Protein AF-A0A9X3GSQ7-F1 (afdb_monomer)

Nearest PDB structures (foldseek):
  1x6g-assembly1_A  TM=5.505E-01  e=6.240E-02  Homo sapiens
  5o2q-assembly1_A  TM=4.589E-01  e=1.350E-01  Homo sapiens

Structure (mmCIF, N/CA/C/O backbone):
data_AF-A0A9X3GSQ7-F1
#
_entry.id   AF-A0A9X3GSQ7-F1
#
loop_
_atom_site.group_PDB
_atom_site.id
_atom_site.type_symbol
_atom_site.label_atom_id
_atom_site.label_alt_id
_atom_site.label_comp_id
_atom_site.label_asym_id
_atom_site.label_entity_id
_atom_site.label_seq_id
_atom_site.pdbx_PDB_ins_code
_atom_site.Cartn_x
_atom_site.Cartn_y
_atom_site.Cartn_z
_atom_site.occupancy
_atom_site.B_iso_or_equiv
_atom_site.auth_seq_id
_atom_site.auth_comp_id
_atom_site.auth_asym_id
_atom_site.auth_atom_id
_atom_site.pdbx_PDB_model_num
ATOM 1 N N . MET A 1 1 ? -4.561 37.305 43.092 1.00 44.91 1 MET A N 1
ATOM 2 C CA . MET A 1 1 ? -3.175 36.977 42.678 1.00 44.91 1 MET A CA 1
ATOM 3 C C . MET A 1 1 ? -3.015 35.463 42.775 1.00 44.91 1 MET A C 1
ATOM 5 O O . MET A 1 1 ? -3.546 34.941 43.747 1.00 44.91 1 MET A O 1
ATOM 9 N N . PRO A 1 2 ? -2.399 34.744 41.814 1.00 58.75 2 PRO A N 1
ATOM 10 C CA . PRO A 1 2 ? -1.363 35.191 40.881 1.00 58.75 2 PRO A CA 1
ATOM 11 C C . PRO A 1 2 ? -1.777 35.180 39.396 1.00 58.75 2 PRO A C 1
ATOM 13 O O . PRO A 1 2 ? -2.598 34.380 38.955 1.00 58.75 2 PRO A O 1
ATOM 16 N N . LEU A 1 3 ? -1.156 36.089 38.641 1.00 45.62 3 LEU A N 1
ATOM 17 C CA . LEU A 1 3 ? -1.083 36.090 37.182 1.00 45.62 3 LEU A CA 1
ATOM 18 C C . LEU A 1 3 ? -0.144 34.968 36.715 1.00 45.62 3 LEU A C 1
ATOM 20 O O . LEU A 1 3 ? 0.919 34.774 37.306 1.00 45.62 3 LEU A O 1
ATOM 24 N N . ARG A 1 4 ? -0.494 34.275 35.628 1.00 47.19 4 ARG A N 1
ATOM 25 C CA . ARG A 1 4 ? 0.463 33.477 34.852 1.00 47.19 4 ARG A CA 1
ATOM 26 C C . ARG A 1 4 ? 0.539 34.021 33.433 1.00 47.19 4 ARG A C 1
ATOM 28 O O . ARG A 1 4 ? -0.436 33.992 32.689 1.00 47.19 4 ARG A O 1
ATOM 35 N N . SER A 1 5 ? 1.718 34.554 33.137 1.00 42.50 5 SER A N 1
ATOM 36 C CA . SER A 1 5 ? 2.155 35.119 31.871 1.00 42.50 5 SER A CA 1
ATOM 37 C C . SER A 1 5 ? 2.055 34.116 30.728 1.00 42.50 5 SER A C 1
ATOM 39 O O . SER A 1 5 ? 2.570 33.003 30.811 1.00 42.50 5 SER A O 1
ATOM 41 N N . VAL A 1 6 ? 1.443 34.563 29.636 1.00 46.59 6 VAL A N 1
ATOM 42 C CA . VAL A 1 6 ? 1.592 33.983 28.304 1.00 46.59 6 VAL A CA 1
ATOM 43 C C . VAL A 1 6 ? 2.840 34.617 27.695 1.00 46.59 6 VAL A C 1
ATOM 45 O O . VAL A 1 6 ? 2.852 35.816 27.432 1.00 46.59 6 VAL A O 1
ATOM 48 N N . VAL A 1 7 ? 3.897 33.829 27.504 1.00 49.59 7 VAL A N 1
ATOM 49 C CA . VAL A 1 7 ? 5.044 34.213 26.672 1.00 49.59 7 VAL A CA 1
ATOM 50 C C . VAL A 1 7 ? 4.907 33.466 25.355 1.00 49.59 7 VAL A C 1
ATOM 52 O O . VAL A 1 7 ? 5.082 32.252 25.281 1.00 49.59 7 VAL A O 1
ATOM 55 N N . LEU A 1 8 ? 4.529 34.224 24.332 1.00 38.78 8 LEU A N 1
ATOM 56 C CA . LEU A 1 8 ? 4.469 33.822 22.938 1.00 38.78 8 LEU A CA 1
ATOM 57 C C . LEU A 1 8 ? 5.862 34.063 22.329 1.00 38.78 8 LEU A C 1
ATOM 59 O O . LEU A 1 8 ? 6.203 35.198 22.012 1.00 38.78 8 LEU A O 1
ATOM 63 N N . CYS A 1 9 ? 6.676 33.017 22.185 1.00 37.22 9 CYS A N 1
ATOM 64 C CA . CYS A 1 9 ? 7.905 33.070 21.387 1.00 37.22 9 CYS A CA 1
ATOM 65 C C . CYS A 1 9 ? 7.623 32.488 20.001 1.00 37.22 9 CYS A C 1
ATOM 67 O O . CYS A 1 9 ? 7.667 31.277 19.800 1.00 37.22 9 CYS A O 1
ATOM 69 N N . VAL A 1 10 ? 7.329 33.371 19.046 1.00 41.41 10 VAL A N 1
ATOM 70 C CA . VAL A 1 10 ? 7.366 33.070 17.612 1.00 41.41 10 VAL A CA 1
ATOM 71 C C . VAL A 1 10 ? 8.788 33.353 17.134 1.00 41.41 10 VAL A C 1
ATOM 73 O O . VAL A 1 10 ? 9.174 34.508 16.988 1.00 41.41 10 VAL A O 1
ATOM 76 N N . ALA A 1 11 ? 9.569 32.300 16.906 1.00 38.50 11 ALA A N 1
ATOM 77 C CA . ALA A 1 11 ? 10.829 32.369 16.172 1.00 38.50 11 ALA A CA 1
ATOM 78 C C . ALA A 1 11 ? 10.654 31.597 14.857 1.00 38.50 11 ALA A C 1
ATOM 80 O O . ALA A 1 11 ? 10.810 30.380 14.797 1.00 38.50 11 ALA A O 1
ATOM 81 N N . LEU A 1 12 ? 10.264 32.328 13.814 1.00 39.12 12 LEU A N 1
ATOM 82 C CA . LEU A 1 12 ? 10.272 31.880 12.424 1.00 39.12 12 LEU A CA 1
ATOM 83 C C . LEU A 1 12 ? 11.719 31.930 11.913 1.00 39.12 12 LEU A C 1
ATOM 85 O O . LEU A 1 12 ? 12.205 32.983 11.513 1.00 39.12 12 LEU A O 1
ATOM 89 N N . LEU A 1 13 ? 12.407 30.789 11.940 1.00 37.66 13 LEU A N 1
ATOM 90 C CA . LEU A 1 13 ? 13.620 30.565 11.154 1.00 37.66 13 LEU A CA 1
ATOM 91 C C . LEU A 1 13 ? 13.202 29.963 9.811 1.00 37.66 13 LEU A C 1
ATOM 93 O O . LEU A 1 13 ? 12.892 28.780 9.709 1.00 37.66 13 LEU A O 1
ATOM 97 N N . VAL A 1 14 ? 13.166 30.813 8.787 1.00 38.50 14 VAL A N 1
ATOM 98 C CA . VAL A 1 14 ? 13.061 30.404 7.386 1.00 38.50 14 VAL A CA 1
ATOM 99 C C . VAL A 1 14 ? 14.462 30.003 6.930 1.00 38.50 14 VAL A C 1
ATOM 101 O O . VAL A 1 14 ? 15.291 30.855 6.619 1.00 38.50 14 VAL A O 1
ATOM 104 N N . THR A 1 15 ? 14.749 28.705 6.923 1.00 38.53 15 THR A N 1
ATOM 105 C CA . THR A 1 15 ? 15.892 28.142 6.201 1.00 38.53 15 THR A CA 1
ATOM 106 C C . THR A 1 15 ? 15.490 27.941 4.737 1.00 38.53 15 THR A C 1
ATOM 108 O O . THR A 1 15 ? 14.515 27.236 4.470 1.00 38.53 15 THR A O 1
ATOM 111 N N . PRO A 1 16 ? 16.195 28.535 3.757 1.00 42.84 16 PRO A N 1
ATOM 112 C CA . PRO A 1 16 ? 15.975 28.191 2.361 1.00 42.84 16 PRO A CA 1
ATOM 113 C C . PRO A 1 16 ? 16.422 26.742 2.146 1.00 42.84 16 PRO A C 1
ATOM 115 O O . PRO A 1 16 ? 17.584 26.397 2.365 1.00 42.84 16 PRO A O 1
ATOM 118 N N . ALA A 1 17 ? 15.486 25.886 1.737 1.00 37.69 17 ALA A N 1
ATOM 119 C CA . ALA A 1 17 ? 15.798 24.552 1.255 1.00 37.69 17 ALA A CA 1
ATOM 120 C C . ALA A 1 17 ? 16.689 24.690 0.012 1.00 37.69 17 ALA A C 1
ATOM 122 O O . ALA A 1 17 ? 16.241 25.122 -1.050 1.00 37.69 17 ALA A O 1
ATOM 123 N N . LEU A 1 18 ? 17.970 24.355 0.169 1.00 36.44 18 LEU A N 1
ATOM 124 C CA . LEU A 1 18 ? 18.871 24.100 -0.944 1.00 36.44 18 LEU A CA 1
ATOM 125 C C . LEU A 1 18 ? 18.273 22.958 -1.765 1.00 36.44 18 LEU A C 1
ATOM 127 O O . LEU A 1 18 ? 18.215 21.817 -1.313 1.00 36.44 18 LEU A O 1
ATOM 131 N N . VAL A 1 19 ? 17.805 23.287 -2.966 1.00 38.97 19 VAL A N 1
ATOM 132 C CA . VAL A 1 19 ? 17.471 22.308 -3.996 1.00 38.97 19 VAL A CA 1
ATOM 133 C C . VAL A 1 19 ? 18.761 21.536 -4.291 1.00 38.97 19 VAL A C 1
ATOM 135 O O . VAL A 1 19 ? 19.738 22.173 -4.697 1.00 38.97 19 VAL A O 1
ATOM 138 N N . PRO A 1 20 ? 18.826 20.209 -4.069 1.00 40.44 20 PRO A N 1
ATOM 139 C CA . PRO A 1 20 ? 19.984 19.443 -4.489 1.00 40.44 20 PRO A CA 1
ATOM 140 C C . PRO A 1 20 ? 20.066 19.556 -6.009 1.00 40.44 20 PRO A C 1
ATOM 142 O O . PRO A 1 20 ? 19.159 19.148 -6.737 1.00 40.44 20 PRO A O 1
ATOM 145 N N . SER A 1 21 ? 21.140 20.176 -6.487 1.00 42.03 21 SER A N 1
ATOM 146 C CA . SER A 1 21 ? 21.532 20.121 -7.884 1.00 42.03 21 SER A CA 1
ATOM 147 C C . SER A 1 21 ? 21.558 18.654 -8.301 1.00 42.03 21 SER A C 1
ATOM 149 O O . SER A 1 21 ? 22.133 17.819 -7.604 1.00 42.03 21 SER A O 1
ATOM 151 N N . ALA A 1 22 ? 20.895 18.340 -9.415 1.00 43.28 22 ALA A N 1
ATOM 152 C CA . ALA A 1 22 ? 20.929 17.030 -10.042 1.00 43.28 22 ALA A CA 1
ATOM 153 C C . ALA A 1 22 ? 22.384 16.710 -10.411 1.00 43.28 22 ALA A C 1
ATOM 155 O O . ALA A 1 22 ? 22.857 17.028 -11.501 1.00 43.28 22 ALA A O 1
ATOM 156 N N . GLN A 1 23 ? 23.125 16.142 -9.461 1.00 45.06 23 GLN A N 1
ATOM 157 C CA . GLN A 1 23 ? 24.385 15.480 -9.725 1.00 45.06 23 GLN A CA 1
ATOM 158 C C . GLN A 1 23 ? 24.047 14.402 -10.741 1.00 45.06 23 GLN A C 1
ATOM 160 O O . GLN A 1 23 ? 23.255 13.506 -10.452 1.00 45.06 23 GLN A O 1
ATOM 165 N N . ALA A 1 24 ? 24.574 14.548 -11.957 1.00 49.09 24 ALA A N 1
ATOM 166 C CA . ALA A 1 24 ? 24.529 13.501 -12.957 1.00 49.09 24 ALA A CA 1
ATOM 167 C C . ALA A 1 24 ? 25.103 12.249 -12.291 1.00 49.09 24 ALA A C 1
ATOM 169 O O . ALA A 1 24 ? 26.310 12.176 -12.054 1.00 49.09 24 ALA A O 1
ATOM 170 N N . ALA A 1 25 ? 24.215 11.338 -11.885 1.00 56.56 25 ALA A N 1
ATOM 171 C CA . ALA A 1 25 ? 24.584 10.117 -11.202 1.00 56.56 25 ALA A CA 1
ATOM 172 C C . ALA A 1 25 ? 25.571 9.403 -12.119 1.00 56.56 25 ALA A C 1
ATOM 174 O O . ALA A 1 25 ? 25.229 9.020 -13.240 1.00 56.56 25 ALA A O 1
ATOM 175 N N . GLN A 1 26 ? 26.830 9.339 -11.688 1.00 68.88 26 GLN A N 1
ATOM 176 C CA . GLN A 1 26 ? 27.857 8.625 -12.421 1.00 68.88 26 GLN A CA 1
ATOM 177 C C . GLN A 1 26 ? 27.392 7.179 -12.480 1.00 68.88 26 GLN A C 1
ATOM 179 O O . GLN A 1 26 ? 27.261 6.517 -11.455 1.00 68.88 26 GLN A O 1
ATOM 184 N N . ALA A 1 27 ? 27.033 6.738 -13.680 1.00 80.25 27 ALA A N 1
ATOM 185 C CA . ALA A 1 27 ? 26.442 5.435 -13.869 1.00 80.25 27 ALA A CA 1
ATOM 186 C C . ALA A 1 27 ? 27.506 4.370 -13.569 1.00 80.25 27 ALA A C 1
ATOM 188 O O . ALA A 1 27 ? 28.448 4.185 -14.341 1.00 80.25 27 ALA A O 1
ATOM 189 N N . GLU A 1 28 ? 27.374 3.727 -12.412 1.00 91.31 28 GLU A N 1
ATOM 190 C CA . GLU A 1 28 ? 28.335 2.766 -11.881 1.00 91.31 28 GLU A CA 1
ATOM 191 C C . GLU A 1 28 ? 28.251 1.462 -12.685 1.00 91.31 28 GLU A C 1
ATOM 193 O O . GLU A 1 28 ? 27.168 0.897 -12.872 1.00 91.31 28 GLU A O 1
ATOM 198 N N . LEU A 1 29 ? 29.387 0.987 -13.203 1.00 93.75 29 LEU A N 1
ATOM 199 C CA . LEU A 1 29 ? 29.456 -0.304 -13.883 1.00 93.75 29 LEU A CA 1
ATOM 200 C C . LEU A 1 29 ? 29.609 -1.411 -12.831 1.00 93.75 29 LEU A C 1
ATOM 202 O O . LEU A 1 29 ? 30.539 -1.381 -12.028 1.00 93.75 29 LEU A O 1
ATOM 206 N N . ARG A 1 30 ? 28.710 -2.393 -12.845 1.00 96.31 30 ARG A N 1
ATOM 207 C CA . ARG A 1 30 ? 28.733 -3.569 -11.966 1.00 96.31 30 ARG A CA 1
ATOM 208 C C . ARG A 1 30 ? 28.705 -4.856 -12.778 1.00 96.31 30 ARG A C 1
ATOM 210 O O . ARG A 1 30 ? 28.369 -4.836 -13.960 1.00 96.31 30 ARG A O 1
ATOM 217 N N . THR A 1 31 ? 29.040 -5.978 -12.155 1.00 96.50 31 THR A N 1
ATOM 218 C CA . THR A 1 31 ? 28.950 -7.309 -12.771 1.00 96.50 31 THR A CA 1
ATOM 219 C C . THR A 1 31 ? 27.955 -8.177 -12.022 1.00 96.50 31 THR A C 1
ATOM 221 O O . THR A 1 31 ? 27.813 -8.096 -10.805 1.00 96.50 31 THR A O 1
ATOM 224 N N . VAL A 1 32 ? 27.234 -9.016 -12.756 1.00 96.19 32 VAL A N 1
ATOM 225 C CA . VAL A 1 32 ? 26.284 -9.971 -12.177 1.00 96.19 32 VAL A CA 1
ATOM 226 C C . VAL A 1 32 ? 27.067 -11.066 -11.445 1.00 96.19 32 VAL A C 1
ATOM 228 O O . VAL A 1 32 ? 27.850 -11.778 -12.068 1.00 96.19 32 VAL A O 1
ATOM 231 N N . ALA A 1 33 ? 26.897 -11.196 -10.128 1.00 91.56 33 ALA A N 1
ATOM 232 C CA . ALA A 1 33 ? 27.692 -12.107 -9.297 1.00 91.56 33 ALA A CA 1
ATOM 233 C C . ALA A 1 33 ? 27.293 -13.577 -9.502 1.00 91.56 33 ALA A C 1
ATOM 235 O O . ALA A 1 33 ? 28.136 -14.464 -9.619 1.00 91.56 33 ALA A O 1
ATOM 236 N N . GLN A 1 34 ? 25.986 -13.822 -9.562 1.00 88.94 34 GLN A N 1
ATOM 237 C CA . GLN A 1 34 ? 25.348 -15.106 -9.842 1.00 88.94 34 GLN A CA 1
ATOM 238 C C . GLN A 1 34 ? 24.193 -14.812 -10.801 1.00 88.94 34 GLN A C 1
ATOM 240 O O . GLN A 1 34 ? 23.617 -13.730 -10.709 1.00 88.94 34 GLN A O 1
ATOM 245 N N . GLY A 1 35 ? 23.902 -15.710 -11.752 1.00 93.38 35 GLY A N 1
ATOM 246 C CA . GLY A 1 35 ? 22.890 -15.460 -12.789 1.00 93.38 35 GLY A CA 1
ATOM 247 C C . GLY A 1 35 ? 21.603 -14.868 -12.201 1.00 93.38 35 GLY A C 1
ATOM 248 O O . GLY A 1 35 ? 21.123 -15.345 -11.174 1.00 93.38 35 GLY A O 1
ATOM 249 N N . ALA A 1 36 ? 21.091 -13.804 -12.817 1.00 96.94 36 ALA A N 1
ATOM 250 C CA . ALA A 1 36 ? 20.070 -12.947 -12.224 1.00 96.94 36 ALA A CA 1
ATOM 251 C C . ALA A 1 36 ? 18.954 -12.644 -13.219 1.00 96.94 36 ALA A C 1
ATOM 253 O O . ALA A 1 36 ? 19.213 -12.438 -14.400 1.00 96.94 36 ALA A O 1
ATOM 254 N N . ASP A 1 37 ? 17.719 -12.570 -12.739 1.00 97.81 37 ASP A N 1
ATOM 255 C CA . ASP A 1 37 ? 16.577 -12.194 -13.567 1.00 97.81 37 ASP A CA 1
ATOM 256 C C . ASP A 1 37 ? 16.384 -10.671 -13.552 1.00 97.81 37 ASP A C 1
ATOM 258 O O . ASP A 1 37 ? 16.449 -10.023 -12.505 1.00 97.81 37 ASP A O 1
ATOM 262 N N . LEU A 1 38 ? 16.185 -10.101 -14.740 1.00 97.06 38 LEU A N 1
ATOM 263 C CA . LEU A 1 38 ? 15.868 -8.699 -14.968 1.00 97.06 38 LEU A CA 1
ATOM 264 C C . LEU A 1 38 ? 14.345 -8.556 -15.050 1.00 97.06 38 LEU A C 1
ATOM 266 O O . LEU A 1 38 ? 13.708 -9.197 -15.882 1.00 97.06 38 LEU A O 1
ATOM 270 N N . TYR A 1 39 ? 13.757 -7.703 -14.221 1.00 97.69 39 TYR A N 1
ATOM 271 C CA . TYR A 1 39 ? 12.310 -7.522 -14.106 1.00 97.69 39 TYR A CA 1
ATOM 272 C C . TYR A 1 39 ? 11.865 -6.179 -14.685 1.00 97.69 39 TYR A C 1
ATOM 274 O O . TYR A 1 39 ? 12.588 -5.186 -14.630 1.00 97.69 39 TYR A O 1
ATOM 282 N N . GLY A 1 40 ? 10.638 -6.104 -15.206 1.00 96.19 40 GLY A N 1
ATOM 283 C CA . GLY A 1 40 ? 10.089 -4.840 -15.724 1.00 96.19 40 GLY A CA 1
ATOM 284 C C . GLY A 1 40 ? 9.732 -3.817 -14.635 1.00 96.19 40 GLY A C 1
ATOM 285 O O . GLY A 1 40 ? 9.534 -2.640 -14.925 1.00 96.19 40 GLY A O 1
ATOM 286 N N . LYS A 1 41 ? 9.630 -4.259 -13.378 1.00 95.81 41 LYS A N 1
ATOM 287 C CA . LYS A 1 41 ? 9.309 -3.458 -12.185 1.00 95.81 41 LYS A CA 1
ATOM 288 C C . LYS A 1 41 ? 10.189 -3.938 -11.018 1.00 95.81 41 LYS A C 1
ATOM 290 O O . LYS A 1 41 ? 10.652 -5.075 -11.088 1.00 95.81 41 LYS A O 1
ATOM 295 N N . PRO A 1 42 ? 10.422 -3.130 -9.966 1.00 96.25 42 PRO A N 1
ATOM 296 C CA . PRO A 1 42 ? 11.202 -3.532 -8.790 1.00 96.25 42 PRO A CA 1
ATOM 297 C C . PRO A 1 42 ? 10.413 -4.506 -7.891 1.00 96.25 42 PRO A C 1
ATOM 299 O O . PRO A 1 42 ? 10.084 -4.196 -6.751 1.00 96.25 42 PRO A O 1
ATOM 302 N N . ASP A 1 43 ? 10.046 -5.662 -8.442 1.00 94.62 43 ASP A N 1
ATOM 303 C CA . ASP A 1 43 ? 9.282 -6.713 -7.776 1.00 94.62 43 ASP A CA 1
ATOM 304 C C . ASP A 1 43 ? 9.631 -8.083 -8.383 1.00 94.62 43 ASP A C 1
ATOM 306 O O . ASP A 1 43 ? 9.586 -8.264 -9.601 1.00 94.62 43 ASP A O 1
ATOM 310 N N . ALA A 1 44 ? 9.935 -9.057 -7.521 1.00 91.31 44 ALA A N 1
ATOM 311 C CA . ALA A 1 44 ? 10.276 -10.427 -7.899 1.00 91.31 44 ALA A CA 1
ATOM 312 C C . ALA A 1 44 ? 9.073 -11.212 -8.447 1.00 91.31 44 ALA A C 1
ATOM 314 O O . ALA A 1 44 ? 9.256 -12.250 -9.078 1.00 91.31 44 ALA A O 1
ATOM 315 N N . SER A 1 45 ? 7.846 -10.732 -8.215 1.00 93.12 45 SER A N 1
ATOM 316 C CA . SER A 1 45 ? 6.631 -11.315 -8.794 1.00 93.12 45 SER A CA 1
ATOM 317 C C . SER A 1 45 ? 6.377 -10.875 -10.245 1.00 93.12 45 SER A C 1
ATOM 319 O O . SER A 1 45 ? 5.519 -11.437 -10.929 1.00 93.12 45 SER A O 1
ATOM 321 N N . GLY A 1 46 ? 7.116 -9.867 -10.726 1.00 89.56 46 GLY A N 1
ATOM 322 C CA . GLY A 1 46 ? 6.957 -9.319 -12.067 1.00 89.56 46 GLY A CA 1
ATOM 323 C C . GLY A 1 46 ? 7.404 -10.278 -13.179 1.00 89.56 46 GLY A C 1
ATOM 324 O O . GLY A 1 46 ? 8.169 -11.213 -12.940 1.00 89.56 46 GLY A O 1
ATOM 325 N N . PRO A 1 47 ? 6.970 -10.045 -14.432 1.00 91.38 47 PRO A N 1
ATOM 326 C CA . PRO A 1 47 ? 7.471 -10.808 -15.567 1.00 91.38 47 PRO A CA 1
ATOM 327 C C . PRO A 1 47 ? 8.977 -10.573 -15.744 1.00 91.38 47 PRO A C 1
ATOM 329 O O . PRO A 1 47 ? 9.442 -9.426 -15.763 1.00 91.38 47 PRO A O 1
ATOM 332 N N . VAL A 1 48 ? 9.718 -11.670 -15.902 1.00 96.88 48 VAL A N 1
ATOM 333 C CA . VAL A 1 48 ? 11.144 -11.646 -16.240 1.00 96.88 48 VAL A CA 1
ATOM 334 C C . VAL A 1 48 ? 11.293 -11.164 -17.682 1.00 96.88 48 VAL A C 1
ATOM 336 O O . VAL A 1 48 ? 10.758 -11.769 -18.608 1.00 96.88 48 VAL A O 1
ATOM 339 N N . VAL A 1 49 ? 12.010 -10.058 -17.857 1.00 96.62 49 VAL A N 1
ATOM 340 C CA . VAL A 1 49 ? 12.333 -9.446 -19.152 1.00 96.62 49 VAL A CA 1
ATOM 341 C C . VAL A 1 49 ? 13.480 -10.202 -19.817 1.00 96.62 49 VAL A C 1
ATOM 343 O O . VAL A 1 49 ? 13.396 -10.553 -20.990 1.00 96.62 49 VAL A O 1
ATOM 346 N N . GLU A 1 50 ? 14.548 -10.468 -19.066 1.00 97.12 50 GLU A N 1
ATOM 347 C CA . GLU A 1 50 ? 15.739 -11.177 -19.537 1.00 97.12 50 GLU A CA 1
ATOM 348 C C . GLU A 1 50 ? 16.439 -11.844 -18.350 1.00 97.12 50 GLU A C 1
ATOM 350 O O . GLU A 1 50 ? 16.403 -11.332 -17.233 1.00 97.12 50 GLU A O 1
ATOM 355 N N . ARG A 1 51 ? 17.108 -12.973 -18.586 1.00 97.19 51 ARG A N 1
ATOM 356 C CA . ARG A 1 51 ? 17.979 -13.614 -17.598 1.00 97.19 51 ARG A CA 1
ATOM 357 C C . ARG A 1 51 ? 19.431 -13.247 -17.897 1.00 97.19 51 ARG A C 1
ATOM 359 O O . ARG A 1 51 ? 19.960 -13.608 -18.946 1.00 97.19 51 ARG A O 1
ATOM 366 N N . LEU A 1 52 ? 20.064 -12.529 -16.978 1.00 96.69 52 LEU A N 1
ATOM 367 C CA . LEU A 1 52 ? 21.464 -12.127 -17.030 1.00 96.69 52 LEU A CA 1
ATOM 368 C C . LEU A 1 52 ? 22.370 -13.269 -16.560 1.00 96.69 52 LEU A C 1
ATOM 370 O O . LEU A 1 52 ? 22.073 -13.967 -15.587 1.00 96.69 52 LEU A O 1
ATOM 374 N N . VAL A 1 53 ? 23.509 -13.440 -17.226 1.00 97.12 53 VAL A N 1
ATOM 375 C CA . VAL A 1 53 ? 24.485 -14.487 -16.894 1.00 97.12 53 VAL A CA 1
ATOM 376 C C . VAL A 1 53 ? 25.521 -13.943 -15.905 1.00 97.12 53 VAL A C 1
ATOM 378 O O . VAL A 1 53 ? 25.856 -12.760 -15.935 1.00 97.12 53 VAL A O 1
ATOM 381 N N . ALA A 1 54 ? 26.051 -14.799 -15.026 1.00 96.25 54 ALA A N 1
ATOM 382 C CA . ALA A 1 54 ? 27.142 -14.424 -14.126 1.00 96.25 54 ALA A CA 1
ATOM 383 C C . ALA A 1 54 ? 28.351 -13.870 -14.909 1.00 96.25 54 ALA A C 1
ATOM 385 O O . ALA A 1 54 ? 28.707 -14.382 -15.970 1.00 96.25 54 ALA A O 1
ATOM 386 N N . GLY A 1 55 ? 28.967 -12.809 -14.391 1.00 95.12 55 GLY A N 1
ATOM 387 C CA . GLY A 1 55 ? 30.065 -12.075 -15.025 1.00 95.12 55 GLY A CA 1
ATOM 388 C C . GLY A 1 55 ? 29.631 -11.035 -16.063 1.00 95.12 55 GLY A C 1
ATOM 389 O O . GLY A 1 55 ? 30.464 -10.249 -16.511 1.00 95.12 55 GLY A O 1
ATOM 390 N N . GLN A 1 56 ? 28.349 -10.973 -16.436 1.00 96.44 56 GLN A N 1
ATOM 391 C CA . GLN A 1 56 ? 27.870 -9.994 -17.411 1.00 96.44 56 GLN A CA 1
ATOM 392 C C . GLN A 1 56 ? 27.920 -8.569 -16.825 1.00 96.44 56 GLN A C 1
ATOM 394 O O . GLN A 1 56 ? 27.395 -8.348 -15.727 1.00 96.44 56 GLN A O 1
ATOM 399 N N . PRO A 1 57 ? 28.532 -7.591 -17.523 1.00 96.50 57 PRO A N 1
ATOM 400 C CA . PRO A 1 57 ? 28.564 -6.213 -17.059 1.00 96.50 57 PRO A CA 1
ATOM 401 C C . PRO A 1 57 ? 27.203 -5.549 -17.261 1.00 96.50 57 PRO A C 1
ATOM 403 O O . PRO A 1 57 ? 26.566 -5.691 -18.307 1.00 96.50 57 PRO A O 1
ATOM 406 N N . VAL A 1 58 ? 26.785 -4.773 -16.271 1.00 97.19 58 VAL A N 1
ATOM 407 C CA . VAL A 1 58 ? 25.577 -3.953 -16.288 1.00 97.19 58 VAL A CA 1
ATOM 408 C C . VAL A 1 58 ? 25.890 -2.566 -15.743 1.00 97.19 58 VAL A C 1
ATOM 410 O O . VAL A 1 58 ? 26.767 -2.385 -14.902 1.00 97.19 58 VAL A O 1
ATOM 413 N N . ARG A 1 59 ? 25.181 -1.559 -16.238 1.00 96.44 59 ARG A N 1
ATOM 414 C CA . ARG A 1 59 ? 25.302 -0.174 -15.792 1.00 96.44 59 ARG A CA 1
ATOM 415 C C . ARG A 1 59 ? 24.137 0.146 -14.864 1.00 96.44 59 ARG A C 1
ATOM 417 O O . ARG A 1 59 ? 22.986 0.055 -15.287 1.00 96.44 59 ARG A O 1
ATOM 424 N N . VAL A 1 60 ? 24.427 0.523 -13.622 1.00 96.38 60 VAL A N 1
ATOM 425 C CA . VAL A 1 60 ? 23.411 0.941 -12.650 1.00 96.38 60 VAL A CA 1
ATOM 426 C C . VAL A 1 60 ? 22.964 2.358 -12.993 1.00 96.38 60 VAL A C 1
ATOM 428 O O . VAL A 1 60 ? 23.766 3.289 -13.012 1.00 96.38 60 VAL A O 1
ATOM 431 N N . LEU A 1 61 ? 21.681 2.504 -13.316 1.00 95.62 61 LEU A N 1
ATOM 432 C CA . LEU A 1 61 ? 21.054 3.776 -13.669 1.00 95.62 61 LEU A CA 1
ATOM 433 C C . LEU A 1 61 ? 20.422 4.445 -12.450 1.00 95.62 61 LEU A C 1
ATOM 435 O O . LEU A 1 61 ? 20.494 5.662 -12.307 1.00 95.62 61 LEU A O 1
ATOM 439 N N . GLN A 1 62 ? 19.777 3.656 -11.590 1.00 95.69 62 GLN A N 1
ATOM 440 C CA . GLN A 1 62 ? 19.084 4.158 -10.409 1.00 95.69 62 GLN A CA 1
ATOM 441 C C . GLN A 1 62 ? 18.995 3.076 -9.335 1.00 95.69 62 GLN A C 1
ATOM 443 O O . GLN A 1 62 ? 18.829 1.897 -9.640 1.00 95.69 62 GLN A O 1
ATOM 448 N N . THR A 1 63 ? 19.040 3.491 -8.075 1.00 96.12 63 THR A N 1
ATOM 449 C CA . THR A 1 63 ? 18.766 2.634 -6.919 1.00 96.12 63 THR A CA 1
ATOM 450 C C . THR A 1 63 ? 17.368 2.951 -6.401 1.00 96.12 63 THR A C 1
ATOM 452 O O . THR A 1 63 ? 17.003 4.121 -6.273 1.00 96.12 63 THR A O 1
ATOM 455 N N . SER A 1 64 ? 16.566 1.920 -6.141 1.00 95.38 64 SER A N 1
ATOM 456 C CA . SER A 1 64 ? 15.257 2.068 -5.500 1.00 95.38 64 SER A CA 1
ATOM 457 C C . SER A 1 64 ? 15.399 2.674 -4.098 1.00 95.38 64 SER A C 1
ATOM 459 O O . SER A 1 64 ? 16.447 2.552 -3.466 1.00 95.38 64 SER A O 1
ATOM 461 N N . ALA A 1 65 ? 14.347 3.326 -3.596 1.00 91.62 65 ALA A N 1
ATOM 462 C CA . ALA A 1 65 ? 14.365 4.015 -2.302 1.00 91.62 65 ALA A CA 1
ATOM 463 C C . ALA A 1 65 ? 14.674 3.081 -1.113 1.00 91.62 65 ALA A C 1
ATOM 465 O O . ALA A 1 65 ? 15.224 3.524 -0.109 1.00 91.62 65 ALA A O 1
ATOM 466 N N . ASP A 1 66 ? 14.344 1.796 -1.238 1.00 90.12 66 ASP A N 1
ATOM 467 C CA . ASP A 1 66 ? 14.633 0.742 -0.260 1.00 90.12 66 ASP A CA 1
ATOM 468 C C . ASP A 1 66 ? 16.043 0.137 -0.401 1.00 90.12 66 ASP A C 1
ATOM 470 O O . ASP A 1 66 ? 16.464 -0.649 0.445 1.00 90.12 66 ASP A O 1
ATOM 474 N N . GLY A 1 67 ? 16.777 0.473 -1.466 1.00 95.00 67 GLY A N 1
ATOM 475 C CA . GLY A 1 67 ? 18.092 -0.092 -1.775 1.00 95.00 67 GLY A CA 1
ATOM 476 C C . GLY A 1 67 ? 18.076 -1.565 -2.197 1.00 95.00 67 GLY A C 1
ATOM 477 O O . GLY A 1 67 ? 19.139 -2.125 -2.458 1.00 95.00 67 GLY A O 1
ATOM 478 N N . LEU A 1 68 ? 16.902 -2.202 -2.282 1.00 95.62 68 LEU A N 1
ATOM 479 C CA . LEU A 1 68 ? 16.775 -3.628 -2.600 1.00 95.62 68 LEU A CA 1
ATOM 480 C C . LEU A 1 68 ? 16.815 -3.897 -4.104 1.00 95.62 68 LEU A C 1
ATOM 482 O O . LEU A 1 68 ? 17.208 -4.987 -4.521 1.00 95.62 68 LEU A O 1
ATOM 486 N N . TRP A 1 69 ? 16.450 -2.899 -4.909 1.00 97.56 69 TRP A N 1
ATOM 487 C CA . TRP A 1 69 ? 16.371 -2.999 -6.362 1.00 97.56 69 TRP A CA 1
ATOM 488 C C . TRP A 1 69 ? 17.262 -1.974 -7.047 1.00 97.56 69 TRP A C 1
ATOM 490 O O . TRP A 1 69 ? 17.277 -0.793 -6.692 1.00 97.56 69 TRP A O 1
ATOM 500 N N . LEU A 1 70 ? 17.967 -2.429 -8.076 1.00 97.31 70 LEU A N 1
ATOM 501 C CA . LEU A 1 70 ? 18.787 -1.604 -8.946 1.00 97.31 70 LEU A CA 1
ATOM 502 C C . LEU A 1 70 ? 18.159 -1.596 -10.331 1.00 97.31 70 LEU A C 1
ATOM 504 O O . LEU A 1 70 ? 17.974 -2.643 -10.946 1.00 97.31 70 LEU A O 1
ATOM 508 N N . HIS A 1 71 ? 17.840 -0.408 -10.826 1.00 97.19 71 HIS A N 1
ATOM 509 C CA . HIS A 1 71 ? 17.502 -0.209 -12.221 1.00 97.19 71 HIS A CA 1
ATOM 510 C C . HIS A 1 71 ? 18.799 -0.230 -13.025 1.00 97.19 71 HIS A C 1
ATOM 512 O O . HIS A 1 71 ? 19.653 0.646 -12.861 1.00 97.19 71 HIS A O 1
ATOM 518 N N . VAL A 1 72 ? 18.969 -1.248 -13.858 1.00 97.25 72 VAL A N 1
ATOM 519 C CA . VAL A 1 72 ? 20.188 -1.482 -14.624 1.00 97.25 72 VAL A CA 1
ATOM 520 C C . VAL A 1 72 ? 19.900 -1.512 -16.114 1.00 97.25 72 VAL A C 1
ATOM 522 O O . VAL A 1 72 ? 18.815 -1.895 -16.545 1.00 97.25 72 VAL A O 1
ATOM 525 N N . ALA A 1 73 ? 20.896 -1.137 -16.905 1.00 96.94 73 ALA A N 1
ATOM 526 C CA . ALA A 1 73 ? 20.897 -1.324 -18.347 1.00 96.94 73 ALA A CA 1
ATOM 527 C C . ALA A 1 73 ? 22.146 -2.082 -18.781 1.00 96.94 73 ALA A C 1
ATOM 529 O O . ALA A 1 73 ? 23.238 -1.886 -18.236 1.00 96.94 73 ALA A O 1
ATOM 530 N N . ARG A 1 74 ? 22.007 -2.933 -19.795 1.00 96.38 74 ARG A N 1
ATOM 531 C CA . ARG A 1 74 ? 23.172 -3.524 -20.452 1.00 96.38 74 ARG A CA 1
ATOM 532 C C . ARG A 1 74 ? 23.990 -2.429 -21.157 1.00 96.38 74 ARG A C 1
ATOM 534 O O . ARG A 1 74 ? 23.410 -1.468 -21.665 1.00 96.38 74 ARG A O 1
ATOM 541 N N . PRO A 1 75 ? 25.323 -2.577 -21.259 1.00 93.00 75 PRO A N 1
ATOM 542 C CA . PRO A 1 75 ? 26.170 -1.626 -21.980 1.00 93.00 75 PRO A CA 1
ATOM 543 C C . PRO A 1 75 ? 25.800 -1.449 -23.460 1.00 93.00 75 PRO A C 1
ATOM 545 O O . PRO A 1 75 ? 26.075 -0.401 -24.031 1.00 93.00 75 PRO A O 1
ATOM 548 N N . ASP A 1 76 ? 25.166 -2.454 -24.073 1.00 92.06 76 ASP A N 1
ATOM 549 C CA . ASP A 1 76 ? 24.681 -2.410 -25.459 1.00 92.06 76 ASP A CA 1
ATOM 550 C C . ASP A 1 76 ? 23.341 -1.667 -25.629 1.00 92.06 76 ASP A C 1
ATOM 552 O O . ASP A 1 76 ? 22.873 -1.507 -26.757 1.00 92.06 76 ASP A O 1
ATOM 556 N N . GLY A 1 77 ? 22.713 -1.233 -24.529 1.00 90.50 77 GLY A N 1
ATOM 557 C CA . GLY A 1 77 ? 21.444 -0.506 -24.517 1.00 90.50 77 GLY A CA 1
ATOM 558 C C . GLY A 1 77 ? 20.219 -1.327 -24.929 1.00 90.50 77 GLY A C 1
ATOM 559 O O . GLY A 1 77 ? 19.136 -0.758 -25.052 1.00 90.50 77 GLY A O 1
ATOM 560 N N . ARG A 1 78 ? 20.352 -2.643 -25.154 1.00 88.25 78 ARG A N 1
ATOM 561 C CA . ARG A 1 78 ? 19.257 -3.477 -25.688 1.00 88.25 78 ARG A CA 1
ATOM 562 C C . ARG A 1 78 ? 18.249 -3.922 -24.638 1.00 88.25 78 ARG A C 1
ATOM 564 O O . ARG A 1 78 ? 17.106 -4.196 -24.991 1.00 88.25 78 ARG A O 1
ATOM 571 N N . ALA A 1 79 ? 18.661 -3.977 -23.377 1.00 87.81 79 ALA A N 1
ATOM 572 C CA . ALA A 1 79 ? 17.790 -4.340 -22.273 1.00 87.81 79 ALA A CA 1
ATOM 573 C C . ALA A 1 79 ? 18.061 -3.472 -21.048 1.00 87.81 79 ALA A C 1
ATOM 575 O O . ALA A 1 79 ? 19.210 -3.156 -20.717 1.00 87.81 79 ALA A O 1
ATOM 576 N N . TRP A 1 80 ? 16.972 -3.106 -20.387 1.00 95.88 80 TRP A N 1
ATOM 577 C CA . TRP A 1 80 ? 16.949 -2.376 -19.134 1.00 95.88 80 TRP A CA 1
ATOM 578 C C . TRP A 1 80 ? 15.812 -2.910 -18.269 1.00 95.88 80 TRP A C 1
ATOM 580 O O . TRP A 1 80 ? 14.818 -3.432 -18.776 1.00 95.88 80 TRP A O 1
ATOM 590 N N . GLY A 1 81 ? 15.988 -2.829 -16.959 1.00 97.31 81 GLY A N 1
ATOM 591 C CA . GLY A 1 81 ? 15.019 -3.329 -15.998 1.00 97.31 81 GLY A CA 1
ATOM 592 C C . GLY A 1 81 ? 15.584 -3.319 -14.589 1.00 97.31 81 GLY A C 1
ATOM 593 O O . GLY A 1 81 ? 16.643 -2.754 -14.328 1.00 97.31 81 GLY A O 1
ATOM 594 N N . TYR A 1 82 ? 14.857 -3.926 -13.667 1.00 97.88 82 TYR A N 1
ATOM 595 C CA . TYR A 1 82 ? 15.203 -3.979 -12.258 1.00 97.88 82 TYR A CA 1
ATOM 596 C C . TYR A 1 82 ? 15.817 -5.331 -11.922 1.00 97.88 82 TYR A C 1
ATOM 598 O O . TYR A 1 82 ? 15.273 -6.373 -12.269 1.00 97.88 82 TYR A O 1
ATOM 606 N N . VAL A 1 83 ? 16.944 -5.314 -11.224 1.00 97.50 83 VAL A N 1
ATOM 607 C CA . VAL A 1 83 ? 17.599 -6.504 -10.679 1.00 97.50 83 VAL A CA 1
ATOM 608 C C . VAL A 1 83 ? 17.770 -6.323 -9.176 1.00 97.50 83 VAL A C 1
ATOM 610 O O . VAL A 1 83 ? 17.949 -5.200 -8.696 1.00 97.50 83 VAL A O 1
ATOM 613 N N . ALA A 1 84 ? 17.698 -7.410 -8.413 1.00 97.12 84 ALA A N 1
ATOM 614 C CA . ALA A 1 84 ? 17.925 -7.344 -6.977 1.00 97.12 84 ALA A CA 1
ATOM 615 C C . ALA A 1 84 ? 19.368 -6.895 -6.686 1.00 97.12 84 ALA A C 1
ATOM 617 O O . ALA A 1 84 ? 20.320 -7.409 -7.276 1.00 97.12 84 ALA A O 1
ATOM 618 N N . ALA A 1 85 ? 19.546 -5.952 -5.761 1.00 96.38 85 ALA A N 1
ATOM 619 C CA . ALA A 1 85 ? 20.838 -5.320 -5.493 1.00 96.38 85 ALA A CA 1
ATOM 620 C C . ALA A 1 85 ? 21.927 -6.322 -5.080 1.00 96.38 85 ALA A C 1
ATOM 622 O O . ALA A 1 85 ? 23.086 -6.168 -5.457 1.00 96.38 85 ALA A O 1
ATOM 623 N N . HIS A 1 86 ? 21.543 -7.381 -4.361 1.00 95.06 86 HIS A N 1
ATOM 624 C CA . HIS A 1 86 ? 22.450 -8.439 -3.915 1.00 95.06 86 HIS A CA 1
ATOM 625 C C . HIS A 1 86 ? 22.944 -9.354 -5.048 1.00 95.06 86 HIS A C 1
ATOM 627 O O . HIS A 1 86 ? 23.887 -10.113 -4.844 1.00 95.06 86 HIS A O 1
ATOM 633 N N . ALA A 1 87 ? 22.324 -9.306 -6.231 1.00 95.62 87 ALA A N 1
ATOM 634 C CA . ALA A 1 87 ? 22.735 -10.111 -7.378 1.00 95.62 87 ALA A CA 1
ATOM 635 C C . ALA A 1 87 ? 23.910 -9.490 -8.156 1.00 95.62 87 ALA A C 1
ATOM 637 O O . ALA A 1 87 ? 24.481 -10.141 -9.034 1.00 95.62 87 ALA A O 1
ATOM 638 N N . LEU A 1 88 ? 24.287 -8.242 -7.850 1.00 95.00 88 LEU A N 1
ATOM 639 C CA . LEU A 1 88 ? 25.404 -7.548 -8.485 1.00 95.00 88 LEU A CA 1
ATOM 640 C C . LEU A 1 88 ? 26.593 -7.434 -7.530 1.00 95.00 88 LEU A C 1
ATOM 642 O O . LEU A 1 88 ? 26.455 -6.958 -6.404 1.00 95.00 88 LEU A O 1
ATOM 646 N N . ALA A 1 89 ? 27.777 -7.799 -8.013 1.00 91.06 89 ALA A N 1
ATOM 647 C CA . ALA A 1 89 ? 29.041 -7.488 -7.367 1.00 91.06 89 ALA A CA 1
ATOM 648 C C . ALA A 1 89 ? 29.553 -6.127 -7.857 1.00 91.06 89 ALA A C 1
ATOM 650 O O . ALA A 1 89 ? 29.380 -5.752 -9.023 1.00 91.06 89 ALA A O 1
ATOM 651 N N . ALA A 1 90 ? 30.196 -5.379 -6.960 1.00 84.12 90 ALA A N 1
ATOM 652 C CA . ALA A 1 90 ? 30.999 -4.241 -7.375 1.00 84.12 90 ALA A CA 1
ATOM 653 C C . ALA A 1 90 ? 32.152 -4.760 -8.244 1.00 84.12 90 ALA A C 1
ATOM 655 O O . ALA A 1 90 ? 32.813 -5.735 -7.881 1.00 84.12 90 ALA A O 1
ATOM 656 N N . VAL A 1 91 ? 32.386 -4.123 -9.391 1.00 79.50 91 VAL A N 1
ATOM 657 C CA . VAL A 1 91 ? 33.624 -4.350 -10.135 1.00 79.50 91 VAL A CA 1
ATOM 658 C C . VAL A 1 91 ? 34.700 -3.627 -9.342 1.00 79.50 91 VAL A C 1
ATOM 660 O O . VAL A 1 91 ? 34.803 -2.404 -9.418 1.00 79.50 91 VAL A O 1
ATOM 663 N N . GLU A 1 92 ? 35.464 -4.360 -8.534 1.00 69.19 92 GLU A N 1
ATOM 664 C CA . GLU A 1 92 ? 36.720 -3.821 -8.027 1.00 69.19 92 GLU A CA 1
ATOM 665 C C . GLU A 1 92 ? 37.556 -3.475 -9.256 1.00 69.19 92 GLU A C 1
ATOM 667 O O . GLU A 1 92 ? 37.902 -4.345 -10.059 1.00 69.19 92 GLU A O 1
ATOM 672 N N . ALA A 1 93 ? 37.777 -2.178 -9.476 1.00 54.25 93 ALA A N 1
ATOM 673 C CA . ALA A 1 93 ? 38.659 -1.719 -10.527 1.00 54.25 93 ALA A CA 1
ATOM 674 C C . ALA A 1 93 ? 40.014 -2.372 -10.261 1.00 54.25 93 ALA A C 1
ATOM 676 O O . ALA A 1 93 ? 40.671 -2.035 -9.280 1.00 54.25 93 ALA A O 1
ATOM 677 N N . ALA A 1 94 ? 40.394 -3.337 -11.098 1.00 44.78 94 ALA A N 1
ATOM 678 C CA . ALA A 1 94 ? 41.705 -3.949 -11.041 1.00 44.78 94 ALA A CA 1
ATOM 679 C C . ALA A 1 94 ? 42.740 -2.845 -11.291 1.00 44.78 94 ALA A C 1
ATOM 681 O O . ALA A 1 94 ? 43.043 -2.493 -12.430 1.00 44.78 94 ALA A O 1
ATOM 682 N N . THR A 1 95 ? 43.247 -2.247 -10.216 1.00 40.50 95 THR A N 1
ATOM 683 C CA . THR A 1 95 ? 44.429 -1.389 -10.216 1.00 40.50 95 THR A CA 1
ATOM 684 C C . THR A 1 95 ? 45.668 -2.264 -10.358 1.00 40.50 95 THR A C 1
ATOM 686 O O . THR A 1 95 ? 46.530 -2.263 -9.490 1.00 40.50 95 THR A O 1
ATOM 689 N N . ASP A 1 96 ? 45.759 -3.009 -11.457 1.00 39.53 96 ASP A N 1
ATOM 690 C CA . ASP A 1 96 ? 47.016 -3.582 -11.925 1.00 39.53 96 ASP A CA 1
ATOM 691 C C . ASP A 1 96 ? 47.495 -2.727 -13.095 1.00 39.53 96 ASP A C 1
ATOM 693 O O . ASP A 1 96 ? 47.187 -2.953 -14.266 1.00 39.53 96 ASP A O 1
ATOM 697 N N . ALA A 1 97 ? 48.238 -1.678 -12.746 1.00 39.94 97 ALA A N 1
ATOM 698 C CA . ALA A 1 97 ? 49.107 -1.002 -13.690 1.00 39.94 97 ALA A CA 1
ATOM 699 C C . ALA A 1 97 ? 50.287 -1.943 -14.003 1.00 39.94 97 ALA A C 1
ATOM 701 O O . ALA A 1 97 ? 51.012 -2.316 -13.077 1.00 39.94 97 ALA A O 1
ATOM 702 N N . PRO A 1 98 ? 50.540 -2.320 -15.269 1.00 42.44 98 PRO A N 1
ATOM 703 C CA . PRO A 1 98 ? 51.742 -3.066 -15.603 1.00 42.44 98 PRO A CA 1
ATOM 704 C C . PRO A 1 98 ? 52.946 -2.118 -15.549 1.00 42.44 98 PRO A C 1
ATOM 706 O O . PRO A 1 98 ? 53.224 -1.374 -16.488 1.00 42.44 98 PRO A O 1
ATOM 709 N N . SER A 1 99 ? 53.664 -2.142 -14.427 1.00 46.53 99 SER A N 1
ATOM 710 C CA . SER A 1 99 ? 55.039 -1.655 -14.341 1.00 46.53 99 SER A CA 1
ATOM 711 C C . SER A 1 99 ? 55.965 -2.840 -14.591 1.00 46.53 99 SER A C 1
ATOM 713 O O . SER A 1 99 ? 55.985 -3.791 -13.813 1.00 46.53 99 SER A O 1
ATOM 715 N N . GLY A 1 100 ? 56.691 -2.818 -15.706 1.00 34.91 100 GLY A N 1
ATOM 716 C CA . GLY A 1 100 ? 57.583 -3.914 -16.069 1.00 34.91 100 GLY A CA 1
ATOM 717 C C . GLY A 1 100 ? 58.246 -3.722 -17.422 1.00 34.91 100 GLY A C 1
ATOM 718 O O . GLY A 1 100 ? 57.954 -4.449 -18.366 1.00 34.91 100 GLY A O 1
ATOM 719 N N . ALA A 1 101 ? 59.144 -2.740 -17.507 1.00 45.41 101 ALA A N 1
ATOM 720 C CA . ALA A 1 101 ? 60.219 -2.762 -18.488 1.00 45.41 101 ALA A CA 1
ATOM 721 C C . ALA A 1 101 ? 61.160 -3.931 -18.149 1.00 45.41 101 ALA A C 1
ATOM 723 O O . ALA A 1 101 ? 61.662 -4.019 -17.030 1.00 45.41 101 ALA A O 1
ATOM 724 N N . GLY A 1 102 ? 61.381 -4.824 -19.109 1.00 34.41 102 GLY A N 1
ATOM 725 C CA . GLY A 1 102 ? 62.300 -5.948 -18.979 1.00 34.41 102 GLY A CA 1
ATOM 726 C C . GLY A 1 102 ? 62.502 -6.631 -20.324 1.00 34.41 102 GLY A C 1
ATOM 727 O O . GLY A 1 102 ? 61.653 -7.392 -20.776 1.00 34.41 102 GLY A O 1
ATOM 728 N N . GLU A 1 103 ? 63.622 -6.307 -20.966 1.00 43.44 103 GLU A N 1
ATOM 729 C CA . GLU A 1 103 ? 64.205 -7.033 -22.095 1.00 43.44 103 GLU A CA 1
ATOM 730 C C . GLU A 1 103 ? 64.289 -8.543 -21.826 1.00 43.44 103 GLU A C 1
ATOM 732 O O . GLU A 1 103 ? 64.684 -8.963 -20.740 1.00 43.44 103 GLU A O 1
ATOM 737 N N . GLY A 1 104 ? 64.006 -9.365 -22.844 1.00 33.28 104 GLY A N 1
ATOM 738 C CA . GLY A 1 104 ? 64.314 -10.794 -22.776 1.00 33.28 104 GLY A CA 1
ATOM 739 C C . GLY A 1 104 ? 63.609 -11.684 -23.798 1.00 33.28 104 GLY A C 1
ATOM 740 O O . GLY A 1 104 ? 62.627 -12.332 -23.477 1.00 33.28 104 GLY A O 1
ATOM 741 N N . SER A 1 105 ? 64.153 -11.732 -25.018 1.00 41.25 105 SER A N 1
ATOM 742 C CA . SER A 1 105 ? 64.362 -12.941 -25.840 1.00 41.25 105 SER A CA 1
ATOM 743 C C . SER A 1 105 ? 63.380 -14.136 -25.737 1.00 41.25 105 SER A C 1
ATOM 745 O O . SER A 1 105 ? 63.471 -14.944 -24.819 1.00 41.25 105 SER A O 1
ATOM 747 N N . GLY A 1 106 ? 62.683 -14.402 -26.853 1.00 38.06 106 GLY A N 1
ATOM 748 C CA . GLY A 1 106 ? 62.659 -15.739 -27.474 1.00 38.06 106 GLY A CA 1
ATOM 749 C C . GLY A 1 106 ? 61.445 -16.648 -27.217 1.00 38.06 106 GLY A C 1
ATOM 750 O O . GLY A 1 106 ? 61.114 -16.964 -26.084 1.00 38.06 106 GLY A O 1
ATOM 751 N N . GLY A 1 107 ? 60.857 -17.163 -28.308 1.00 33.19 107 GLY A N 1
ATOM 752 C CA . GLY A 1 107 ? 59.930 -18.309 -28.307 1.00 33.19 107 GLY A CA 1
ATOM 753 C C . GLY A 1 107 ? 58.574 -17.995 -28.947 1.00 33.19 107 GLY A C 1
ATOM 754 O O . GLY A 1 107 ? 57.663 -17.522 -28.285 1.00 33.19 107 GLY A O 1
ATOM 755 N N . LEU A 1 108 ? 58.451 -18.085 -30.277 1.00 45.38 108 LEU A N 1
ATOM 756 C CA . LEU A 1 108 ? 57.821 -19.227 -30.967 1.00 45.38 108 LEU A CA 1
ATOM 757 C C . LEU A 1 108 ? 56.493 -19.664 -30.329 1.00 45.38 108 LEU A C 1
ATOM 759 O O . LEU A 1 108 ? 56.536 -20.435 -29.391 1.00 45.38 108 LEU A O 1
ATOM 763 N N . PHE A 1 109 ? 55.355 -19.208 -30.870 1.00 41.03 109 PHE A N 1
ATOM 764 C CA . PHE A 1 109 ? 54.131 -19.987 -31.154 1.00 41.03 109 PHE A CA 1
ATOM 765 C C . PHE A 1 109 ? 53.087 -19.056 -31.805 1.00 41.03 109 PHE A C 1
ATOM 767 O O . PHE A 1 109 ? 52.194 -18.523 -31.152 1.00 41.03 109 PHE A O 1
ATOM 774 N N . ALA A 1 110 ? 53.194 -18.854 -33.122 1.00 36.59 110 ALA A N 1
ATOM 775 C CA . ALA A 1 110 ? 52.126 -18.252 -33.917 1.00 36.59 110 ALA A CA 1
ATOM 776 C C . ALA A 1 110 ? 51.139 -19.355 -34.328 1.00 36.59 110 ALA A C 1
ATOM 778 O O . ALA A 1 110 ? 51.455 -20.214 -35.152 1.00 36.59 110 ALA A O 1
ATOM 779 N N . ARG A 1 111 ? 49.949 -19.347 -33.719 1.00 39.00 111 ARG A N 1
ATOM 780 C CA . ARG A 1 111 ? 48.847 -20.259 -34.033 1.00 39.00 111 ARG A CA 1
ATOM 781 C C . ARG A 1 111 ? 47.875 -19.568 -34.994 1.00 39.00 111 ARG A C 1
ATOM 783 O O . ARG A 1 111 ? 47.186 -18.619 -34.647 1.00 39.00 111 ARG A O 1
ATOM 790 N N . SER A 1 112 ? 47.889 -20.091 -36.211 1.00 37.69 112 SER A N 1
ATOM 791 C CA . SER A 1 112 ? 46.948 -19.983 -37.327 1.00 37.69 112 SER A CA 1
ATOM 792 C C . SER A 1 112 ? 45.468 -19.700 -37.000 1.00 37.69 112 SER A C 1
ATOM 794 O O . SER A 1 112 ? 44.811 -20.507 -36.343 1.00 37.69 112 SER A O 1
ATOM 796 N N . MET A 1 113 ? 44.912 -18.665 -37.633 1.00 42.28 113 MET A N 1
ATOM 797 C CA . MET A 1 113 ? 43.560 -18.643 -38.220 1.00 42.28 113 MET A CA 1
ATOM 798 C C . MET A 1 113 ? 43.736 -17.967 -39.594 1.00 42.28 113 MET A C 1
ATOM 800 O O . MET A 1 113 ? 44.341 -16.907 -39.667 1.00 42.28 113 MET A O 1
ATOM 804 N N . GLY A 1 114 ? 43.402 -18.539 -40.748 1.00 35.09 114 GLY A N 1
ATOM 805 C CA . GLY A 1 114 ? 42.214 -19.324 -41.071 1.00 35.09 114 GLY A CA 1
ATOM 806 C C . GLY A 1 114 ? 41.293 -18.513 -41.995 1.00 35.09 114 GLY A C 1
ATOM 807 O O . GLY A 1 114 ? 40.108 -18.404 -41.711 1.00 35.09 114 GLY A O 1
ATOM 808 N N . LEU A 1 115 ? 41.833 -17.888 -43.053 1.00 39.25 115 LEU A N 1
ATOM 809 C CA . LEU A 1 115 ? 41.049 -17.203 -44.088 1.00 39.25 115 LEU A CA 1
ATOM 810 C C . LEU A 1 115 ? 40.825 -18.165 -45.257 1.00 39.25 115 LEU A C 1
ATOM 812 O O . LEU A 1 115 ? 41.741 -18.473 -46.017 1.00 39.25 115 LEU A O 1
ATOM 816 N N . ALA A 1 116 ? 39.594 -18.660 -45.343 1.00 37.62 116 ALA A N 1
ATOM 817 C CA . ALA A 1 116 ? 39.104 -19.505 -46.416 1.00 37.62 116 ALA A CA 1
ATOM 818 C C . ALA A 1 116 ? 38.840 -18.669 -47.678 1.00 37.62 116 ALA A C 1
ATOM 820 O O . ALA A 1 116 ? 38.014 -17.758 -47.687 1.00 37.62 116 ALA A O 1
ATOM 821 N N . THR A 1 117 ? 39.541 -19.011 -48.750 1.00 38.47 117 THR A N 1
ATOM 822 C CA . THR A 1 117 ? 39.226 -18.654 -50.132 1.00 38.47 117 THR A CA 1
ATOM 823 C C . THR A 1 117 ? 38.159 -19.610 -50.677 1.00 38.47 117 THR A C 1
ATOM 825 O O . THR A 1 117 ? 38.290 -20.823 -50.503 1.00 38.47 117 THR A O 1
ATOM 828 N N . PRO A 1 118 ? 37.121 -19.139 -51.391 1.00 53.00 118 PRO A N 1
ATOM 829 C CA . PRO A 1 118 ? 36.337 -20.020 -52.240 1.00 53.00 118 PRO A CA 1
ATOM 830 C C . PRO A 1 118 ? 37.032 -20.171 -53.597 1.00 53.00 118 PRO A C 1
ATOM 832 O O . PRO A 1 118 ? 37.039 -19.273 -54.438 1.00 53.00 118 PRO A O 1
ATOM 835 N N . SER A 1 119 ? 37.623 -21.350 -53.778 1.00 35.25 119 SER A N 1
ATOM 836 C CA . SER A 1 119 ? 38.000 -21.917 -55.068 1.00 35.25 119 SER A CA 1
ATOM 837 C C . SER A 1 119 ? 36.723 -22.267 -55.839 1.00 35.25 119 SER A C 1
ATOM 839 O O . SER A 1 119 ? 35.918 -23.074 -55.378 1.00 35.25 119 SER A O 1
ATOM 841 N N . GLY A 1 120 ? 36.516 -21.624 -56.987 1.00 40.28 120 GLY A N 1
ATOM 842 C CA . GLY A 1 120 ? 35.386 -21.844 -57.886 1.00 40.28 120 GLY A CA 1
ATOM 843 C C . GLY A 1 120 ? 35.888 -22.049 -59.306 1.00 40.28 120 GLY A C 1
ATOM 844 O O . GLY A 1 120 ? 35.946 -21.119 -60.102 1.00 40.28 120 GLY A O 1
ATOM 845 N N . SER A 1 121 ? 36.276 -23.284 -59.593 1.00 36.66 121 SER A N 1
ATOM 846 C CA . SER A 1 121 ? 36.598 -23.814 -60.911 1.00 36.66 121 SER A CA 1
ATOM 847 C C . SER A 1 121 ? 35.400 -23.742 -61.863 1.00 36.66 121 SER A C 1
ATOM 849 O O . SER A 1 121 ? 34.355 -24.336 -61.586 1.00 36.66 121 SER A O 1
ATOM 851 N N . ARG A 1 122 ? 35.582 -23.127 -63.035 1.00 38.00 122 ARG A N 1
ATOM 852 C CA . ARG A 1 122 ? 34.823 -23.481 -64.240 1.00 38.00 122 ARG A CA 1
ATOM 853 C C . ARG A 1 122 ? 35.775 -23.605 -65.422 1.00 38.00 122 ARG A C 1
ATOM 855 O O . ARG A 1 122 ? 36.414 -22.644 -65.833 1.00 38.00 122 ARG A O 1
ATOM 862 N N . ALA A 1 123 ? 35.885 -24.848 -65.870 1.00 38.59 123 ALA A N 1
ATOM 863 C CA . ALA A 1 123 ? 36.496 -25.289 -67.107 1.00 38.59 123 ALA A CA 1
ATOM 864 C C . ALA A 1 123 ? 35.528 -25.086 -68.286 1.00 38.59 123 ALA A C 1
ATOM 866 O O . ALA A 1 123 ? 34.326 -24.923 -68.060 1.00 38.59 123 ALA A O 1
ATOM 867 N N . ALA A 1 124 ? 36.090 -25.245 -69.492 1.00 37.69 124 ALA A N 1
ATOM 868 C CA . ALA A 1 124 ? 35.435 -25.372 -70.800 1.00 37.69 124 ALA A CA 1
ATOM 869 C C . ALA A 1 124 ? 34.983 -24.014 -71.399 1.00 37.69 124 ALA A C 1
ATOM 871 O O . ALA A 1 124 ? 34.389 -23.199 -70.708 1.00 37.69 124 ALA A O 1
ATOM 872 N N . ASP A 1 125 ? 35.283 -23.633 -72.643 1.00 38.25 125 ASP A N 1
ATOM 873 C CA . ASP A 1 125 ? 35.439 -24.432 -73.854 1.00 38.25 125 ASP A CA 1
ATOM 874 C C . ASP A 1 125 ? 36.188 -23.674 -74.970 1.00 38.25 125 ASP A C 1
ATOM 876 O O . ASP A 1 125 ? 36.159 -22.448 -75.037 1.00 38.25 125 ASP A O 1
ATOM 880 N N . ALA A 1 126 ? 36.784 -24.482 -75.856 1.00 41.44 126 ALA A N 1
ATOM 881 C CA . ALA A 1 126 ? 36.866 -24.349 -77.320 1.00 41.44 126 ALA A CA 1
ATOM 882 C C . ALA A 1 126 ? 37.456 -23.055 -77.936 1.00 41.44 126 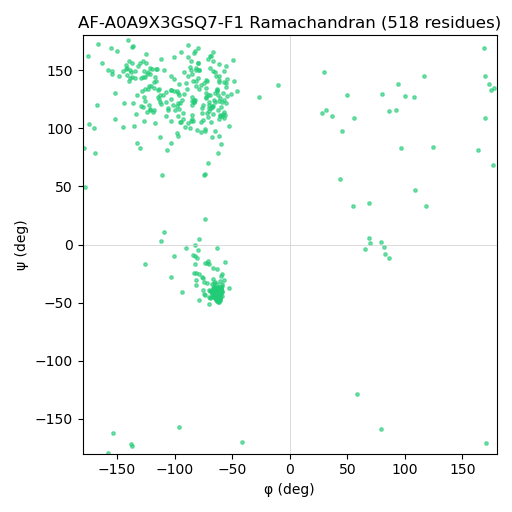ALA A C 1
ATOM 884 O O . ALA A 1 126 ? 36.888 -21.975 -77.886 1.00 41.44 126 ALA A O 1
ATOM 885 N N . ALA A 1 127 ? 38.656 -23.127 -78.518 1.00 37.53 127 ALA A N 1
ATOM 886 C CA . ALA A 1 127 ? 38.912 -23.504 -79.920 1.00 37.53 127 ALA A CA 1
ATOM 887 C C . ALA A 1 127 ? 38.819 -22.315 -80.896 1.00 37.53 127 ALA A C 1
ATOM 889 O O . ALA A 1 127 ? 37.764 -21.737 -81.122 1.00 37.53 127 ALA A O 1
ATOM 890 N N . GLY A 1 128 ? 39.958 -21.990 -81.510 1.00 41.72 128 GLY A N 1
ATOM 891 C CA . GLY A 1 128 ? 40.080 -20.933 -82.512 1.00 41.72 128 GLY A CA 1
ATOM 892 C C . GLY A 1 128 ? 41.496 -20.821 -83.069 1.00 41.72 128 GLY A C 1
ATOM 893 O O . GLY A 1 128 ? 42.079 -19.744 -83.075 1.00 41.72 128 GLY A O 1
ATOM 894 N N . VAL A 1 129 ? 42.072 -21.955 -83.476 1.00 42.72 129 VAL A N 1
ATOM 895 C CA . VAL A 1 129 ? 43.275 -22.018 -84.313 1.00 42.72 129 VAL A CA 1
ATOM 896 C C . VAL A 1 129 ? 42.901 -21.476 -85.695 1.00 42.72 129 VAL A C 1
ATOM 898 O O . VAL A 1 129 ? 42.045 -22.055 -86.357 1.00 42.72 129 VAL A O 1
ATOM 901 N N . ALA A 1 130 ? 43.540 -20.392 -86.133 1.00 44.25 130 ALA A N 1
ATOM 902 C CA . ALA A 1 130 ? 43.473 -19.915 -87.513 1.00 44.25 130 ALA A CA 1
ATOM 903 C C . ALA A 1 130 ? 44.888 -19.596 -88.015 1.00 44.25 130 ALA A C 1
ATOM 905 O O . ALA A 1 130 ? 45.429 -18.510 -87.833 1.00 44.25 130 ALA A O 1
ATOM 906 N N . THR A 1 131 ? 45.497 -20.654 -88.539 1.00 44.97 131 THR A N 1
ATOM 907 C CA . THR A 1 131 ? 46.206 -20.723 -89.822 1.00 44.97 131 THR A CA 1
ATOM 908 C C . THR A 1 131 ? 46.848 -19.451 -90.387 1.00 44.97 131 THR A C 1
ATOM 910 O O . THR A 1 131 ? 46.202 -18.541 -90.896 1.00 44.97 131 THR A O 1
ATOM 913 N N . VAL A 1 132 ? 48.176 -19.527 -90.417 1.00 45.28 132 VAL A N 1
ATOM 914 C CA . VAL A 1 132 ? 49.106 -18.887 -91.351 1.00 45.28 132 VAL A CA 1
ATOM 915 C C . VAL A 1 132 ? 48.748 -19.244 -92.805 1.00 45.28 132 VAL A C 1
ATOM 917 O O . VAL A 1 132 ? 48.577 -20.431 -93.089 1.00 45.28 132 VAL A O 1
ATOM 920 N N . PRO A 1 133 ? 48.742 -18.281 -93.745 1.00 49.84 133 PRO A N 1
ATOM 921 C CA . PRO A 1 133 ? 49.039 -18.565 -95.141 1.00 49.84 133 PRO A CA 1
ATOM 922 C C . PRO A 1 133 ? 50.436 -18.045 -95.509 1.00 49.84 133 PRO A C 1
ATOM 924 O O . PRO A 1 133 ? 50.727 -16.851 -95.452 1.00 49.84 133 PRO A O 1
ATOM 927 N N . SER A 1 134 ? 51.305 -18.987 -95.875 1.00 40.31 134 SER A N 1
ATOM 928 C CA . SER A 1 134 ? 52.587 -18.764 -96.533 1.00 40.31 134 SER A CA 1
ATOM 929 C C . SER A 1 134 ? 52.410 -18.894 -98.048 1.00 40.31 134 SER A C 1
ATOM 931 O O . SER A 1 134 ? 52.326 -20.007 -98.555 1.00 40.31 134 SER A O 1
ATOM 933 N N . GLU A 1 135 ? 52.409 -17.777 -98.766 1.00 39.12 135 GLU A N 1
ATOM 934 C CA . GLU A 1 135 ? 52.695 -17.686 -100.207 1.00 39.12 135 GLU A CA 1
ATOM 935 C C . GLU A 1 135 ? 53.454 -16.357 -100.380 1.00 39.12 135 GLU A C 1
ATOM 937 O O . GLU A 1 135 ? 53.043 -15.330 -99.853 1.00 39.12 135 GLU A O 1
ATOM 942 N N . GLY A 1 136 ? 54.673 -16.300 -100.915 1.00 41.66 136 GLY A N 1
ATOM 943 C CA . GLY A 1 136 ? 55.050 -16.798 -102.231 1.00 41.66 136 GLY A CA 1
ATOM 944 C C . GLY A 1 136 ? 55.011 -15.613 -103.200 1.00 41.66 136 GLY A C 1
ATOM 945 O O . GLY A 1 136 ? 54.001 -15.387 -103.850 1.00 41.66 136 GLY A O 1
ATOM 946 N N . GLY A 1 137 ? 56.080 -14.812 -103.265 1.00 39.47 137 GLY A N 1
ATOM 947 C CA . GLY A 1 137 ? 56.081 -13.593 -104.082 1.00 39.47 137 GLY A CA 1
ATOM 948 C C . GLY A 1 137 ? 57.457 -12.961 -104.246 1.00 39.47 137 GLY A C 1
ATOM 949 O O . GLY A 1 137 ? 57.800 -11.994 -103.575 1.00 39.47 137 GLY A O 1
ATOM 950 N N . ILE A 1 138 ? 58.245 -13.541 -105.146 1.00 49.44 138 ILE A N 1
ATOM 951 C CA . ILE A 1 138 ? 59.530 -13.048 -105.646 1.00 49.44 138 ILE A CA 1
ATOM 952 C C . ILE A 1 138 ? 59.288 -11.766 -106.455 1.00 49.44 138 ILE A C 1
ATOM 954 O O . ILE A 1 138 ? 58.738 -11.850 -107.545 1.00 49.44 138 ILE A O 1
ATOM 958 N N . PHE A 1 139 ? 59.742 -10.606 -105.974 1.00 40.91 139 PHE A N 1
ATOM 959 C CA . PHE A 1 139 ? 60.007 -9.434 -106.820 1.00 40.91 139 PHE A CA 1
ATOM 960 C C . PHE A 1 139 ? 61.226 -8.671 -106.292 1.00 40.91 139 PHE A C 1
ATOM 962 O O . PHE A 1 139 ? 61.161 -7.928 -105.315 1.00 40.91 139 PHE A O 1
ATOM 969 N N . GLY A 1 140 ? 62.365 -8.885 -106.952 1.00 46.78 140 GLY A N 1
ATOM 970 C CA . GLY A 1 140 ? 63.549 -8.050 -106.810 1.00 46.78 140 GLY A CA 1
ATOM 971 C C . GLY A 1 140 ? 63.346 -6.740 -107.565 1.00 46.78 140 GLY A C 1
ATOM 972 O O . GLY A 1 140 ? 63.382 -6.720 -108.791 1.00 46.78 140 GLY A O 1
ATOM 973 N N . GLY A 1 141 ? 63.145 -5.654 -106.823 1.00 42.25 141 GLY A N 1
ATOM 974 C CA . GLY A 1 141 ? 63.275 -4.282 -107.303 1.00 42.25 141 GLY A CA 1
ATOM 975 C C . GLY A 1 141 ? 64.322 -3.573 -106.451 1.00 42.25 141 GLY A C 1
ATOM 976 O O . GLY A 1 141 ? 64.147 -3.442 -105.242 1.00 42.25 141 GLY A O 1
ATOM 977 N N . GLN A 1 142 ? 65.436 -3.161 -107.059 1.00 50.69 142 GLN A N 1
ATOM 978 C CA . GLN A 1 142 ? 66.438 -2.314 -106.412 1.00 50.69 142 GLN A CA 1
ATOM 979 C C . GLN A 1 142 ? 65.810 -0.947 -106.109 1.00 50.69 142 GLN A C 1
ATOM 981 O O . GLN A 1 142 ? 65.725 -0.089 -106.983 1.00 50.69 142 GLN A O 1
ATOM 986 N N . VAL A 1 143 ? 65.351 -0.757 -104.871 1.00 45.72 143 VAL A N 1
ATOM 987 C CA . VAL A 1 143 ? 64.941 0.551 -104.348 1.00 45.72 143 VAL A CA 1
ATOM 988 C C . VAL A 1 143 ? 66.194 1.278 -103.868 1.00 45.72 143 VAL A C 1
ATOM 990 O O . VAL A 1 143 ? 66.956 0.765 -103.045 1.00 45.72 143 VAL A O 1
ATOM 993 N N . LEU A 1 144 ? 66.422 2.468 -104.421 1.00 52.62 144 LEU A N 1
ATOM 994 C CA . LEU A 1 144 ? 67.508 3.367 -104.054 1.00 52.62 144 LEU A CA 1
ATOM 995 C C . LEU A 1 144 ? 67.431 3.699 -102.554 1.00 52.62 144 LEU A C 1
ATOM 997 O O . LEU A 1 144 ? 66.422 4.178 -102.045 1.00 52.62 144 LEU A O 1
ATOM 1001 N N . ARG A 1 145 ? 68.532 3.444 -101.842 1.00 54.56 145 ARG A N 1
ATOM 1002 C CA . ARG A 1 145 ? 68.681 3.513 -100.376 1.00 54.56 145 ARG A CA 1
ATOM 1003 C C . ARG A 1 145 ? 68.311 4.875 -99.746 1.00 54.56 145 ARG A C 1
ATOM 1005 O O . ARG A 1 145 ? 68.110 4.926 -98.540 1.00 54.56 145 ARG A O 1
ATOM 1012 N N . GLY A 1 146 ? 68.191 5.945 -100.540 1.00 57.62 146 GLY A N 1
ATOM 1013 C CA . GLY A 1 146 ? 67.849 7.299 -100.078 1.00 57.62 146 GLY A CA 1
ATOM 1014 C C . GLY A 1 146 ? 66.353 7.559 -99.840 1.00 57.62 146 GLY A C 1
ATOM 1015 O O . GLY A 1 146 ? 66.009 8.309 -98.929 1.00 57.62 146 GLY A O 1
ATOM 1016 N N . ASP A 1 147 ? 65.449 6.903 -100.575 1.00 58.69 147 ASP A N 1
ATOM 1017 C CA . ASP A 1 147 ? 64.002 7.189 -100.483 1.00 58.69 147 ASP A CA 1
ATOM 1018 C C . ASP A 1 147 ? 63.345 6.535 -99.253 1.00 58.69 147 ASP A C 1
ATOM 1020 O O . ASP A 1 147 ? 62.353 7.023 -98.707 1.00 58.69 147 ASP A O 1
ATOM 1024 N N . ILE A 1 148 ? 63.943 5.449 -98.756 1.00 66.19 148 ILE A N 1
ATOM 1025 C CA . ILE A 1 148 ? 63.497 4.744 -97.548 1.00 66.19 148 ILE A CA 1
ATOM 1026 C C . ILE A 1 148 ? 63.775 5.598 -96.300 1.00 66.19 148 ILE A C 1
ATOM 1028 O O . ILE A 1 148 ? 62.934 5.684 -95.404 1.00 66.19 148 ILE A O 1
ATOM 1032 N N . GLU A 1 149 ? 64.915 6.293 -96.252 1.00 72.94 149 GLU A N 1
ATOM 1033 C CA . GLU A 1 149 ? 65.279 7.153 -95.120 1.00 72.94 149 GLU A CA 1
ATOM 1034 C C . GLU A 1 149 ? 64.364 8.382 -95.008 1.00 72.94 149 GLU A C 1
ATOM 1036 O O . GLU A 1 149 ? 63.922 8.712 -93.902 1.00 72.94 149 GLU A O 1
ATOM 1041 N N . ALA A 1 150 ? 63.990 8.995 -96.137 1.00 75.19 150 ALA A N 1
ATOM 1042 C CA . ALA A 1 150 ? 63.039 10.108 -96.174 1.00 75.19 150 ALA A CA 1
ATOM 1043 C C . ALA A 1 150 ? 61.628 9.687 -95.713 1.00 75.19 150 ALA A C 1
ATOM 1045 O O . ALA A 1 150 ? 61.013 10.365 -94.886 1.00 75.19 150 ALA A O 1
ATOM 1046 N N . ALA A 1 151 ? 61.146 8.517 -96.147 1.00 79.00 151 ALA A N 1
ATOM 1047 C CA . ALA A 1 151 ? 59.859 7.972 -95.709 1.00 79.00 151 ALA A CA 1
ATOM 1048 C C . ALA A 1 151 ? 59.838 7.589 -94.213 1.00 79.00 151 ALA A C 1
ATOM 1050 O O . ALA A 1 151 ? 58.794 7.651 -93.557 1.00 79.00 151 ALA A O 1
ATOM 1051 N N . HIS A 1 152 ? 60.981 7.195 -93.639 1.00 85.81 152 HIS A N 1
ATOM 1052 C CA . HIS A 1 152 ? 61.108 6.967 -92.195 1.00 85.81 152 HIS A CA 1
ATOM 1053 C C . HIS A 1 152 ? 61.207 8.263 -91.385 1.00 85.81 152 HIS A C 1
ATOM 1055 O O . HIS A 1 152 ? 60.832 8.274 -90.212 1.00 85.81 152 HIS A O 1
ATOM 1061 N N . ALA A 1 153 ? 61.728 9.347 -91.960 1.00 84.56 153 ALA A N 1
ATOM 1062 C CA . ALA A 1 153 ? 61.736 10.652 -91.305 1.00 84.56 153 ALA A CA 1
ATOM 1063 C C . ALA A 1 153 ? 60.312 11.222 -91.195 1.00 84.56 153 ALA A C 1
ATOM 1065 O O . ALA A 1 153 ? 59.904 11.599 -90.098 1.00 84.56 153 ALA A O 1
ATOM 1066 N N . GLN A 1 154 ? 59.530 11.167 -92.280 1.00 88.31 154 GLN A N 1
ATOM 1067 C CA . GLN A 1 154 ? 58.129 11.609 -92.282 1.00 88.31 154 GLN A CA 1
ATOM 1068 C C . GLN A 1 154 ? 57.259 10.796 -91.318 1.00 88.31 154 GLN A C 1
ATOM 1070 O O . GLN A 1 154 ? 56.546 11.379 -90.507 1.00 88.31 154 GLN A O 1
ATOM 1075 N N . ARG A 1 155 ? 57.393 9.461 -91.304 1.00 90.31 155 ARG A N 1
ATOM 1076 C CA . ARG A 1 155 ? 56.676 8.621 -90.327 1.00 90.31 155 ARG A CA 1
ATOM 1077 C C . ARG A 1 155 ? 57.001 8.983 -88.880 1.00 90.31 155 ARG A C 1
ATOM 1079 O O . ARG A 1 155 ? 56.096 9.065 -88.061 1.00 90.31 155 ARG A O 1
ATOM 1086 N N . ARG A 1 156 ? 58.269 9.268 -88.566 1.00 92.94 156 ARG A N 1
ATOM 1087 C CA . ARG A 1 156 ? 58.666 9.693 -87.213 1.00 92.94 156 ARG A CA 1
ATOM 1088 C C . ARG A 1 156 ? 58.080 11.051 -86.827 1.00 92.94 156 ARG A C 1
ATOM 1090 O O . ARG A 1 156 ? 57.802 11.281 -85.653 1.00 92.94 156 ARG A O 1
ATOM 1097 N N . GLU A 1 157 ? 57.908 11.957 -87.781 1.00 92.69 157 GLU A N 1
ATOM 1098 C CA . GLU A 1 157 ? 57.289 13.261 -87.539 1.00 92.69 157 GLU A CA 1
ATOM 1099 C C . GLU A 1 157 ? 55.768 13.147 -87.350 1.00 92.69 157 GLU A C 1
ATOM 1101 O O . GLU A 1 157 ? 55.220 13.711 -86.401 1.00 92.69 157 GLU A O 1
ATOM 1106 N N . GLU A 1 158 ? 55.097 12.332 -88.165 1.00 92.81 158 GLU A N 1
ATOM 1107 C CA . GLU A 1 158 ? 53.675 12.015 -88.002 1.00 92.81 158 GLU A CA 1
ATOM 1108 C C . GLU A 1 158 ? 53.391 11.297 -86.678 1.00 92.81 158 GLU A C 1
ATOM 1110 O O . GLU A 1 158 ? 52.445 11.658 -85.975 1.00 92.81 158 GLU A O 1
ATOM 1115 N N . GLU A 1 159 ? 54.238 10.342 -86.286 1.00 95.00 159 GLU A N 1
ATOM 1116 C CA . GLU A 1 159 ? 54.172 9.668 -84.986 1.00 95.00 159 GLU A CA 1
ATOM 1117 C C . GLU A 1 159 ? 54.349 10.659 -83.828 1.00 95.00 159 GLU A C 1
ATOM 1119 O O . GLU A 1 159 ? 53.613 10.592 -82.843 1.00 95.00 159 GLU A O 1
ATOM 1124 N N . ARG A 1 160 ? 55.263 11.634 -83.947 1.00 95.94 160 ARG A N 1
ATOM 1125 C CA . ARG A 1 160 ? 55.437 12.694 -82.938 1.00 95.94 160 ARG A CA 1
ATOM 1126 C C . ARG A 1 160 ? 54.204 13.587 -82.823 1.00 95.94 160 ARG A C 1
ATOM 1128 O O . ARG A 1 160 ? 53.758 13.860 -81.711 1.00 95.94 160 ARG A O 1
ATOM 1135 N N . LEU A 1 161 ? 53.623 14.019 -83.942 1.00 95.50 161 LEU A N 1
ATOM 1136 C CA . LEU A 1 161 ? 52.396 14.825 -83.938 1.00 95.50 161 LEU A CA 1
ATOM 1137 C C . LEU A 1 161 ? 51.181 14.030 -83.439 1.00 95.50 161 LEU A C 1
ATOM 1139 O O . LEU A 1 161 ? 50.297 14.589 -82.788 1.00 95.50 161 LEU A O 1
ATOM 1143 N N . ALA A 1 162 ? 51.114 12.730 -83.726 1.00 95.00 162 ALA A N 1
ATOM 1144 C CA . ALA A 1 162 ? 50.099 11.843 -83.168 1.00 95.00 162 ALA A CA 1
ATOM 1145 C C . ALA A 1 162 ? 50.266 11.691 -81.647 1.00 95.00 162 ALA A C 1
ATOM 1147 O O . ALA A 1 162 ? 49.279 11.813 -80.924 1.00 95.00 162 ALA A O 1
ATOM 1148 N N . ALA A 1 163 ? 51.497 11.523 -81.156 1.00 96.06 163 ALA A N 1
ATOM 1149 C CA . ALA A 1 163 ? 51.795 11.435 -79.728 1.00 96.06 163 ALA A CA 1
ATOM 1150 C C . ALA A 1 163 ? 51.448 12.731 -78.975 1.00 96.06 163 ALA A C 1
ATOM 1152 O O . ALA A 1 163 ? 50.866 12.671 -77.894 1.00 96.06 163 ALA A O 1
ATOM 1153 N N . ILE A 1 164 ? 51.730 13.906 -79.553 1.00 96.12 164 ILE A N 1
ATOM 1154 C CA . ILE A 1 164 ? 51.335 15.199 -78.963 1.00 96.12 164 ILE A CA 1
ATOM 1155 C C . ILE A 1 164 ? 49.808 15.305 -78.871 1.00 96.12 164 ILE A C 1
ATOM 1157 O O . ILE A 1 164 ? 49.283 15.616 -77.804 1.00 96.12 164 ILE A O 1
ATOM 1161 N N . ARG A 1 165 ? 49.081 14.974 -79.949 1.00 96.88 165 ARG A N 1
ATOM 1162 C CA . ARG A 1 165 ? 47.606 14.984 -79.946 1.00 96.88 165 ARG A CA 1
ATOM 1163 C C . ARG A 1 165 ? 47.017 14.005 -78.930 1.00 96.88 165 ARG A C 1
ATOM 1165 O O . ARG A 1 165 ? 46.022 14.325 -78.284 1.00 96.88 165 ARG A O 1
ATOM 1172 N N . GLN A 1 166 ? 47.624 12.830 -78.768 1.00 96.62 166 GLN A N 1
ATOM 1173 C CA . GLN A 1 166 ? 47.226 11.870 -77.738 1.00 96.62 166 GLN A CA 1
ATOM 1174 C C . GLN A 1 166 ? 47.462 12.431 -76.332 1.00 96.62 166 GLN A C 1
ATOM 1176 O O . GLN A 1 166 ? 46.544 12.406 -75.517 1.00 96.62 166 GLN A O 1
ATOM 1181 N N . ALA A 1 167 ? 48.631 13.019 -76.070 1.00 97.19 167 ALA A N 1
ATOM 1182 C CA . ALA A 1 167 ? 48.944 13.619 -74.775 1.00 97.19 167 ALA A CA 1
ATOM 1183 C C . ALA A 1 167 ? 48.012 14.797 -74.425 1.00 97.19 167 ALA A C 1
ATOM 1185 O O . ALA A 1 167 ? 47.587 14.937 -73.278 1.00 97.19 167 ALA A O 1
ATOM 1186 N N . GLU A 1 168 ? 47.656 15.642 -75.396 1.00 97.19 168 GLU A N 1
ATOM 1187 C CA . GLU A 1 168 ? 46.681 16.723 -75.200 1.00 97.19 168 GLU A CA 1
ATOM 1188 C C . GLU A 1 168 ? 45.272 16.185 -74.926 1.00 97.19 168 GLU A C 1
ATOM 1190 O O . GLU A 1 168 ? 44.602 16.656 -74.004 1.00 97.19 168 GLU A O 1
ATOM 1195 N N . ALA A 1 169 ? 44.839 15.157 -75.662 1.00 97.31 169 ALA A N 1
ATOM 1196 C CA . ALA A 1 169 ? 43.556 14.501 -75.424 1.00 97.31 169 ALA A CA 1
ATOM 1197 C C . ALA A 1 169 ? 43.495 13.839 -74.036 1.00 97.31 169 ALA A C 1
ATOM 1199 O O . ALA A 1 169 ? 42.466 13.912 -73.362 1.00 97.31 169 ALA A O 1
ATOM 1200 N N . GLU A 1 170 ? 44.588 13.228 -73.575 1.00 97.50 170 GLU A N 1
ATOM 1201 C CA . GLU A 1 170 ? 44.692 12.666 -72.226 1.00 97.50 170 GLU A CA 1
ATOM 1202 C C . GLU A 1 170 ? 44.613 13.747 -71.147 1.00 97.50 170 GLU A C 1
ATOM 1204 O O . GLU A 1 170 ? 43.848 13.597 -70.194 1.00 97.50 170 GLU A O 1
ATOM 1209 N N . ARG A 1 171 ? 45.317 14.874 -71.313 1.00 98.06 171 ARG A N 1
ATOM 1210 C CA . ARG A 1 171 ? 45.216 16.015 -70.386 1.00 98.06 171 ARG A CA 1
ATOM 1211 C C . ARG A 1 171 ? 43.800 16.586 -70.335 1.00 98.06 171 ARG A C 1
ATOM 1213 O O . ARG A 1 171 ? 43.304 16.869 -69.247 1.00 98.06 171 ARG A O 1
ATOM 1220 N N . ALA A 1 172 ? 43.127 16.709 -71.478 1.00 97.44 172 ALA A N 1
ATOM 1221 C CA . ALA A 1 172 ? 41.738 17.163 -71.532 1.00 97.44 172 ALA A CA 1
ATOM 1222 C C . ALA A 1 172 ? 40.789 16.190 -70.810 1.00 97.44 172 ALA A C 1
ATOM 1224 O O . ALA A 1 172 ? 39.915 16.625 -70.060 1.00 97.44 172 ALA A O 1
ATOM 1225 N N . ARG A 1 173 ? 40.993 14.872 -70.964 1.00 98.00 173 ARG A N 1
ATOM 1226 C CA . ARG A 1 173 ? 40.241 13.849 -70.214 1.00 98.00 173 ARG A CA 1
ATOM 1227 C C . ARG A 1 173 ? 40.488 13.952 -68.711 1.00 98.00 173 ARG A C 1
ATOM 1229 O O . ARG A 1 173 ? 39.526 13.930 -67.953 1.00 98.00 173 ARG A O 1
ATOM 1236 N N . GLN A 1 174 ? 41.740 14.131 -68.289 1.00 97.69 174 GLN A N 1
ATOM 1237 C CA . GLN A 1 174 ? 42.089 14.304 -66.876 1.00 97.69 174 GLN A CA 1
ATOM 1238 C C . GLN A 1 174 ? 41.453 15.567 -66.276 1.00 97.69 174 GLN A C 1
ATOM 1240 O O . GLN A 1 174 ? 40.930 15.519 -65.165 1.00 97.69 174 GLN A O 1
ATOM 1245 N N . GLN A 1 175 ? 41.440 16.685 -67.008 1.00 97.81 175 GLN A N 1
ATOM 1246 C CA . GLN A 1 175 ? 40.778 17.916 -66.561 1.00 97.81 175 GLN A CA 1
ATOM 1247 C C . GLN A 1 175 ? 39.257 17.751 -66.460 1.00 97.81 175 GLN A C 1
ATOM 1249 O O . GLN A 1 175 ? 38.665 18.166 -65.465 1.00 97.81 175 GLN A O 1
ATOM 1254 N N . ALA A 1 176 ? 38.626 17.110 -67.447 1.00 97.62 176 ALA A N 1
ATOM 1255 C CA . ALA A 1 176 ? 37.192 16.836 -67.417 1.00 97.62 176 ALA A CA 1
ATOM 1256 C C . ALA A 1 176 ? 36.812 15.891 -66.263 1.00 97.62 176 ALA A C 1
ATOM 1258 O O . ALA A 1 176 ? 35.807 16.105 -65.586 1.00 97.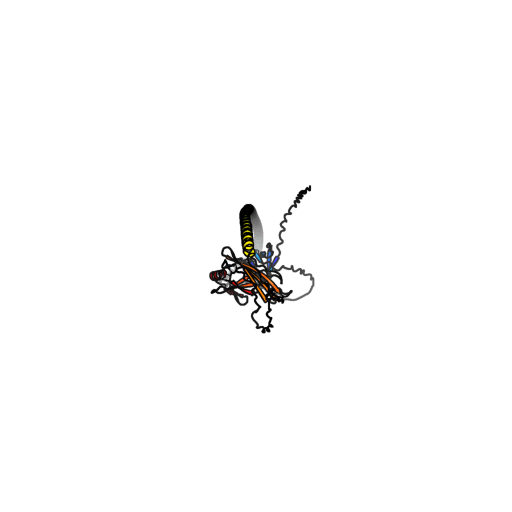62 176 ALA A O 1
ATOM 1259 N N . GLU A 1 177 ? 37.627 14.868 -65.999 1.00 97.81 177 GLU A N 1
ATOM 1260 C CA . GLU A 1 177 ? 37.427 13.966 -64.867 1.00 97.81 177 GLU A CA 1
ATOM 1261 C C . GLU A 1 177 ? 37.597 14.695 -63.527 1.00 97.81 177 GLU A C 1
ATOM 1263 O O . GLU A 1 177 ? 36.771 14.529 -62.632 1.00 97.81 177 GLU A O 1
ATOM 1268 N N . ALA A 1 178 ? 38.608 15.557 -63.396 1.00 97.62 178 ALA A N 1
ATOM 1269 C CA . ALA A 1 178 ? 38.799 16.370 -62.198 1.00 97.62 178 ALA A CA 1
ATOM 1270 C C . ALA A 1 178 ? 37.607 17.311 -61.940 1.00 97.62 178 ALA A C 1
ATOM 1272 O O . ALA A 1 178 ? 37.148 17.413 -60.803 1.00 97.62 178 ALA A O 1
ATOM 1273 N N . GLN A 1 179 ? 37.059 17.947 -62.982 1.00 97.81 179 GLN A N 1
ATOM 1274 C CA . GLN A 1 179 ? 35.861 18.786 -62.862 1.00 97.81 179 GLN A CA 1
ATOM 1275 C C . GLN A 1 179 ? 34.629 17.980 -62.438 1.00 97.81 179 GLN A C 1
ATOM 1277 O O . GLN A 1 179 ? 33.876 18.432 -61.577 1.00 97.81 179 GLN A O 1
ATOM 1282 N N . ARG A 1 180 ? 34.440 16.772 -62.984 1.00 98.12 180 ARG A N 1
ATOM 1283 C CA . ARG A 1 180 ? 33.354 15.874 -62.560 1.00 98.12 180 ARG A CA 1
ATOM 1284 C C . ARG A 1 180 ? 33.485 15.476 -61.095 1.00 98.12 180 ARG A C 1
ATOM 1286 O O . ARG A 1 180 ? 32.511 15.581 -60.362 1.00 98.12 180 ARG A O 1
ATOM 1293 N N . ARG A 1 181 ? 34.691 15.110 -60.647 1.00 97.88 181 ARG A N 1
ATOM 1294 C CA . ARG A 1 181 ? 34.945 14.793 -59.232 1.00 97.88 181 ARG A CA 1
ATOM 1295 C C . ARG A 1 181 ? 34.624 15.981 -58.321 1.00 97.88 181 ARG A C 1
ATOM 1297 O O . ARG A 1 181 ? 33.993 15.788 -57.292 1.00 97.88 181 ARG A O 1
ATOM 1304 N N . GLN A 1 182 ? 34.982 17.204 -58.721 1.00 97.94 182 GLN A N 1
ATOM 1305 C CA . GLN A 1 182 ? 34.631 18.409 -57.960 1.00 97.94 182 GLN A CA 1
ATOM 1306 C C . GLN A 1 182 ? 33.117 18.657 -57.902 1.00 97.94 182 GLN A C 1
ATOM 1308 O O . GLN A 1 182 ? 32.612 19.041 -56.850 1.00 97.94 182 GLN A O 1
ATOM 1313 N N . GLN A 1 183 ? 32.385 18.437 -58.998 1.00 97.75 183 GLN A N 1
ATOM 1314 C CA . GLN A 1 183 ? 30.922 18.561 -59.008 1.00 97.75 183 GLN A CA 1
ATOM 1315 C C . GLN A 1 183 ? 30.264 17.506 -58.112 1.00 97.75 183 GLN A C 1
ATOM 1317 O O . GLN A 1 183 ? 29.437 17.854 -57.275 1.00 97.75 183 GLN A O 1
ATOM 1322 N N . GLU A 1 184 ? 30.691 16.245 -58.207 1.00 97.88 184 GLU A N 1
ATOM 1323 C CA . GLU A 1 184 ? 30.195 15.165 -57.346 1.00 97.88 184 GLU A CA 1
ATOM 1324 C C . GLU A 1 184 ? 30.488 15.431 -55.859 1.00 97.88 184 GLU A C 1
ATOM 1326 O O . GLU A 1 184 ? 29.649 15.167 -54.997 1.00 97.88 184 GLU A O 1
ATOM 1331 N N . GLU A 1 185 ? 31.661 15.981 -55.530 1.00 97.69 185 GLU A N 1
ATOM 1332 C CA . GLU A 1 185 ? 31.991 16.389 -54.161 1.00 97.69 185 GLU A CA 1
ATOM 1333 C C . GLU A 1 185 ? 31.096 17.532 -53.663 1.00 97.69 185 GLU A C 1
ATOM 1335 O O . GLU A 1 185 ? 30.642 17.495 -52.516 1.00 97.69 185 GLU A O 1
ATOM 1340 N N . GLN A 1 186 ? 30.796 18.522 -54.511 1.00 97.94 186 GLN A N 1
ATOM 1341 C CA . GLN A 1 186 ? 29.883 19.616 -54.167 1.00 97.94 186 GLN A CA 1
ATOM 1342 C C . GLN A 1 186 ? 28.446 19.123 -53.951 1.00 97.94 186 GLN A C 1
ATOM 1344 O O . GLN A 1 186 ? 27.808 19.533 -52.980 1.00 97.94 186 GLN A O 1
ATOM 1349 N N . GLU A 1 187 ? 27.951 18.217 -54.796 1.00 97.94 187 GLU A N 1
ATOM 1350 C CA . GLU A 1 187 ? 26.620 17.618 -54.647 1.00 97.94 187 GLU A CA 1
ATOM 1351 C C . GLU A 1 187 ? 26.519 16.798 -53.357 1.00 97.94 187 GLU A C 1
ATOM 1353 O O . GLU A 1 187 ? 25.617 17.028 -52.550 1.00 97.94 187 GLU A O 1
ATOM 1358 N N . ARG A 1 188 ? 27.504 15.934 -53.075 1.00 98.31 188 ARG A N 1
ATOM 1359 C CA . ARG A 1 188 ? 27.551 15.170 -51.815 1.00 98.31 188 ARG A CA 1
ATOM 1360 C C . ARG A 1 188 ? 27.623 16.078 -50.589 1.00 98.31 188 ARG A C 1
ATOM 1362 O O . ARG A 1 188 ? 26.993 15.791 -49.570 1.00 98.31 188 ARG A O 1
ATOM 1369 N N . ALA A 1 189 ? 28.373 17.179 -50.661 1.00 97.62 189 ALA A N 1
ATOM 1370 C CA . ALA A 1 189 ? 28.442 18.153 -49.575 1.00 97.62 189 ALA A CA 1
ATOM 1371 C C . ALA A 1 189 ? 27.097 18.870 -49.356 1.00 97.62 189 ALA A C 1
ATOM 1373 O O . ALA A 1 189 ? 26.700 19.085 -48.206 1.00 97.62 189 ALA A O 1
ATOM 1374 N N . ALA A 1 190 ? 26.378 19.206 -50.431 1.00 98.12 190 ALA A N 1
ATOM 1375 C CA . ALA A 1 190 ? 25.055 19.819 -50.362 1.00 98.12 190 ALA A CA 1
ATOM 1376 C C . ALA A 1 190 ? 24.004 18.860 -49.777 1.00 98.12 190 ALA A C 1
ATOM 1378 O O . ALA A 1 190 ? 23.254 19.249 -48.876 1.00 98.12 190 ALA A O 1
ATOM 1379 N N . GLU A 1 191 ? 23.993 17.597 -50.209 1.00 98.12 191 GLU A N 1
ATOM 1380 C CA . GLU A 1 191 ? 23.118 16.555 -49.658 1.00 98.12 191 GLU A CA 1
ATOM 1381 C C . GLU A 1 191 ? 23.395 16.320 -48.168 1.00 98.12 191 GLU A C 1
ATOM 1383 O O . GLU A 1 191 ? 22.472 16.353 -47.349 1.00 98.12 191 GLU A O 1
ATOM 1388 N N . ALA A 1 192 ? 24.669 16.197 -47.780 1.00 97.88 192 ALA A N 1
ATOM 1389 C CA . ALA A 1 192 ? 25.059 16.052 -46.380 1.00 97.88 192 ALA A CA 1
ATOM 1390 C C . ALA A 1 192 ? 24.644 17.269 -45.530 1.00 97.88 192 ALA A C 1
ATOM 1392 O O . ALA A 1 192 ? 24.241 17.123 -44.372 1.00 97.88 192 ALA A O 1
ATOM 1393 N N . ALA A 1 193 ? 24.710 18.486 -46.080 1.00 98.06 193 ALA A N 1
ATOM 1394 C CA . ALA A 1 193 ? 24.241 19.689 -45.395 1.00 98.06 193 ALA A CA 1
ATOM 1395 C C . ALA A 1 193 ? 22.714 19.690 -45.209 1.00 98.06 193 ALA A C 1
ATOM 1397 O O . ALA A 1 193 ? 22.230 20.043 -44.126 1.00 98.06 193 ALA A O 1
ATOM 1398 N N . GLN A 1 194 ? 21.958 19.258 -46.224 1.00 98.38 194 GLN A N 1
ATOM 1399 C CA . GLN A 1 194 ? 20.503 19.125 -46.148 1.00 98.38 194 GLN A CA 1
ATOM 1400 C C . GLN A 1 194 ? 20.092 18.051 -45.131 1.00 98.38 194 GLN A C 1
ATOM 1402 O O . GLN A 1 194 ? 19.173 18.266 -44.336 1.00 98.38 194 GLN A O 1
ATOM 1407 N N . GLU A 1 195 ? 20.792 16.918 -45.096 1.00 98.00 195 GLU A N 1
ATOM 1408 C CA . GLU A 1 195 ? 20.537 15.858 -44.124 1.00 98.00 195 GLU A CA 1
ATOM 1409 C C . GLU A 1 195 ? 20.783 16.341 -42.688 1.00 98.00 195 GLU A C 1
ATOM 1411 O O . GLU A 1 195 ? 19.923 16.163 -41.823 1.00 98.00 195 GLU A O 1
ATOM 1416 N N . ARG A 1 196 ? 21.884 17.065 -42.442 1.00 98.31 196 ARG A N 1
ATOM 1417 C CA . ARG A 1 196 ? 22.151 17.689 -41.132 1.00 98.31 196 ARG A CA 1
ATOM 1418 C C . ARG A 1 196 ? 21.061 18.679 -40.721 1.00 98.31 196 ARG A C 1
ATOM 1420 O O . ARG A 1 196 ? 20.725 18.766 -39.543 1.00 98.31 196 ARG A O 1
ATOM 1427 N N . GLN A 1 197 ? 20.494 19.441 -41.659 1.00 98.19 197 GLN A N 1
ATOM 1428 C CA . GLN A 1 197 ? 19.365 20.330 -41.356 1.00 98.19 197 GLN A CA 1
ATOM 1429 C C . GLN A 1 197 ? 18.114 19.545 -40.947 1.00 98.19 197 GLN A C 1
ATOM 1431 O O . GLN A 1 197 ? 17.479 19.907 -39.956 1.00 98.19 197 GLN A O 1
ATOM 1436 N N . ARG A 1 198 ? 17.796 18.449 -41.646 1.00 98.31 198 ARG A N 1
ATOM 1437 C CA . ARG A 1 198 ? 16.672 17.570 -41.284 1.00 98.31 198 ARG A CA 1
ATOM 1438 C C . ARG A 1 198 ? 16.877 16.913 -39.920 1.00 98.31 198 ARG A C 1
ATOM 1440 O O . ARG A 1 198 ? 15.930 16.831 -39.145 1.00 98.31 198 ARG A O 1
ATOM 1447 N N . GLN A 1 199 ? 18.098 16.484 -39.604 1.00 97.81 199 GLN A N 1
ATOM 1448 C CA . GLN A 1 199 ? 18.430 15.936 -38.285 1.00 97.81 199 GLN A CA 1
ATOM 1449 C C . GLN A 1 199 ? 18.198 16.972 -37.180 1.00 97.81 199 GLN A C 1
ATOM 1451 O O . GLN A 1 199 ? 17.465 16.688 -36.238 1.00 97.81 199 GLN A O 1
ATOM 1456 N N . ARG A 1 200 ? 18.690 18.206 -37.351 1.00 98.25 200 ARG A N 1
ATOM 1457 C CA . ARG A 1 200 ? 18.445 19.296 -36.389 1.00 98.25 200 ARG A CA 1
ATOM 1458 C C . ARG A 1 200 ? 16.961 19.618 -36.205 1.00 98.25 200 ARG A C 1
ATOM 1460 O O . ARG A 1 200 ? 16.536 19.900 -35.090 1.00 98.25 200 ARG A O 1
ATOM 1467 N N . GLN A 1 201 ? 16.165 19.577 -37.276 1.00 98.12 201 GLN A N 1
ATOM 1468 C CA . GLN A 1 201 ? 14.714 19.775 -37.175 1.00 98.12 201 GLN A CA 1
ATOM 1469 C C . GLN A 1 201 ? 14.048 18.663 -36.360 1.00 98.12 201 GLN A C 1
ATOM 1471 O O . GLN A 1 201 ? 13.271 18.961 -35.459 1.00 98.12 201 GLN A O 1
ATOM 1476 N N . ARG A 1 202 ? 14.410 17.397 -36.605 1.00 98.25 202 ARG A N 1
ATOM 1477 C CA . ARG A 1 202 ? 13.901 16.257 -35.825 1.00 98.25 202 ARG A CA 1
ATOM 1478 C C . ARG A 1 202 ? 14.297 16.344 -34.355 1.00 98.25 202 ARG A C 1
ATOM 1480 O O . ARG A 1 202 ? 13.470 16.079 -33.492 1.00 98.25 202 ARG A O 1
ATOM 1487 N N . GLU A 1 203 ? 15.535 16.736 -34.063 1.00 96.94 203 GLU A N 1
ATOM 1488 C CA . GLU A 1 203 ? 16.004 16.948 -32.689 1.00 96.94 203 GLU A CA 1
ATOM 1489 C C . GLU A 1 203 ? 15.224 18.069 -31.993 1.00 96.94 203 GLU A C 1
ATOM 1491 O O . GLU A 1 203 ? 14.804 17.907 -30.849 1.00 96.94 203 GLU A O 1
ATOM 1496 N N . TYR A 1 204 ? 14.970 19.182 -32.687 1.00 98.00 204 TYR A N 1
ATOM 1497 C CA . TYR A 1 204 ? 14.170 20.285 -32.156 1.00 98.00 204 TYR A CA 1
ATOM 1498 C C . TYR A 1 204 ? 12.714 19.875 -31.890 1.00 98.00 204 TYR A C 1
ATOM 1500 O O . TYR A 1 204 ? 12.169 20.177 -30.828 1.00 98.00 204 TYR A O 1
ATOM 1508 N N . GLU A 1 205 ? 12.084 19.158 -32.821 1.00 97.94 205 GLU A N 1
ATOM 1509 C CA . GLU A 1 205 ? 10.722 18.640 -32.650 1.00 97.94 205 GLU A CA 1
ATOM 1510 C C . GLU A 1 205 ? 10.640 17.628 -31.503 1.00 97.94 205 GLU A C 1
ATOM 1512 O O . GLU A 1 205 ? 9.731 17.713 -30.676 1.00 97.94 205 GLU A O 1
ATOM 1517 N N . ALA A 1 206 ? 11.623 16.730 -31.388 1.00 96.75 206 ALA A N 1
ATOM 1518 C CA . ALA A 1 206 ? 11.717 15.785 -30.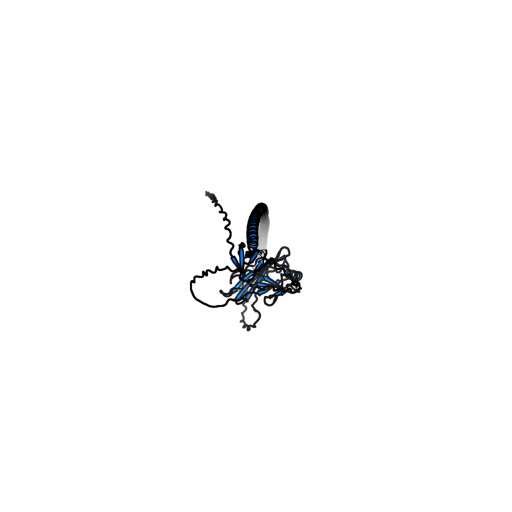280 1.00 96.75 206 ALA A CA 1
ATOM 1519 C C . ALA A 1 206 ? 11.895 16.500 -28.930 1.00 96.75 206 ALA A C 1
ATOM 1521 O O . ALA A 1 206 ? 11.228 16.146 -27.957 1.00 96.75 206 ALA A O 1
ATOM 1522 N N . ALA A 1 207 ? 12.736 17.539 -28.870 1.00 96.88 207 ALA A N 1
ATOM 1523 C CA . ALA A 1 207 ? 12.936 18.352 -27.671 1.00 96.88 207 ALA A CA 1
ATOM 1524 C C . ALA A 1 207 ? 11.680 19.150 -27.283 1.00 96.88 207 ALA A C 1
ATOM 1526 O O . ALA A 1 207 ? 11.369 19.315 -26.103 1.00 96.88 207 ALA A O 1
ATOM 1527 N N . ARG A 1 208 ? 10.917 19.633 -28.267 1.00 98.44 208 ARG A N 1
ATOM 1528 C CA . ARG A 1 208 ? 9.636 20.294 -28.009 1.00 98.44 208 ARG A CA 1
ATOM 1529 C C . ARG A 1 208 ? 8.596 19.304 -27.479 1.00 98.44 208 ARG A C 1
ATOM 1531 O O . ARG A 1 208 ? 7.923 19.607 -26.496 1.00 98.44 208 ARG A O 1
ATOM 1538 N N . ALA A 1 209 ? 8.490 18.127 -28.094 1.00 97.00 209 ALA A N 1
ATOM 1539 C CA . ALA A 1 209 ? 7.563 17.084 -27.666 1.00 97.00 209 ALA A CA 1
ATOM 1540 C C . ALA A 1 209 ? 7.875 16.587 -26.244 1.00 97.00 209 ALA A C 1
ATOM 1542 O O . ALA A 1 209 ? 6.958 16.405 -25.441 1.00 97.00 209 ALA A O 1
ATOM 1543 N N . SER A 1 210 ? 9.157 16.425 -25.892 1.00 96.38 210 SER A N 1
ATOM 1544 C CA . SER A 1 210 ? 9.552 16.051 -24.530 1.00 96.38 210 SER A CA 1
ATOM 1545 C C . SER A 1 210 ? 9.194 17.137 -23.510 1.00 96.38 210 SER A C 1
ATOM 1547 O O . SER A 1 210 ? 8.600 16.820 -22.480 1.00 96.38 210 SER A O 1
ATOM 1549 N N . ALA A 1 211 ? 9.433 18.415 -23.826 1.00 97.31 211 ALA A N 1
ATOM 1550 C CA . ALA A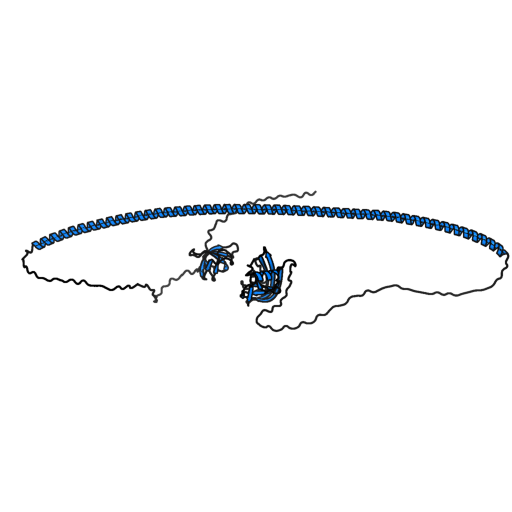 1 211 ? 9.055 19.534 -22.962 1.00 97.31 211 ALA A CA 1
ATOM 1551 C C . ALA A 1 211 ? 7.530 19.646 -22.758 1.00 97.31 211 ALA A C 1
ATOM 1553 O O . ALA A 1 211 ? 7.064 19.966 -21.662 1.00 97.31 211 ALA A O 1
ATOM 1554 N N . GLU A 1 212 ? 6.728 19.377 -23.792 1.00 97.69 212 GLU A N 1
ATOM 1555 C CA . GLU A 1 212 ? 5.265 19.335 -23.680 1.00 97.69 212 GLU A CA 1
ATOM 1556 C C . GLU A 1 212 ? 4.793 18.150 -22.817 1.00 97.69 212 GLU A C 1
ATOM 1558 O O . GLU A 1 212 ? 3.905 18.323 -21.974 1.00 97.69 212 GLU A O 1
ATOM 1563 N N . ALA A 1 213 ? 5.430 16.981 -22.949 1.00 95.88 213 ALA A N 1
ATOM 1564 C CA . ALA A 1 213 ? 5.167 15.820 -22.100 1.00 95.88 213 ALA A CA 1
ATOM 1565 C C . ALA A 1 213 ? 5.523 16.083 -20.624 1.00 95.88 213 ALA A C 1
ATOM 1567 O O . ALA A 1 213 ? 4.757 15.707 -19.735 1.00 95.88 213 ALA A O 1
ATOM 1568 N N . ASP A 1 214 ? 6.626 16.783 -20.345 1.00 95.44 214 ASP A N 1
ATOM 1569 C CA . ASP A 1 214 ? 6.990 17.204 -18.986 1.00 95.44 214 ASP A CA 1
ATOM 1570 C C . ASP A 1 214 ? 5.955 18.154 -18.381 1.00 95.44 214 ASP A C 1
ATOM 1572 O O . ASP A 1 214 ? 5.508 17.951 -17.250 1.00 95.44 214 ASP A O 1
ATOM 1576 N N . ARG A 1 215 ? 5.486 19.148 -19.144 1.00 98.31 215 ARG A N 1
ATOM 1577 C CA . ARG A 1 215 ? 4.406 20.042 -18.689 1.00 98.31 215 ARG A CA 1
ATOM 1578 C C . ARG A 1 215 ? 3.094 19.292 -18.453 1.00 98.31 215 ARG A C 1
ATOM 1580 O O . ARG A 1 215 ? 2.320 19.669 -17.575 1.00 98.31 215 ARG A O 1
ATOM 1587 N N . ALA A 1 216 ? 2.797 18.253 -19.234 1.00 96.88 216 ALA A N 1
ATOM 1588 C CA . ALA A 1 216 ? 1.631 17.400 -19.001 1.00 96.88 216 ALA A CA 1
ATOM 1589 C C . ALA A 1 216 ? 1.767 16.603 -17.693 1.00 96.88 216 ALA A C 1
ATOM 1591 O O . ALA A 1 216 ? 0.841 16.622 -16.884 1.00 96.88 216 ALA A O 1
ATOM 1592 N N . ARG A 1 217 ? 2.939 16.004 -17.436 1.00 97.19 217 ARG A N 1
ATOM 1593 C CA . ARG A 1 217 ? 3.242 15.329 -16.163 1.00 97.19 217 ARG A CA 1
ATOM 1594 C C . ARG A 1 217 ? 3.127 16.272 -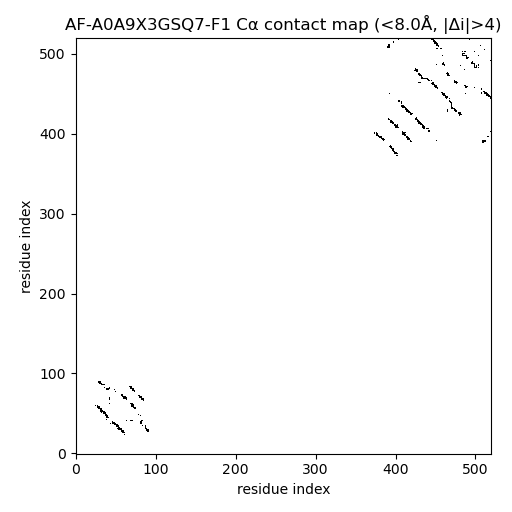14.968 1.00 97.19 217 ARG A C 1
ATOM 1596 O O . ARG A 1 217 ? 2.512 15.913 -13.972 1.00 97.19 217 ARG A O 1
ATOM 1603 N N . GLN A 1 218 ? 3.653 17.492 -15.077 1.00 95.88 218 GLN A N 1
ATOM 1604 C CA . GLN A 1 218 ? 3.542 18.498 -14.014 1.00 95.88 218 GLN A CA 1
ATOM 1605 C C . GLN A 1 218 ? 2.083 18.875 -13.719 1.00 95.88 218 GLN A C 1
ATOM 1607 O O . GLN A 1 218 ? 1.713 19.007 -12.556 1.00 95.88 218 GLN A O 1
ATOM 1612 N N . ARG A 1 219 ? 1.233 18.995 -14.749 1.00 98.06 219 ARG A N 1
ATOM 1613 C CA . ARG A 1 219 ? -0.208 19.242 -14.567 1.00 98.06 219 ARG A CA 1
ATOM 1614 C C . ARG A 1 219 ? -0.911 18.080 -13.870 1.00 98.06 219 ARG A C 1
ATOM 1616 O O . ARG A 1 219 ? -1.675 18.319 -12.943 1.00 98.06 219 ARG A O 1
ATOM 1623 N N . GLN A 1 220 ? -0.614 16.845 -14.272 1.00 96.69 220 GLN A N 1
ATOM 1624 C CA . GLN A 1 220 ? -1.147 15.653 -13.605 1.00 96.69 220 GLN A CA 1
ATOM 1625 C C . GLN A 1 220 ? -0.709 15.587 -12.140 1.00 96.69 220 GLN A C 1
ATOM 1627 O O . GLN A 1 220 ? -1.519 15.296 -11.266 1.00 96.69 220 GLN A O 1
ATOM 1632 N N . TRP A 1 221 ? 0.553 15.909 -11.855 1.00 92.94 221 TRP A N 1
ATOM 1633 C CA . TRP A 1 221 ? 1.061 15.936 -10.487 1.00 92.94 221 TRP A CA 1
ATOM 1634 C C . TRP A 1 221 ? 0.359 16.992 -9.625 1.00 92.94 221 TRP A C 1
ATOM 1636 O O . TRP A 1 221 ? -0.075 16.683 -8.519 1.00 92.94 221 TRP A O 1
ATOM 1646 N N . ALA A 1 222 ? 0.163 18.203 -10.153 1.00 96.50 222 ALA A N 1
ATOM 1647 C CA . ALA A 1 222 ? -0.581 19.256 -9.462 1.00 96.50 222 ALA A CA 1
ATOM 1648 C C . ALA A 1 222 ? -2.050 18.862 -9.200 1.00 96.50 222 ALA A C 1
ATOM 1650 O O . ALA A 1 222 ? -2.606 19.177 -8.147 1.00 96.50 222 ALA A O 1
ATOM 1651 N N . GLU A 1 223 ? -2.687 18.139 -10.127 1.00 96.88 223 GLU A N 1
ATOM 1652 C CA . GLU A 1 223 ? -4.043 17.617 -9.933 1.00 96.88 223 GLU A CA 1
ATOM 1653 C C . GLU A 1 223 ? -4.094 16.561 -8.818 1.00 96.88 223 GLU A C 1
ATOM 1655 O O . GLU A 1 223 ? -4.972 16.633 -7.951 1.00 96.88 223 GLU A O 1
ATOM 1660 N N . ILE A 1 224 ? -3.126 15.639 -8.784 1.00 95.81 224 ILE A N 1
ATOM 1661 C CA . ILE A 1 224 ? -2.978 14.641 -7.713 1.00 95.81 224 ILE A CA 1
ATOM 1662 C C . ILE A 1 224 ? -2.750 15.329 -6.361 1.00 95.81 224 ILE A C 1
ATOM 1664 O O . ILE A 1 224 ? -3.407 14.994 -5.380 1.00 95.81 224 ILE A O 1
ATOM 1668 N N . GLU A 1 225 ? -1.880 16.333 -6.293 1.00 96.56 225 GLU A N 1
ATOM 1669 C CA . GLU A 1 225 ? -1.642 17.082 -5.058 1.00 96.56 225 GLU A CA 1
ATOM 1670 C C . GLU A 1 225 ? -2.920 17.786 -4.566 1.00 96.56 225 GLU A C 1
ATOM 1672 O O . GLU A 1 225 ? -3.280 17.692 -3.390 1.00 96.56 225 GLU A O 1
ATOM 1677 N N . SER A 1 226 ? -3.680 18.403 -5.478 1.00 97.44 226 SER A N 1
ATOM 1678 C CA . SER A 1 226 ? -4.964 19.038 -5.149 1.00 97.44 226 SER A CA 1
ATOM 1679 C C . SER A 1 226 ? -6.035 18.043 -4.678 1.00 97.44 226 SER A C 1
ATOM 1681 O O . SER A 1 226 ? -6.911 18.390 -3.880 1.00 97.44 226 SER A O 1
ATOM 1683 N N . SER A 1 227 ? -6.023 16.804 -5.182 1.00 97.12 227 SER A N 1
ATOM 1684 C CA . SER A 1 227 ? -6.977 15.772 -4.764 1.00 97.12 227 SER A CA 1
ATOM 1685 C C . SER A 1 227 ? -6.618 15.226 -3.381 1.00 97.12 227 SER A C 1
ATOM 1687 O O . SER A 1 227 ? -7.505 15.084 -2.540 1.00 97.12 227 SER A O 1
ATOM 1689 N N . LEU A 1 228 ? -5.326 15.047 -3.092 1.00 96.12 228 LEU A N 1
ATOM 1690 C CA . LEU A 1 228 ? -4.832 14.672 -1.765 1.00 96.12 228 LEU A CA 1
ATOM 1691 C C . LEU A 1 228 ? -5.166 15.726 -0.702 1.00 96.12 228 LEU A C 1
ATOM 1693 O O . LEU A 1 228 ? -5.586 15.370 0.403 1.00 96.12 228 LEU A O 1
ATOM 1697 N N . GLN A 1 229 ? -5.048 17.016 -1.031 1.00 96.50 229 GLN A N 1
ATOM 1698 C CA . GLN A 1 229 ? -5.464 18.097 -0.130 1.00 96.50 229 GLN A CA 1
ATOM 1699 C C . GLN A 1 229 ? -6.965 18.022 0.187 1.00 96.50 229 GLN A C 1
ATOM 1701 O O . GLN A 1 229 ? -7.340 18.066 1.359 1.00 96.50 229 GLN A O 1
ATOM 1706 N N . ARG A 1 230 ? -7.818 17.806 -0.825 1.00 97.38 230 ARG A N 1
ATOM 1707 C CA . ARG A 1 230 ? -9.271 17.639 -0.631 1.00 97.38 230 ARG A CA 1
ATOM 1708 C C . ARG A 1 230 ? -9.609 16.445 0.265 1.00 97.38 230 ARG A C 1
ATOM 1710 O O . ARG A 1 230 ? -10.369 16.599 1.214 1.00 97.38 230 ARG A O 1
ATOM 1717 N N . ILE A 1 231 ? -8.986 15.289 0.030 1.00 94.31 231 ILE A N 1
ATOM 1718 C CA . ILE A 1 231 ? -9.176 14.088 0.864 1.00 94.31 231 ILE A CA 1
ATOM 1719 C C . ILE A 1 231 ? -8.758 14.356 2.318 1.00 94.31 231 ILE A C 1
ATOM 1721 O O . ILE A 1 231 ? -9.437 13.936 3.260 1.00 94.31 231 ILE A O 1
ATOM 1725 N N . THR A 1 232 ? -7.654 15.080 2.516 1.00 94.88 232 THR A N 1
ATOM 1726 C CA . THR A 1 232 ? -7.155 15.433 3.852 1.00 94.88 232 THR A CA 1
ATOM 1727 C C . THR A 1 232 ? -8.131 16.357 4.585 1.00 94.88 232 THR A C 1
ATOM 1729 O O . THR A 1 232 ? -8.430 16.140 5.762 1.00 94.88 232 THR A O 1
ATOM 1732 N N . GLU A 1 233 ? -8.671 17.366 3.898 1.00 97.31 233 GLU A N 1
ATOM 1733 C CA . GLU A 1 233 ? -9.686 18.260 4.460 1.00 97.31 233 GLU A CA 1
ATOM 1734 C C . GLU A 1 233 ? -10.986 17.528 4.804 1.00 97.31 233 GLU A C 1
ATOM 1736 O O . GLU A 1 233 ? -11.540 17.747 5.884 1.00 97.31 233 GLU A O 1
ATOM 1741 N N . ASP A 1 234 ? -11.452 16.627 3.941 1.00 96.56 234 ASP A N 1
ATOM 1742 C CA . ASP A 1 234 ? -12.653 15.831 4.199 1.00 96.56 234 ASP A CA 1
ATOM 1743 C C . ASP A 1 234 ? -12.463 14.898 5.400 1.00 96.56 234 ASP A C 1
ATOM 1745 O O . ASP A 1 234 ? -13.317 14.846 6.288 1.00 96.56 234 ASP A O 1
ATOM 1749 N N . THR A 1 235 ? -11.298 14.256 5.513 1.00 93.44 235 THR A N 1
ATOM 1750 C CA . THR A 1 235 ? -10.950 13.425 6.678 1.00 93.44 235 THR A CA 1
ATOM 1751 C C . THR A 1 235 ? -10.960 14.248 7.970 1.00 93.44 235 THR A C 1
ATOM 1753 O O . THR A 1 235 ? -11.471 13.804 9.004 1.00 93.44 235 THR A O 1
ATOM 1756 N N . ARG A 1 236 ? -10.453 15.487 7.921 1.00 97.31 236 ARG A N 1
ATOM 1757 C CA . ARG A 1 236 ? -10.497 16.413 9.059 1.00 97.31 236 ARG A CA 1
ATOM 1758 C C . ARG A 1 236 ? -11.934 16.789 9.424 1.00 97.31 236 ARG A C 1
ATOM 1760 O O . ARG A 1 236 ? -12.281 16.760 10.602 1.00 97.31 236 ARG A O 1
ATOM 1767 N N . ARG A 1 237 ? -12.788 17.074 8.436 1.00 97.94 237 ARG A N 1
ATOM 1768 C CA . ARG A 1 237 ? -14.213 17.380 8.658 1.00 97.94 237 ARG A CA 1
ATOM 1769 C C . ARG A 1 237 ? -14.962 16.202 9.281 1.00 97.94 237 ARG A C 1
ATOM 1771 O O . ARG A 1 237 ? -15.754 16.420 10.195 1.00 97.94 237 ARG A O 1
ATOM 1778 N N . GLU A 1 238 ? -14.713 14.975 8.833 1.00 95.88 238 GLU A N 1
ATOM 1779 C CA . GLU A 1 238 ? -15.317 13.769 9.420 1.00 95.88 238 GLU A CA 1
ATOM 1780 C C . GLU A 1 238 ? -14.824 13.505 10.848 1.00 95.88 238 GLU A C 1
ATOM 1782 O O . GLU A 1 238 ? -15.612 13.168 11.738 1.00 95.88 238 GLU A O 1
ATOM 1787 N N . THR A 1 239 ? -13.541 13.754 11.110 1.00 95.38 239 THR A N 1
ATOM 1788 C CA . THR A 1 239 ? -12.979 13.674 12.466 1.00 95.38 239 THR A CA 1
ATOM 1789 C C . THR A 1 239 ? -13.643 14.698 13.392 1.00 95.38 239 THR A C 1
ATOM 1791 O O . THR A 1 239 ? -14.081 14.349 14.490 1.00 95.38 239 THR A O 1
ATOM 1794 N N . ASP A 1 240 ? -13.819 15.941 12.932 1.00 97.56 240 ASP A N 1
ATOM 1795 C CA . ASP A 1 240 ? -14.502 16.995 13.689 1.00 97.56 240 ASP A CA 1
ATOM 1796 C C . ASP A 1 240 ? -15.985 16.664 13.936 1.00 97.56 240 ASP A C 1
ATOM 1798 O O . ASP A 1 240 ? -16.499 16.899 15.035 1.00 97.56 240 ASP A O 1
ATOM 1802 N N . LYS A 1 241 ?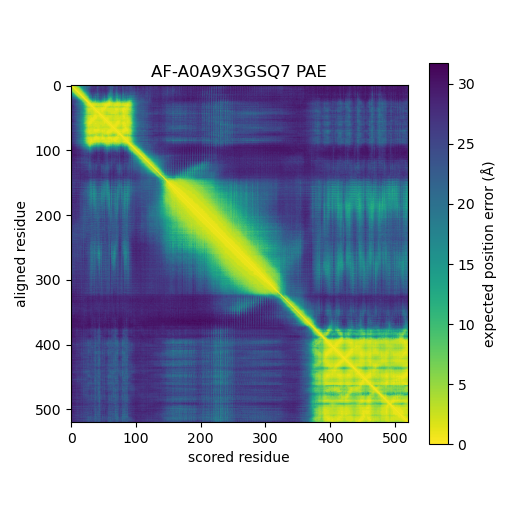 -16.688 16.087 12.949 1.00 98.06 241 LYS A N 1
ATOM 1803 C CA . LYS A 1 241 ? -18.068 15.593 13.121 1.00 98.06 241 LYS A CA 1
ATOM 1804 C C . LYS A 1 241 ? -18.133 14.503 14.188 1.00 98.06 241 LYS A C 1
ATOM 1806 O O . LYS A 1 241 ? -18.968 14.582 15.089 1.00 98.06 241 LYS A O 1
ATOM 1811 N N . THR A 1 242 ? -17.229 13.528 14.122 1.00 96.62 242 THR A N 1
ATOM 1812 C CA . THR A 1 242 ? -17.154 12.420 15.082 1.00 96.62 242 THR A CA 1
ATOM 1813 C C . THR A 1 242 ? -16.876 12.934 16.492 1.00 96.62 242 THR A C 1
ATOM 1815 O O . THR A 1 242 ? -17.546 12.533 17.445 1.00 96.62 242 THR A O 1
ATOM 1818 N N . LEU A 1 243 ? -15.957 13.894 16.634 1.00 98.00 243 LEU A N 1
ATOM 1819 C CA . LEU A 1 243 ? -15.651 14.524 17.916 1.00 98.00 243 LEU A CA 1
ATOM 1820 C C . LEU A 1 243 ? -16.863 15.276 18.488 1.00 98.00 243 LEU A C 1
ATOM 1822 O O . LEU A 1 243 ? -17.144 15.172 19.684 1.00 98.00 243 LEU A O 1
ATOM 1826 N N . ARG A 1 244 ? -17.628 15.988 17.648 1.00 98.38 244 ARG A N 1
ATOM 1827 C CA . ARG A 1 244 ? -18.874 16.656 18.069 1.00 98.38 244 ARG A CA 1
ATOM 1828 C C . ARG A 1 244 ? -19.934 15.657 18.527 1.00 98.38 244 ARG A C 1
ATOM 1830 O O . ARG A 1 244 ? -20.549 15.887 19.567 1.00 98.38 244 ARG A O 1
ATOM 1837 N N . LEU A 1 245 ? -20.129 14.554 17.802 1.00 97.75 245 LEU A N 1
ATOM 1838 C CA . LEU A 1 245 ? -21.068 13.495 18.192 1.00 97.75 245 LEU A CA 1
ATOM 1839 C C . LEU A 1 245 ? -20.660 12.846 19.518 1.00 97.75 245 LEU A C 1
ATOM 1841 O O . LEU A 1 245 ? -21.488 12.690 20.415 1.00 97.75 245 LEU A O 1
ATOM 1845 N N . MET A 1 246 ? -19.370 12.551 19.689 1.00 96.62 246 MET A N 1
ATOM 1846 C CA . MET A 1 246 ? -18.834 12.020 20.942 1.00 96.62 246 MET A CA 1
ATOM 1847 C C . MET A 1 246 ? -19.065 12.993 22.108 1.00 96.62 246 MET A C 1
ATOM 1849 O O . MET A 1 246 ? -19.515 12.586 23.180 1.00 96.62 246 MET A O 1
ATOM 1853 N N . GLN A 1 247 ? -18.832 14.292 21.895 1.00 98.00 247 GLN A N 1
ATOM 1854 C CA . GLN A 1 247 ? -19.084 15.321 22.903 1.00 98.00 247 GLN A CA 1
ATOM 1855 C C . GLN A 1 247 ? -20.579 15.455 23.238 1.00 98.00 247 GLN A C 1
ATOM 1857 O O . GLN A 1 247 ? -20.932 15.645 24.404 1.00 98.00 247 GLN A O 1
ATOM 1862 N N . GLN A 1 248 ? -21.468 15.347 22.247 1.00 98.19 248 GLN A N 1
ATOM 1863 C CA . GLN A 1 248 ? -22.917 15.345 22.465 1.00 98.19 248 GLN A CA 1
ATOM 1864 C C . GLN A 1 248 ? -23.358 14.134 23.292 1.00 98.19 248 GLN A C 1
ATOM 1866 O O . GLN A 1 248 ? -24.076 14.304 24.276 1.00 98.19 248 GLN A O 1
ATOM 1871 N N . HIS A 1 249 ? -22.873 12.938 22.959 1.00 97.00 249 HIS A N 1
ATOM 1872 C CA . HIS A 1 249 ? -23.177 11.724 23.712 1.00 97.00 249 HIS A CA 1
ATOM 1873 C C . HIS A 1 249 ? -22.668 11.809 25.160 1.00 97.00 249 HIS A C 1
ATOM 1875 O O . HIS A 1 249 ? -23.402 11.494 26.095 1.00 97.00 249 HIS A O 1
ATOM 1881 N N . ALA A 1 250 ? -21.459 12.337 25.378 1.00 97.62 250 ALA A N 1
ATOM 1882 C CA . ALA A 1 250 ? -20.934 12.573 26.723 1.00 97.62 250 ALA A CA 1
ATOM 1883 C C . ALA A 1 250 ? -21.815 13.543 27.536 1.00 97.62 250 ALA A C 1
ATOM 1885 O O . ALA A 1 250 ? -22.067 13.313 28.721 1.00 97.62 250 ALA A O 1
ATOM 1886 N N . ARG A 1 251 ? -22.337 14.606 26.905 1.00 98.38 251 ARG A N 1
ATOM 1887 C CA . ARG A 1 251 ? -23.282 15.535 27.553 1.00 98.38 251 ARG A CA 1
ATOM 1888 C C . ARG A 1 251 ? -24.603 14.854 27.907 1.00 98.38 251 ARG A C 1
ATOM 1890 O O . ARG A 1 251 ? -25.089 15.056 29.016 1.00 98.38 251 ARG A O 1
ATOM 1897 N N . GLN A 1 252 ? -25.144 14.025 27.016 1.00 98.06 252 GLN A N 1
ATOM 1898 C CA . GLN A 1 252 ? -26.364 13.256 27.283 1.00 98.06 252 GLN A CA 1
ATOM 1899 C C . GLN A 1 252 ? -26.172 12.278 28.447 1.00 98.06 252 GLN A C 1
ATOM 1901 O O . GLN A 1 252 ? -26.997 12.232 29.356 1.00 98.06 252 GLN A O 1
ATOM 1906 N N . GLN A 1 253 ? -25.052 11.552 28.488 1.00 97.25 253 GLN A N 1
ATOM 1907 C CA . GLN A 1 253 ? -24.743 10.663 29.610 1.00 97.25 253 GLN A CA 1
ATOM 1908 C C . GLN A 1 253 ? -24.607 11.426 30.934 1.00 97.25 253 GLN A C 1
ATOM 1910 O O . GLN A 1 253 ? -25.083 10.960 31.971 1.00 97.25 253 GLN A O 1
ATOM 1915 N N . ALA A 1 254 ? -23.985 12.607 30.915 1.00 97.31 254 ALA A N 1
ATOM 1916 C CA . ALA A 1 254 ? -23.882 13.453 32.099 1.00 97.31 254 ALA A CA 1
ATOM 1917 C C . ALA A 1 254 ? -25.257 13.956 32.577 1.00 97.31 254 ALA A C 1
ATOM 1919 O O . ALA A 1 254 ? -25.503 13.983 33.782 1.00 97.31 254 ALA A O 1
ATOM 1920 N N . GLN A 1 255 ? -26.162 14.310 31.658 1.00 98.00 255 GLN A N 1
ATOM 1921 C CA . GLN A 1 255 ? -27.543 14.685 31.987 1.00 98.00 255 GLN A CA 1
ATOM 1922 C C . GLN A 1 255 ? -28.305 13.517 32.623 1.00 98.00 255 GLN A C 1
ATOM 1924 O O . GLN A 1 255 ? -28.831 13.673 33.721 1.00 98.00 255 GLN A O 1
ATOM 1929 N N . GLN A 1 256 ? -28.254 12.326 32.020 1.00 97.56 256 GLN A N 1
ATOM 1930 C CA . GLN A 1 256 ? -28.901 11.129 32.571 1.00 97.56 256 GLN A CA 1
ATOM 1931 C C . GLN A 1 256 ? -28.381 10.768 33.968 1.00 97.56 256 GLN A C 1
ATOM 1933 O O . GLN A 1 256 ? -29.145 10.322 34.824 1.00 97.56 256 GLN A O 1
ATOM 1938 N N . ARG A 1 257 ? -27.080 10.953 34.230 1.00 97.88 257 ARG A N 1
ATOM 1939 C CA . ARG A 1 257 ? -26.515 10.749 35.574 1.00 97.88 257 ARG A CA 1
ATOM 1940 C C . ARG A 1 257 ? -27.101 11.730 36.585 1.00 97.88 257 ARG A C 1
ATOM 1942 O O . ARG A 1 257 ? -27.538 11.289 37.641 1.00 97.88 257 ARG A O 1
ATOM 1949 N N . ARG A 1 258 ? -27.176 13.020 36.242 1.00 98.06 258 ARG A N 1
ATOM 1950 C CA . ARG A 1 258 ? -27.765 14.048 37.117 1.00 98.06 258 ARG A CA 1
ATOM 1951 C C . ARG A 1 258 ? -29.238 13.777 37.410 1.00 98.06 258 ARG A C 1
ATOM 1953 O O . ARG A 1 258 ? -29.645 13.885 38.559 1.00 98.06 258 ARG A O 1
ATOM 1960 N N . GLU A 1 259 ? -30.012 13.378 36.405 1.00 97.75 259 GLU A N 1
ATOM 1961 C CA . GLU A 1 259 ? -31.424 13.012 36.582 1.00 97.75 259 GLU A CA 1
ATOM 1962 C C . GLU A 1 259 ? -31.583 11.803 37.511 1.00 97.75 259 GLU A C 1
ATOM 1964 O O . GLU A 1 259 ? -32.414 11.819 38.416 1.00 97.75 259 GLU A O 1
ATOM 1969 N N . ARG A 1 260 ? -30.749 10.767 37.347 1.00 97.94 260 ARG A N 1
ATOM 1970 C CA . ARG A 1 260 ? -30.755 9.599 38.244 1.00 97.94 260 ARG A CA 1
ATOM 1971 C C . ARG A 1 260 ? -30.363 9.966 39.671 1.00 97.94 260 ARG A C 1
ATOM 1973 O O . ARG A 1 260 ? -30.979 9.468 40.608 1.00 97.94 260 ARG A O 1
ATOM 1980 N N . GLU A 1 261 ? -29.354 10.811 39.844 1.00 97.38 261 GLU A N 1
ATOM 1981 C CA . GLU A 1 261 ? -28.922 11.290 41.160 1.00 97.38 261 GLU A CA 1
ATOM 1982 C C . GLU A 1 261 ? -30.016 12.122 41.843 1.00 97.38 261 GLU A C 1
ATOM 1984 O O . GLU A 1 261 ? -30.295 11.895 43.020 1.00 97.38 261 GLU A O 1
ATOM 1989 N N . GLN A 1 262 ? -30.689 13.013 41.107 1.00 97.62 262 GLN A N 1
ATOM 1990 C CA . GLN A 1 262 ? -31.836 13.779 41.607 1.00 97.62 262 GLN A CA 1
ATOM 1991 C C . GLN A 1 262 ? -32.999 12.862 41.996 1.00 97.62 262 GLN A C 1
ATOM 1993 O O . GLN A 1 262 ? -33.468 12.928 43.128 1.00 97.62 262 GLN A O 1
ATOM 1998 N N . ALA A 1 263 ? -33.386 11.924 41.129 1.00 96.81 263 ALA A N 1
ATOM 1999 C CA . ALA A 1 263 ? -34.446 10.964 41.432 1.00 96.81 263 ALA A CA 1
ATOM 2000 C C . ALA A 1 263 ? -34.121 10.102 42.668 1.00 96.81 263 ALA A C 1
ATOM 2002 O O . ALA A 1 263 ? -34.999 9.814 43.481 1.00 96.81 263 ALA A O 1
ATOM 2003 N N . GLN A 1 264 ? -32.855 9.706 42.851 1.00 97.50 264 GLN A N 1
ATOM 2004 C CA . GLN A 1 264 ? -32.416 8.991 44.053 1.00 97.50 264 GLN A CA 1
ATOM 2005 C C . GLN A 1 264 ? -32.456 9.873 45.305 1.00 97.50 264 GLN A C 1
ATOM 2007 O O . GLN A 1 264 ? -32.832 9.386 46.374 1.00 97.50 264 GLN A O 1
ATOM 2012 N N . ALA A 1 265 ? -32.068 11.145 45.198 1.00 96.81 265 ALA A N 1
ATOM 2013 C CA . ALA A 1 265 ? -32.154 12.097 46.299 1.00 96.81 265 ALA A CA 1
ATOM 2014 C C . ALA A 1 265 ? -33.614 12.325 46.720 1.00 96.81 265 ALA A C 1
ATOM 2016 O O . ALA A 1 265 ? -33.923 12.223 47.909 1.00 96.81 265 ALA A O 1
ATOM 2017 N N . ASP A 1 266 ? -34.518 12.511 45.759 1.00 97.19 266 ASP A N 1
ATOM 2018 C CA . ASP A 1 266 ? -35.951 12.687 46.004 1.00 97.19 266 ASP A CA 1
ATOM 2019 C C . ASP A 1 266 ? -36.580 11.430 46.616 1.00 97.19 266 ASP A C 1
ATOM 2021 O O . ASP A 1 266 ? -37.313 11.516 47.603 1.00 97.19 266 ASP A O 1
ATOM 2025 N N . ALA A 1 267 ? -36.240 10.241 46.107 1.00 97.00 267 ALA A N 1
ATOM 2026 C CA . ALA A 1 267 ? -36.702 8.975 46.676 1.00 97.00 267 ALA A CA 1
ATOM 2027 C C . ALA A 1 267 ? -36.238 8.791 48.133 1.00 97.00 267 ALA A C 1
ATOM 2029 O O . ALA A 1 267 ? -37.006 8.326 48.979 1.00 97.00 267 ALA A O 1
ATOM 2030 N N . ARG A 1 268 ? -34.998 9.192 48.454 1.00 97.94 268 ARG A N 1
ATOM 2031 C CA . ARG A 1 268 ? -34.475 9.186 49.832 1.00 97.94 268 ARG A CA 1
ATOM 2032 C C . ARG A 1 268 ? -35.171 10.221 50.715 1.00 97.94 268 ARG A C 1
ATOM 2034 O O . ARG A 1 268 ? -35.467 9.923 51.869 1.00 97.94 268 ARG A O 1
ATOM 2041 N N . ALA A 1 269 ? -35.459 11.414 50.199 1.00 96.50 269 ALA A N 1
ATOM 2042 C CA . ALA A 1 269 ? -36.192 12.435 50.942 1.00 96.50 269 ALA A CA 1
ATOM 2043 C C . ALA A 1 269 ? -37.626 11.974 51.259 1.00 96.50 269 ALA A C 1
ATOM 2045 O O . ALA A 1 269 ? -38.080 12.093 52.398 1.00 96.50 269 ALA A O 1
ATOM 2046 N N . GLN A 1 270 ? -38.317 11.369 50.287 1.00 97.44 270 GLN A N 1
ATOM 2047 C CA . GLN A 1 270 ? -39.657 10.811 50.480 1.00 97.44 270 GLN A CA 1
ATOM 2048 C C . GLN A 1 270 ? -39.666 9.645 51.473 1.00 97.44 270 GLN A C 1
ATOM 2050 O O . GLN A 1 270 ? -40.556 9.580 52.323 1.00 97.44 270 GLN A O 1
ATOM 2055 N N . SER A 1 271 ? -38.686 8.737 51.412 1.00 95.69 271 SER A N 1
ATOM 2056 C CA . SER A 1 271 ? -38.612 7.620 52.361 1.00 95.69 271 SER A CA 1
ATOM 2057 C C . SER A 1 271 ? -38.346 8.099 53.790 1.00 95.69 271 SER A C 1
ATOM 2059 O O . SER A 1 271 ? -38.990 7.620 54.721 1.00 95.69 271 SER A O 1
ATOM 2061 N N . GLN A 1 272 ? -37.485 9.106 53.972 1.00 97.25 272 GLN A N 1
ATOM 2062 C CA . GLN A 1 272 ? -37.270 9.742 55.274 1.00 97.25 272 GLN A CA 1
ATOM 2063 C C . GLN A 1 272 ? -38.524 10.461 55.785 1.00 97.25 272 GLN A C 1
ATOM 2065 O O . GLN A 1 272 ? -38.826 10.380 56.976 1.00 97.25 272 GLN A O 1
ATOM 2070 N N . ALA A 1 273 ? -39.266 11.145 54.910 1.00 95.56 273 ALA A N 1
ATOM 2071 C CA . ALA A 1 273 ? -40.519 11.798 55.281 1.00 95.56 273 ALA A CA 1
ATOM 2072 C C . ALA A 1 273 ? -41.572 10.780 55.754 1.00 95.56 273 ALA A C 1
ATOM 2074 O O . ALA A 1 273 ? -42.181 10.987 56.803 1.00 95.56 273 ALA A O 1
ATOM 2075 N N . ARG A 1 274 ? -41.724 9.651 55.044 1.00 97.50 274 ARG A N 1
ATOM 2076 C CA . ARG A 1 274 ? -42.618 8.550 55.447 1.00 97.50 274 ARG A CA 1
ATOM 2077 C C . ARG A 1 274 ? -42.193 7.925 56.772 1.00 97.50 274 ARG A C 1
ATOM 2079 O O . ARG A 1 274 ? -43.004 7.846 57.683 1.00 97.50 274 ARG A O 1
ATOM 2086 N N . ALA A 1 275 ? -40.907 7.610 56.934 1.00 95.62 275 ALA A N 1
ATOM 2087 C CA . ALA A 1 275 ? -40.389 7.052 58.183 1.00 95.62 275 ALA A CA 1
ATOM 2088 C C . ALA A 1 275 ? -40.630 7.978 59.392 1.00 95.62 275 ALA A C 1
ATOM 2090 O O . ALA A 1 275 ? -40.905 7.507 60.493 1.00 95.62 275 ALA A O 1
ATOM 2091 N N . ARG A 1 276 ? -40.554 9.305 59.202 1.00 97.12 276 ARG A N 1
ATOM 2092 C CA . ARG A 1 276 ? -40.894 10.283 60.249 1.00 97.12 276 ARG A CA 1
ATOM 2093 C C . ARG A 1 276 ? -42.389 10.301 60.564 1.00 97.12 276 ARG A C 1
ATOM 2095 O O . ARG A 1 276 ? -42.728 10.407 61.739 1.00 97.12 276 ARG A O 1
ATOM 2102 N N . ALA A 1 277 ? -43.254 10.202 59.556 1.00 95.19 277 ALA A N 1
ATOM 2103 C CA . ALA A 1 277 ? -44.699 10.110 59.758 1.00 95.19 277 ALA A CA 1
ATOM 2104 C C . ALA A 1 277 ? -45.066 8.834 60.537 1.00 95.19 277 ALA A C 1
ATOM 2106 O O . ALA A 1 277 ? -45.683 8.927 61.596 1.00 95.19 277 ALA A O 1
ATOM 2107 N N . ASP A 1 278 ? -44.555 7.675 60.112 1.00 95.06 278 ASP A N 1
ATOM 2108 C CA . ASP A 1 278 ? -44.786 6.389 60.783 1.00 95.06 278 ASP A CA 1
ATOM 2109 C C . ASP A 1 278 ? -44.280 6.404 62.237 1.00 95.06 278 ASP A C 1
ATOM 2111 O O . ASP A 1 278 ? -44.937 5.899 63.150 1.00 95.06 278 ASP A O 1
ATOM 2115 N N . ALA A 1 279 ? -43.123 7.030 62.489 1.00 93.56 279 ALA A N 1
ATOM 2116 C CA . ALA A 1 279 ? -42.588 7.190 63.839 1.00 93.56 279 ALA A CA 1
ATOM 2117 C C . ALA A 1 279 ? -43.476 8.083 64.727 1.00 93.56 279 ALA A C 1
ATOM 2119 O O . ALA A 1 279 ? -43.633 7.795 65.917 1.00 93.56 279 ALA A O 1
ATOM 2120 N N . GLN A 1 280 ? -44.068 9.148 64.173 1.00 96.69 280 GLN A N 1
ATOM 2121 C CA . GLN A 1 280 ? -45.010 10.007 64.898 1.00 96.69 280 GLN A CA 1
ATOM 2122 C C . GLN A 1 280 ? -46.313 9.270 65.220 1.00 96.69 280 GLN A C 1
ATOM 2124 O O . GLN A 1 280 ? -46.803 9.372 66.348 1.00 96.69 280 GLN A O 1
ATOM 2129 N N . ASP A 1 281 ? -46.840 8.486 64.282 1.00 94.31 281 ASP A N 1
ATOM 2130 C CA . ASP A 1 281 ? -48.048 7.691 64.500 1.00 94.31 281 ASP A CA 1
ATOM 2131 C C . ASP A 1 281 ? -47.814 6.585 65.536 1.00 94.31 281 ASP A C 1
ATOM 2133 O O . ASP A 1 281 ? -48.589 6.451 66.487 1.00 94.31 281 ASP A O 1
ATOM 2137 N N . ALA A 1 282 ? -46.688 5.870 65.458 1.00 94.50 282 ALA A N 1
ATOM 2138 C CA . ALA A 1 282 ? -46.303 4.886 66.469 1.00 94.50 282 ALA A CA 1
ATOM 2139 C C . ALA A 1 282 ? -46.139 5.519 67.864 1.00 94.50 282 ALA A C 1
ATOM 2141 O O . ALA A 1 282 ? -46.559 4.937 68.870 1.00 94.50 282 ALA A O 1
ATOM 2142 N N . ALA A 1 283 ? -45.564 6.724 67.946 1.00 94.00 283 ALA A N 1
ATOM 2143 C CA . ALA A 1 283 ? -45.453 7.462 69.202 1.00 94.00 283 ALA A CA 1
ATOM 2144 C C . ALA A 1 283 ? -46.832 7.839 69.774 1.00 94.00 283 ALA A C 1
ATOM 2146 O O . ALA A 1 283 ? -47.049 7.702 70.980 1.00 94.00 283 ALA A O 1
ATOM 2147 N N . ARG A 1 284 ? -47.787 8.247 68.924 1.00 97.19 284 ARG A N 1
ATOM 2148 C CA . ARG A 1 284 ? -49.172 8.540 69.332 1.00 97.19 284 ARG A CA 1
ATOM 2149 C C . ARG A 1 284 ? -49.891 7.299 69.852 1.00 97.19 284 ARG A C 1
ATOM 2151 O O . ARG A 1 284 ? -50.528 7.377 70.902 1.00 97.19 284 ARG A O 1
ATOM 2158 N N . VAL A 1 285 ? -49.755 6.160 69.171 1.00 96.00 285 VAL A N 1
ATOM 2159 C CA . VAL A 1 285 ? -50.353 4.888 69.609 1.00 96.00 285 VAL A CA 1
ATOM 2160 C C . VAL A 1 285 ? -49.799 4.473 70.973 1.00 96.00 285 VAL A C 1
ATOM 2162 O O . VAL A 1 285 ? -50.574 4.249 71.902 1.00 96.00 285 VAL A O 1
ATOM 2165 N N . ARG A 1 286 ? -48.470 4.485 71.155 1.00 96.12 286 ARG A N 1
ATOM 2166 C CA . ARG A 1 286 ? -47.838 4.168 72.452 1.00 96.12 286 ARG A CA 1
ATOM 2167 C C . ARG A 1 286 ? -48.283 5.114 73.567 1.00 96.12 286 ARG A C 1
ATOM 2169 O O . ARG A 1 286 ? -48.519 4.672 74.690 1.00 96.12 286 ARG A O 1
ATOM 2176 N N . ALA A 1 287 ? -48.424 6.407 73.273 1.00 93.62 287 ALA A N 1
ATOM 2177 C CA . ALA A 1 287 ? -48.921 7.380 74.242 1.00 93.62 287 ALA A CA 1
ATOM 2178 C C . ALA A 1 287 ? -50.375 7.086 74.662 1.00 93.62 287 ALA A C 1
ATOM 2180 O O . ALA A 1 287 ? -50.693 7.152 75.851 1.00 93.62 287 ALA A O 1
ATOM 2181 N N . GLN A 1 288 ? -51.246 6.705 73.719 1.00 96.06 288 GLN A N 1
ATOM 2182 C CA . GLN A 1 288 ? -52.629 6.309 74.013 1.00 96.06 288 GLN A CA 1
ATOM 2183 C C . GLN A 1 288 ? -52.705 5.012 74.827 1.00 96.06 288 GLN A C 1
ATOM 2185 O O . GLN A 1 288 ? -53.482 4.929 75.781 1.00 96.06 288 GLN A O 1
ATOM 2190 N N . GLU A 1 289 ? -51.893 4.009 74.495 1.00 93.81 289 GLU A N 1
ATOM 2191 C CA . GLU A 1 289 ? -51.820 2.756 75.253 1.00 93.81 289 GLU A CA 1
ATOM 2192 C C . GLU A 1 289 ? -51.323 2.987 76.682 1.00 93.81 289 GLU A C 1
ATOM 2194 O O . GLU A 1 289 ? -51.937 2.496 77.631 1.00 93.81 289 GLU A O 1
ATOM 2199 N N . ALA A 1 290 ? -50.283 3.806 76.863 1.00 94.12 290 ALA A N 1
ATOM 2200 C CA . ALA A 1 290 ? -49.788 4.185 78.183 1.00 94.12 290 ALA A CA 1
ATOM 2201 C C . ALA A 1 290 ? -50.847 4.943 79.003 1.00 94.12 290 ALA A C 1
ATOM 2203 O O . ALA A 1 290 ? -51.001 4.692 80.200 1.00 94.12 290 ALA A O 1
ATOM 2204 N N . ALA A 1 291 ? -51.617 5.836 78.371 1.00 93.00 291 ALA A N 1
ATOM 2205 C CA . ALA A 1 291 ? -52.727 6.526 79.025 1.00 93.00 291 ALA A CA 1
ATOM 2206 C C . ALA A 1 291 ? -53.834 5.548 79.461 1.00 93.00 291 ALA A C 1
ATOM 2208 O O . ALA A 1 291 ? -54.298 5.611 80.601 1.00 93.00 291 ALA A O 1
ATOM 2209 N N . ARG A 1 292 ? -54.209 4.588 78.602 1.00 95.81 292 ARG A N 1
ATOM 2210 C CA . ARG A 1 292 ? -55.183 3.530 78.934 1.00 95.81 292 ARG A CA 1
ATOM 2211 C C . ARG A 1 292 ? -54.686 2.620 80.057 1.00 95.81 292 ARG A C 1
ATOM 2213 O O . ARG A 1 292 ? -55.469 2.267 80.937 1.00 95.81 292 ARG A O 1
ATOM 2220 N N . ALA A 1 293 ? -53.404 2.260 80.056 1.00 92.56 293 ALA A N 1
ATOM 2221 C CA . ALA A 1 293 ? -52.796 1.457 81.114 1.00 92.56 293 ALA A CA 1
ATOM 2222 C C . ALA A 1 293 ? -52.834 2.187 82.466 1.00 92.56 293 ALA A C 1
ATOM 2224 O O . ALA A 1 293 ? -53.262 1.602 83.460 1.00 92.56 293 ALA A O 1
ATOM 2225 N N . LYS A 1 294 ? -52.487 3.484 82.497 1.00 94.75 294 LYS A N 1
ATOM 2226 C CA . LYS A 1 294 ? -52.605 4.319 83.705 1.00 94.75 294 LYS A CA 1
ATOM 2227 C C . LYS A 1 294 ? -54.049 4.417 84.199 1.00 94.75 294 LYS A C 1
ATOM 2229 O O . LYS A 1 294 ? -54.283 4.262 85.394 1.00 94.75 294 LYS A O 1
ATOM 2234 N N . ALA A 1 295 ? -55.015 4.608 83.298 1.00 91.62 295 ALA A N 1
ATOM 2235 C CA . ALA A 1 295 ? -56.432 4.646 83.660 1.00 91.62 295 ALA A CA 1
ATOM 2236 C C . ALA A 1 295 ? -56.906 3.315 84.275 1.00 91.62 295 ALA A C 1
ATOM 2238 O O . ALA A 1 295 ? -57.549 3.311 85.322 1.00 91.62 295 ALA A O 1
ATOM 2239 N N . ARG A 1 296 ? -56.529 2.169 83.688 1.00 94.62 296 ARG A N 1
ATOM 2240 C CA . ARG A 1 296 ? -56.839 0.839 84.247 1.00 94.62 296 ARG A CA 1
ATOM 2241 C C . ARG A 1 296 ? -56.199 0.622 85.618 1.00 94.62 296 ARG A C 1
ATOM 2243 O O . ARG A 1 296 ? -56.864 0.102 86.510 1.00 94.62 296 ARG A O 1
ATOM 2250 N N . ALA A 1 297 ? -54.948 1.044 85.795 1.00 90.81 297 ALA A N 1
ATOM 2251 C CA . ALA A 1 297 ? -54.257 0.953 87.078 1.00 90.81 297 ALA A CA 1
ATOM 2252 C C . ALA A 1 297 ? -54.958 1.785 88.168 1.00 90.81 297 ALA A C 1
ATOM 2254 O O . ALA A 1 297 ? -55.115 1.307 89.288 1.00 90.81 297 ALA A O 1
ATOM 2255 N N . GLN A 1 298 ? -55.449 2.987 87.842 1.00 94.00 298 GLN A N 1
ATOM 2256 C CA . GLN A 1 298 ? -56.227 3.810 88.779 1.00 94.00 298 GLN A CA 1
ATOM 2257 C C . GLN A 1 298 ? -57.558 3.155 89.169 1.00 94.00 298 GLN A C 1
ATOM 2259 O O . GLN A 1 298 ? -57.903 3.140 90.349 1.00 94.00 298 GLN A O 1
ATOM 2264 N N . VAL A 1 299 ? -58.277 2.565 88.207 1.00 93.12 299 VAL A N 1
ATOM 2265 C CA . VAL A 1 299 ? -59.526 1.832 88.482 1.00 93.12 299 VAL A CA 1
ATOM 2266 C C . VAL A 1 299 ? -59.267 0.613 89.374 1.00 93.12 299 VAL A C 1
ATOM 2268 O O . VAL A 1 299 ? -59.995 0.397 90.339 1.00 93.12 299 VAL A O 1
ATOM 2271 N N . GLN A 1 300 ? -58.207 -0.160 89.110 1.00 93.62 300 GLN A N 1
ATOM 2272 C CA . GLN A 1 300 ? -57.829 -1.298 89.957 1.00 93.62 300 GLN A CA 1
ATOM 2273 C C . GLN A 1 300 ? -57.428 -0.864 91.370 1.00 93.62 300 GLN A C 1
ATOM 2275 O O . GLN A 1 300 ? -57.848 -1.496 92.336 1.00 93.62 300 GLN A O 1
ATOM 2280 N N . ALA A 1 301 ? -56.665 0.224 91.503 1.00 89.19 301 ALA A N 1
ATOM 2281 C CA . ALA A 1 301 ? -56.286 0.767 92.803 1.00 89.19 301 ALA A CA 1
ATOM 2282 C C . ALA A 1 301 ? -57.514 1.219 93.614 1.00 89.19 301 ALA A C 1
ATOM 2284 O O . ALA A 1 301 ? -57.615 0.907 94.799 1.00 89.19 301 ALA A O 1
ATOM 2285 N N . GLN A 1 302 ? -58.489 1.885 92.982 1.00 91.88 302 GLN A N 1
ATOM 2286 C CA . GLN A 1 302 ? -59.753 2.250 93.635 1.00 91.88 302 GLN A CA 1
ATOM 2287 C C . GLN A 1 302 ? -60.580 1.019 94.029 1.00 91.88 302 GLN A C 1
ATOM 2289 O O . GLN A 1 302 ? -61.106 0.970 95.140 1.00 91.88 302 GLN A O 1
ATOM 2294 N N . ALA A 1 303 ? -60.660 0.005 93.162 1.00 89.94 303 ALA A N 1
ATOM 2295 C CA . ALA A 1 303 ? -61.367 -1.239 93.462 1.00 89.94 303 ALA A CA 1
ATOM 2296 C C . ALA A 1 303 ? -60.729 -1.995 94.640 1.00 89.94 303 ALA A C 1
ATOM 2298 O O . ALA A 1 303 ? -61.440 -2.465 95.526 1.00 89.94 303 ALA A O 1
ATOM 2299 N N . GLN A 1 304 ? -59.395 -2.067 94.702 1.00 90.88 304 GLN A N 1
ATOM 2300 C CA . GLN A 1 304 ? -58.681 -2.656 95.839 1.00 90.88 304 GLN A CA 1
ATOM 2301 C C . GLN A 1 304 ? -58.905 -1.861 97.127 1.00 90.88 304 GLN A C 1
ATOM 2303 O O . GLN A 1 304 ? -59.146 -2.466 98.168 1.00 90.88 304 GLN A O 1
ATOM 2308 N N . ALA A 1 305 ? -58.885 -0.526 97.066 1.00 87.44 305 ALA A N 1
ATOM 2309 C CA . ALA A 1 305 ? -59.180 0.315 98.223 1.00 87.44 305 ALA A CA 1
ATOM 2310 C C . ALA A 1 305 ? -60.609 0.081 98.752 1.00 87.44 305 ALA A C 1
ATOM 2312 O O . ALA A 1 305 ? -60.804 -0.055 99.959 1.00 87.44 305 ALA A O 1
ATOM 2313 N N . GLN A 1 306 ? -61.604 -0.050 97.866 1.00 89.75 306 GLN A N 1
ATOM 2314 C CA . GLN A 1 306 ? -62.977 -0.394 98.256 1.00 89.75 306 GLN A CA 1
ATOM 2315 C C . GLN A 1 306 ? -63.083 -1.811 98.831 1.00 89.75 306 GLN A C 1
ATOM 2317 O O . GLN A 1 306 ? -63.740 -2.006 99.853 1.00 89.75 306 GLN A O 1
ATOM 2322 N N . ALA A 1 307 ? -62.415 -2.793 98.220 1.00 87.00 307 ALA A N 1
ATOM 2323 C CA . ALA A 1 307 ? -62.396 -4.167 98.714 1.00 87.00 307 ALA A CA 1
ATOM 2324 C C . ALA A 1 307 ? -61.744 -4.260 100.103 1.00 87.00 307 ALA A C 1
ATOM 2326 O O . ALA A 1 307 ? -62.268 -4.943 100.978 1.00 87.00 307 ALA A O 1
ATOM 2327 N N . GLN A 1 308 ? -60.646 -3.535 100.343 1.00 89.69 308 GLN A N 1
ATOM 2328 C CA . GLN A 1 308 ? -60.018 -3.449 101.663 1.00 89.69 308 GLN A CA 1
ATOM 2329 C C . GLN A 1 308 ? -60.931 -2.766 102.682 1.00 89.69 308 GLN A C 1
ATOM 2331 O O . GLN A 1 308 ? -61.052 -3.260 103.801 1.00 89.69 308 GLN A O 1
ATOM 2336 N N . ALA A 1 309 ? -61.622 -1.687 102.305 1.00 82.94 309 ALA A N 1
ATOM 2337 C CA . ALA A 1 309 ? -62.596 -1.037 103.180 1.00 82.94 309 ALA A CA 1
ATOM 2338 C C . ALA A 1 309 ? -63.753 -1.985 103.557 1.00 82.94 309 ALA A C 1
ATOM 2340 O O . ALA A 1 309 ? -64.128 -2.069 104.726 1.00 82.94 309 ALA A O 1
ATOM 2341 N N . GLN A 1 310 ? -64.277 -2.761 102.600 1.00 86.50 310 GLN A N 1
ATOM 2342 C CA . GLN A 1 310 ? -65.301 -3.778 102.866 1.00 86.50 310 GLN A CA 1
ATOM 2343 C C . GLN A 1 310 ? -64.767 -4.929 103.724 1.00 86.50 310 GLN A C 1
ATOM 2345 O O . GLN A 1 310 ? -65.439 -5.350 104.664 1.00 86.50 310 GLN A O 1
ATOM 2350 N N . ALA A 1 311 ? -63.557 -5.418 103.447 1.00 82.12 311 ALA A N 1
ATOM 2351 C CA . ALA A 1 311 ? -62.922 -6.473 104.228 1.00 82.12 311 ALA A CA 1
ATOM 2352 C C . ALA A 1 311 ? -62.662 -6.026 105.671 1.00 82.12 311 ALA A C 1
ATOM 2354 O O . ALA A 1 311 ? -62.907 -6.792 106.594 1.00 82.12 311 ALA A O 1
ATOM 2355 N N . GLN A 1 312 ? -62.235 -4.779 105.894 1.00 84.75 312 GLN A N 1
ATOM 2356 C CA . GLN A 1 312 ? -62.102 -4.214 107.237 1.00 84.75 312 GLN A CA 1
ATOM 2357 C C . GLN A 1 312 ? -63.460 -4.082 107.931 1.00 84.75 312 GLN A C 1
ATOM 2359 O O . GLN A 1 312 ? -63.567 -4.431 109.104 1.00 84.75 312 GLN A O 1
ATOM 2364 N N . ALA A 1 313 ? -64.510 -3.661 107.222 1.00 76.94 313 ALA A N 1
ATOM 2365 C CA . ALA A 1 313 ? -65.863 -3.618 107.776 1.00 76.94 313 ALA A CA 1
ATOM 2366 C C . ALA A 1 313 ? -66.368 -5.019 108.176 1.00 76.94 313 ALA A C 1
ATOM 2368 O O . ALA A 1 313 ? -66.910 -5.201 109.267 1.00 76.94 313 ALA A O 1
ATOM 2369 N N . GLN A 1 314 ? -66.130 -6.036 107.341 1.00 82.19 314 GLN A N 1
ATOM 2370 C CA . GLN A 1 314 ? -66.461 -7.430 107.648 1.00 82.19 314 GLN A CA 1
ATOM 2371 C C . GLN A 1 314 ? -65.596 -8.002 108.771 1.00 82.19 314 GLN A C 1
ATOM 2373 O O . GLN A 1 314 ? -66.116 -8.707 109.628 1.00 82.19 314 GLN A O 1
ATOM 2378 N N . ALA A 1 315 ? -64.300 -7.689 108.811 1.00 76.62 315 ALA A N 1
ATOM 2379 C CA . ALA A 1 315 ? -63.399 -8.115 109.874 1.00 76.62 315 ALA A CA 1
ATOM 2380 C C . ALA A 1 315 ? -63.776 -7.471 111.211 1.00 76.62 315 ALA A C 1
ATOM 2382 O O . ALA A 1 315 ? -63.744 -8.147 112.230 1.00 76.62 315 ALA A O 1
ATOM 2383 N N . GLN A 1 316 ? -64.211 -6.209 111.226 1.00 78.69 316 GLN A N 1
ATOM 2384 C CA . GLN A 1 316 ? -64.775 -5.577 112.421 1.00 78.69 316 GLN A CA 1
ATOM 2385 C C . GLN A 1 316 ? -66.101 -6.236 112.834 1.00 78.69 316 GLN A C 1
ATOM 2387 O O . GLN A 1 316 ? -66.327 -6.460 114.024 1.00 78.69 316 GLN A O 1
ATOM 2392 N N . ALA A 1 317 ? -66.952 -6.625 111.879 1.00 67.19 317 ALA A N 1
ATOM 2393 C CA . ALA A 1 317 ? -68.173 -7.382 112.161 1.00 67.19 317 ALA A CA 1
ATOM 2394 C C . ALA A 1 317 ? -67.879 -8.799 112.698 1.00 67.19 317 ALA A C 1
ATOM 2396 O O . ALA A 1 317 ? -68.487 -9.231 113.675 1.00 67.19 317 ALA A O 1
ATOM 2397 N N . GLN A 1 318 ? -66.903 -9.510 112.130 1.00 68.06 318 GLN A N 1
ATOM 2398 C CA . GLN A 1 318 ? -66.464 -10.823 112.605 1.00 68.06 318 GLN A CA 1
ATOM 2399 C C . GLN A 1 318 ? -65.685 -10.747 113.917 1.00 68.06 318 GLN A C 1
ATOM 2401 O O . GLN A 1 318 ? -65.820 -11.650 114.732 1.00 68.06 318 GLN A O 1
ATOM 2406 N N . ALA A 1 319 ? -64.913 -9.690 114.171 1.00 60.25 319 ALA A N 1
ATOM 2407 C CA . ALA A 1 319 ? -64.270 -9.455 115.461 1.00 60.25 319 ALA A CA 1
ATOM 2408 C C . ALA A 1 319 ? -65.316 -9.206 116.555 1.00 60.25 319 ALA A C 1
ATOM 2410 O O . ALA A 1 319 ? -65.176 -9.731 117.656 1.00 60.25 319 ALA A O 1
ATOM 2411 N N . ARG A 1 320 ? -66.419 -8.509 116.237 1.00 62.16 320 ARG A N 1
ATOM 2412 C CA . ARG A 1 320 ? -67.588 -8.427 117.129 1.00 62.16 320 ARG A CA 1
ATOM 2413 C C . ARG A 1 320 ? -68.234 -9.794 117.375 1.00 62.16 320 ARG A C 1
ATOM 2415 O O . ARG A 1 320 ? -68.629 -10.065 118.500 1.00 62.16 320 ARG A O 1
ATOM 2422 N N . LEU A 1 321 ? -68.300 -10.665 116.366 1.00 54.25 321 LEU A N 1
ATOM 2423 C CA . LEU A 1 321 ? -68.830 -12.029 116.518 1.00 54.25 321 LEU A CA 1
ATOM 2424 C C . LEU A 1 321 ? -67.863 -12.975 117.261 1.00 54.25 321 LEU A C 1
ATOM 2426 O O . LEU A 1 321 ? -68.306 -13.849 117.999 1.00 54.25 321 LEU A O 1
ATOM 2430 N N . ARG A 1 322 ? -66.544 -12.798 117.117 1.00 53.91 322 ARG A N 1
ATOM 2431 C CA . ARG A 1 322 ? -65.507 -13.593 117.802 1.00 53.91 322 ARG A CA 1
ATOM 2432 C C . ARG A 1 322 ? -65.215 -13.131 119.228 1.00 53.91 322 ARG A C 1
ATOM 2434 O O . ARG A 1 322 ? -64.703 -13.928 120.003 1.00 53.91 322 ARG A O 1
ATOM 2441 N N . ALA A 1 323 ? -65.617 -11.919 119.613 1.00 47.41 323 ALA A N 1
ATOM 2442 C CA . ALA A 1 323 ? -65.633 -11.487 121.013 1.00 47.41 323 ALA A CA 1
ATOM 2443 C C . ALA A 1 323 ? -66.596 -12.311 121.906 1.00 47.41 323 ALA A C 1
ATOM 2445 O O . ALA A 1 323 ? -66.635 -12.092 123.112 1.00 47.41 323 ALA A O 1
ATOM 2446 N N . ALA A 1 324 ? -67.343 -13.270 121.339 1.00 43.72 324 ALA A N 1
ATOM 2447 C CA . ALA A 1 324 ? -68.251 -14.173 122.048 1.00 43.72 324 ALA A CA 1
ATOM 2448 C C . ALA A 1 324 ? -67.777 -15.643 122.132 1.00 43.72 324 ALA A C 1
ATOM 2450 O O . ALA A 1 324 ? -68.565 -16.501 122.523 1.00 43.72 324 ALA A O 1
ATOM 2451 N N . ALA A 1 325 ? -66.528 -15.975 121.779 1.00 33.25 325 ALA A N 1
ATOM 2452 C CA . ALA A 1 325 ? -66.051 -17.364 121.809 1.00 33.25 325 ALA A CA 1
ATOM 2453 C C . ALA A 1 325 ? -64.761 -17.530 122.644 1.00 33.25 325 ALA A C 1
ATOM 2455 O O . ALA A 1 325 ? -63.763 -16.871 122.345 1.00 33.25 325 ALA A O 1
ATOM 2456 N N . PRO A 1 326 ? -64.754 -18.408 123.672 1.00 36.69 326 PRO A N 1
ATOM 2457 C CA . PRO A 1 326 ? -63.593 -18.643 124.523 1.00 36.69 326 PRO A CA 1
ATOM 2458 C C . PRO A 1 326 ? -62.558 -19.580 123.874 1.00 36.69 326 PRO A C 1
ATOM 2460 O O . PRO A 1 326 ? -62.881 -20.550 123.191 1.00 36.69 326 PRO A O 1
ATOM 2463 N N . THR A 1 327 ? -61.295 -19.252 124.137 1.00 42.44 327 THR A N 1
ATOM 2464 C CA . THR A 1 327 ? -60.044 -19.958 123.810 1.00 42.44 327 THR A CA 1
ATOM 2465 C C . THR A 1 327 ? -59.977 -21.404 124.310 1.00 42.44 327 THR A C 1
ATOM 2467 O O . THR A 1 327 ? -60.486 -21.700 125.391 1.00 42.44 327 THR A O 1
ATOM 2470 N N . PRO A 1 328 ? -59.188 -22.257 123.627 1.00 37.56 328 PRO A N 1
ATOM 2471 C CA . PRO A 1 328 ? -58.080 -22.889 124.348 1.00 37.56 328 PRO A CA 1
ATOM 2472 C C . PRO A 1 328 ? -56.741 -22.942 123.583 1.00 37.56 328 PRO A C 1
ATOM 2474 O O . PRO A 1 328 ? -56.655 -22.879 122.360 1.00 37.56 328 PRO A O 1
ATOM 2477 N N . SER A 1 329 ? -55.698 -23.037 124.403 1.00 41.19 329 SER A N 1
ATOM 2478 C CA . SER A 1 329 ? -54.250 -23.170 124.189 1.00 41.19 329 SER A CA 1
ATOM 2479 C C . SER A 1 329 ? -53.795 -24.537 123.647 1.00 41.19 329 SER A C 1
ATOM 2481 O O . SER A 1 329 ? -54.508 -25.500 123.884 1.00 41.19 329 SER A O 1
ATOM 2483 N N . PHE A 1 330 ? -52.594 -24.643 123.037 1.00 33.09 330 PHE A N 1
ATOM 2484 C CA . PHE A 1 330 ? -51.471 -25.556 123.410 1.00 33.09 330 PHE A CA 1
ATOM 2485 C C . PHE A 1 330 ? -50.274 -25.506 122.402 1.00 33.09 330 PHE A C 1
ATOM 2487 O O . PHE A 1 330 ? -50.504 -25.528 121.201 1.00 33.09 330 PHE A O 1
ATOM 2494 N N . GLN A 1 331 ? -49.038 -25.396 122.948 1.00 32.22 331 GLN A N 1
ATOM 2495 C CA . GLN A 1 331 ? -47.697 -26.009 122.638 1.00 32.22 331 GLN A CA 1
ATOM 2496 C C . GLN A 1 331 ? -47.314 -26.429 121.176 1.00 32.22 331 GLN A C 1
ATOM 2498 O O . GLN A 1 331 ? -48.175 -26.897 120.455 1.00 32.22 331 GLN A O 1
ATOM 2503 N N . THR A 1 332 ? -46.084 -26.430 120.604 1.00 34.62 332 THR A N 1
ATOM 2504 C CA . THR A 1 332 ? -44.644 -26.276 120.978 1.00 34.62 332 THR A CA 1
ATOM 2505 C C . THR A 1 332 ? -43.743 -26.274 119.693 1.00 34.62 332 THR A C 1
ATOM 2507 O O . THR A 1 332 ? -44.181 -26.731 118.646 1.00 34.62 332 THR A O 1
ATOM 2510 N N . LEU A 1 333 ? -42.496 -25.775 119.832 1.00 36.12 333 LEU A N 1
ATOM 2511 C CA . LEU A 1 333 ? -41.241 -25.673 119.005 1.00 36.12 333 LEU A CA 1
ATOM 2512 C C . LEU A 1 333 ? -40.758 -26.897 118.121 1.00 36.12 333 LEU A C 1
ATOM 2514 O O . LEU A 1 333 ? -41.417 -27.928 118.160 1.00 36.12 333 LEU A O 1
ATOM 2518 N N . PRO A 1 334 ? -39.524 -26.937 117.511 1.00 49.91 334 PRO A N 1
ATOM 2519 C CA . PRO A 1 334 ? -38.944 -26.153 116.386 1.00 49.91 334 PRO A CA 1
ATOM 2520 C C . PRO A 1 334 ? -38.142 -27.002 115.323 1.00 49.91 334 PRO A C 1
ATOM 2522 O O . PRO A 1 334 ? -37.751 -28.135 115.584 1.00 49.91 334 PRO A O 1
ATOM 2525 N N . GLY A 1 335 ? -37.735 -26.408 114.181 1.00 32.19 335 GLY A N 1
ATOM 2526 C CA . GLY A 1 335 ? -36.426 -26.705 113.543 1.00 32.19 335 GLY A CA 1
ATOM 2527 C C . GLY A 1 335 ? -36.335 -27.338 112.130 1.00 32.19 335 GLY A C 1
ATOM 2528 O O . GLY A 1 335 ? -37.071 -28.251 111.781 1.00 32.19 335 GLY A O 1
ATOM 2529 N N . LEU A 1 336 ? -35.283 -26.889 111.418 1.00 38.25 336 LEU A N 1
ATOM 2530 C CA . LEU A 1 336 ? -34.491 -27.495 110.322 1.00 38.25 336 LEU A CA 1
ATOM 2531 C C . LEU A 1 336 ? -34.624 -26.968 108.876 1.00 38.25 336 LEU A C 1
ATOM 2533 O O . LEU A 1 336 ? -35.683 -26.867 108.270 1.00 38.25 336 LEU A O 1
ATOM 2537 N N . ALA A 1 337 ? -33.435 -26.655 108.355 1.00 42.62 337 ALA A N 1
ATOM 2538 C CA . ALA A 1 337 ? -33.071 -26.083 107.069 1.00 42.62 337 ALA A CA 1
ATOM 2539 C C . ALA A 1 337 ? -32.921 -27.131 105.954 1.00 42.62 337 ALA A C 1
ATOM 2541 O O . ALA A 1 337 ? -32.563 -28.271 106.250 1.00 42.62 337 ALA A O 1
ATOM 2542 N N . ARG A 1 338 ? -33.041 -26.714 104.678 1.00 33.72 338 ARG A N 1
ATOM 2543 C CA . ARG A 1 338 ? -32.318 -27.326 103.540 1.00 33.72 338 ARG A CA 1
ATOM 2544 C C . ARG A 1 338 ? -32.385 -26.471 102.255 1.00 33.72 338 ARG A C 1
ATOM 2546 O O . ARG A 1 338 ? -33.464 -26.234 101.728 1.00 33.72 338 ARG A O 1
ATOM 2553 N N . ALA A 1 339 ? -31.223 -26.051 101.751 1.00 40.69 339 ALA A N 1
ATOM 2554 C CA . ALA A 1 339 ? -30.928 -25.844 100.318 1.00 40.69 339 ALA A CA 1
ATOM 2555 C C . ALA A 1 339 ? -30.570 -27.229 99.697 1.00 40.69 339 ALA A C 1
ATOM 2557 O O . ALA A 1 339 ? -30.300 -28.120 100.513 1.00 40.69 339 ALA A O 1
ATOM 2558 N N . PRO A 1 340 ? -30.489 -27.490 98.361 1.00 52.62 340 PRO A N 1
ATOM 2559 C CA . PRO A 1 340 ? -29.571 -26.778 97.447 1.00 52.62 340 PRO A CA 1
ATOM 2560 C C . PRO A 1 340 ? -29.927 -26.775 95.920 1.00 52.62 340 PRO A C 1
ATOM 2562 O O . PRO A 1 340 ? -30.942 -27.318 95.505 1.00 52.62 340 PRO A O 1
ATOM 2565 N N . SER A 1 341 ? -29.043 -26.123 95.139 1.00 36.56 341 SER A N 1
ATOM 2566 C CA . SER A 1 341 ? -28.533 -26.422 93.768 1.00 36.56 341 SER A CA 1
ATOM 2567 C C . SER A 1 341 ? -29.446 -26.745 92.569 1.00 36.56 341 SER A C 1
ATOM 2569 O O . SER A 1 341 ? -30.231 -27.680 92.614 1.00 36.56 341 SER A O 1
ATOM 2571 N N . ASP A 1 342 ? -29.226 -26.014 91.460 1.00 36.09 342 ASP A N 1
ATOM 2572 C CA . ASP A 1 342 ? -28.779 -26.474 90.113 1.00 36.09 342 ASP A CA 1
ATOM 2573 C C . ASP A 1 342 ? -28.940 -25.291 89.123 1.00 36.09 342 ASP A C 1
ATOM 2575 O O . ASP A 1 342 ? -29.856 -24.492 89.274 1.00 36.09 342 ASP A O 1
ATOM 2579 N N . GLY A 1 343 ? -28.148 -25.000 88.089 1.00 38.66 343 GLY A N 1
ATOM 2580 C CA . GLY A 1 343 ? -26.964 -25.560 87.434 1.00 38.66 343 GLY A CA 1
ATOM 2581 C C . GLY A 1 343 ? -26.826 -24.761 86.117 1.00 38.66 343 GLY A C 1
ATOM 2582 O O . GLY A 1 343 ? -27.772 -24.666 85.345 1.00 38.66 343 GLY A O 1
ATOM 2583 N N . ALA A 1 344 ? -25.828 -23.885 85.988 1.00 36.38 344 ALA A N 1
ATOM 2584 C CA . ALA A 1 344 ? -24.719 -24.002 85.033 1.00 36.38 344 ALA A CA 1
ATOM 2585 C C . ALA A 1 344 ? -25.066 -24.598 83.645 1.00 36.38 344 ALA A C 1
ATOM 2587 O O . ALA A 1 344 ? -25.245 -25.805 83.546 1.00 36.38 344 ALA A O 1
ATOM 2588 N N . ALA A 1 345 ? -25.033 -23.782 82.576 1.00 33.78 345 ALA A N 1
ATOM 2589 C CA . ALA A 1 345 ? -24.489 -24.171 81.259 1.00 33.78 345 ALA A CA 1
ATOM 2590 C C . ALA A 1 345 ? -24.457 -22.998 80.251 1.00 33.78 345 ALA A C 1
ATOM 2592 O O . ALA A 1 345 ? -25.448 -22.635 79.625 1.00 33.78 345 ALA A O 1
ATOM 2593 N N . ALA A 1 346 ? -23.260 -22.465 80.047 1.00 41.75 346 ALA A N 1
ATOM 2594 C CA . ALA A 1 346 ? -22.714 -21.994 78.771 1.00 41.75 346 ALA A CA 1
ATOM 2595 C C . ALA A 1 346 ? -21.246 -22.508 78.747 1.00 41.75 346 ALA A C 1
ATOM 2597 O O . ALA A 1 346 ? -20.779 -22.904 79.821 1.00 41.75 346 ALA A O 1
ATOM 2598 N N . PRO A 1 347 ? -20.442 -22.459 77.661 1.00 61.34 347 PRO A N 1
ATOM 2599 C CA . PRO A 1 347 ? -20.711 -22.156 76.249 1.00 61.34 347 PRO A CA 1
ATOM 2600 C C . PRO A 1 347 ? -19.969 -23.116 75.255 1.00 61.34 347 PRO A C 1
ATOM 2602 O O . PRO A 1 347 ? -19.269 -24.042 75.651 1.00 61.34 347 PRO A O 1
ATOM 2605 N N . SER A 1 348 ? -20.044 -22.786 73.957 1.00 36.25 348 SER A N 1
ATOM 2606 C CA . SER A 1 348 ? -18.947 -22.883 72.963 1.00 36.25 348 SER A CA 1
ATOM 2607 C C . SER A 1 348 ? -18.759 -24.115 72.053 1.00 36.25 348 SER A C 1
ATOM 2609 O O . SER A 1 348 ? -18.673 -25.258 72.484 1.00 36.25 348 SER A O 1
ATOM 2611 N N . SER A 1 349 ? -18.453 -23.749 70.794 1.00 41.97 349 SER A N 1
ATOM 2612 C CA . SER A 1 349 ? -17.501 -24.360 69.841 1.00 41.97 349 SER A CA 1
ATOM 2613 C C . SER A 1 349 ? -18.020 -25.409 68.860 1.00 41.97 349 SER A C 1
ATOM 2615 O O . SER A 1 349 ? -18.265 -26.528 69.271 1.00 41.97 349 SER A O 1
ATOM 2617 N N . VAL A 1 350 ? -17.973 -25.094 67.552 1.00 38.84 350 VAL A N 1
ATOM 2618 C CA . VAL A 1 350 ? -17.272 -25.912 66.533 1.00 38.84 350 VAL A CA 1
ATOM 2619 C C . VAL A 1 350 ? -16.796 -24.999 65.380 1.00 38.84 350 VAL A C 1
ATOM 2621 O O . VAL A 1 350 ? -17.587 -24.516 64.574 1.00 38.84 350 VAL A O 1
ATOM 2624 N N . ARG A 1 351 ? -15.477 -24.775 65.298 1.00 43.38 351 ARG A N 1
ATOM 2625 C CA . ARG A 1 351 ? -14.729 -24.422 64.074 1.00 43.38 351 ARG A CA 1
ATOM 2626 C C . ARG A 1 351 ? -14.130 -25.729 63.554 1.00 43.38 351 ARG A C 1
ATOM 2628 O O . ARG A 1 351 ? -13.468 -26.409 64.332 1.00 43.38 351 ARG A O 1
ATOM 2635 N N . ILE A 1 352 ? -14.295 -26.045 62.271 1.00 40.03 352 ILE A N 1
ATOM 2636 C CA . ILE A 1 352 ? -13.535 -27.115 61.608 1.00 40.03 352 ILE A CA 1
ATOM 2637 C C . ILE A 1 352 ? -12.559 -26.478 60.625 1.00 40.03 352 ILE A C 1
ATOM 2639 O O . ILE A 1 352 ? -12.917 -25.603 59.836 1.00 40.03 352 ILE A O 1
ATOM 2643 N N . ALA A 1 353 ? -11.310 -26.907 60.764 1.00 35.66 353 ALA A N 1
ATOM 2644 C CA . ALA A 1 353 ? -10.146 -26.511 60.004 1.00 35.66 353 ALA A CA 1
ATOM 2645 C C . ALA A 1 353 ? -9.869 -27.465 58.827 1.00 35.66 353 ALA A C 1
ATOM 2647 O O . ALA A 1 353 ? -10.388 -28.574 58.742 1.00 35.66 353 ALA A O 1
ATOM 2648 N N . GLN A 1 354 ? -9.011 -26.946 57.955 1.00 44.09 354 GLN A N 1
ATOM 2649 C CA . GLN A 1 354 ? -8.356 -27.466 56.752 1.00 44.09 354 GLN A CA 1
ATOM 2650 C C . GLN A 1 354 ? -7.662 -28.835 56.872 1.00 44.09 354 GLN A C 1
ATOM 2652 O O . GLN A 1 354 ? -7.186 -29.179 57.954 1.00 44.09 354 GLN A O 1
ATOM 2657 N N . SER A 1 355 ? -7.464 -29.504 55.717 1.00 41.09 355 SER A N 1
ATOM 2658 C CA . SER A 1 355 ? -6.239 -30.226 55.255 1.00 41.09 355 SER A CA 1
ATOM 2659 C C . SER A 1 355 ? -6.529 -31.085 53.990 1.00 41.09 355 SER A C 1
ATOM 2661 O O . SER A 1 355 ? -7.704 -31.352 53.749 1.00 41.09 355 SER A O 1
ATOM 2663 N N . PRO A 1 356 ? -5.540 -31.660 53.252 1.00 55.56 356 PRO A N 1
ATOM 2664 C CA . PRO A 1 356 ? -4.199 -31.163 52.891 1.00 55.56 356 PRO A CA 1
ATOM 2665 C C . PRO A 1 356 ? -3.721 -31.486 51.434 1.00 55.56 356 PRO A C 1
ATOM 2667 O O . PRO A 1 356 ? -4.366 -32.194 50.665 1.00 55.56 356 PRO A O 1
ATOM 2670 N N . LEU A 1 357 ? -2.533 -30.939 51.125 1.00 41.94 357 LEU A N 1
ATOM 2671 C CA . LEU A 1 357 ? -1.458 -31.312 50.178 1.00 41.94 357 LEU A CA 1
ATOM 2672 C C . LEU A 1 357 ? -1.496 -32.695 49.477 1.00 41.94 357 LEU A C 1
ATOM 2674 O O . LEU A 1 357 ? -1.596 -33.728 50.133 1.00 41.94 357 LEU A O 1
ATOM 2678 N N . ALA A 1 358 ? -1.194 -32.700 48.169 1.00 39.50 358 ALA A N 1
ATOM 2679 C CA . ALA A 1 358 ? -0.865 -33.883 47.363 1.00 39.50 358 ALA A CA 1
ATOM 2680 C C . ALA A 1 358 ? 0.579 -33.821 46.818 1.00 39.50 358 ALA A C 1
ATOM 2682 O O . ALA A 1 358 ? 1.070 -32.759 46.434 1.00 39.50 358 ALA A O 1
ATOM 2683 N N . ALA A 1 359 ? 1.240 -34.981 46.829 1.00 40.66 359 ALA A N 1
ATOM 2684 C CA . ALA A 1 359 ? 2.668 -35.206 46.622 1.00 40.66 359 ALA A CA 1
ATOM 2685 C C . ALA A 1 359 ? 3.086 -35.374 45.146 1.00 40.66 359 ALA A C 1
ATOM 2687 O O . ALA A 1 359 ? 2.320 -35.853 44.312 1.00 40.66 359 ALA A O 1
ATOM 2688 N N . ALA A 1 360 ? 4.343 -35.019 44.863 1.00 37.81 360 ALA A N 1
ATOM 2689 C CA . ALA A 1 360 ? 5.024 -35.160 43.578 1.00 37.81 360 ALA A CA 1
ATOM 2690 C C . ALA A 1 360 ? 5.742 -36.519 43.452 1.00 37.81 360 ALA A C 1
ATOM 2692 O O . ALA A 1 360 ? 6.387 -36.969 44.399 1.00 37.81 360 ALA A O 1
ATOM 2693 N N . GLY A 1 361 ? 5.659 -37.146 42.274 1.00 46.06 361 GLY A N 1
ATOM 2694 C CA . GLY A 1 361 ? 6.417 -38.349 41.899 1.00 46.06 361 GLY A CA 1
ATOM 2695 C C . GLY A 1 361 ? 7.635 -38.039 41.003 1.00 46.06 361 GLY A C 1
ATOM 2696 O O . GLY A 1 361 ? 7.692 -36.956 40.415 1.00 46.06 361 GLY A O 1
ATOM 2697 N N . PRO A 1 362 ? 8.615 -38.961 40.892 1.00 56.53 362 PRO A N 1
ATOM 2698 C CA . PRO A 1 362 ? 9.861 -38.755 40.145 1.00 56.53 362 PRO A CA 1
ATOM 2699 C C . PRO A 1 362 ? 9.724 -38.984 38.618 1.00 56.53 362 PRO A C 1
ATOM 2701 O O . PRO A 1 362 ? 8.893 -39.791 38.196 1.00 56.53 362 PRO A O 1
ATOM 2704 N N . PRO A 1 363 ? 10.546 -38.317 37.776 1.00 43.44 363 PRO A N 1
ATOM 2705 C CA . PRO A 1 363 ? 10.487 -38.429 36.314 1.00 43.44 363 PRO A CA 1
ATOM 2706 C C . PRO A 1 363 ? 11.275 -39.627 35.742 1.00 43.44 363 PRO A C 1
ATOM 2708 O O . PRO A 1 363 ? 12.335 -39.995 36.245 1.00 43.44 363 PRO A O 1
ATOM 2711 N N . ALA A 1 364 ? 10.759 -40.200 34.650 1.00 42.19 364 ALA A N 1
ATOM 2712 C CA . ALA A 1 364 ? 11.352 -41.297 33.875 1.00 42.19 364 ALA A CA 1
ATOM 2713 C C . ALA A 1 364 ? 12.469 -40.828 32.903 1.00 42.19 364 ALA A C 1
ATOM 2715 O O . ALA A 1 364 ? 12.459 -39.664 32.491 1.00 42.19 364 ALA A O 1
ATOM 2716 N N . PRO A 1 365 ? 13.412 -41.709 32.497 1.00 52.38 365 PRO A N 1
ATOM 2717 C CA . PRO A 1 365 ? 14.496 -41.371 31.566 1.00 52.38 365 PRO A CA 1
ATOM 2718 C C . PRO A 1 365 ? 14.054 -41.350 30.080 1.00 52.38 365 PRO A C 1
ATOM 2720 O O . PRO A 1 365 ? 13.156 -42.105 29.703 1.00 52.38 365 PRO A O 1
ATOM 2723 N N . PRO A 1 366 ? 14.687 -40.523 29.217 1.00 48.22 366 PRO A N 1
ATOM 2724 C CA . PRO A 1 366 ? 14.334 -40.407 27.798 1.00 48.22 366 PRO A CA 1
ATOM 2725 C C . PRO A 1 366 ? 14.946 -41.515 26.904 1.00 48.22 366 PRO A C 1
ATOM 2727 O O . PRO A 1 366 ? 16.049 -41.989 27.186 1.00 48.22 366 PRO A O 1
ATOM 2730 N N . PRO A 1 367 ? 14.273 -41.900 25.797 1.00 40.53 367 PRO A N 1
ATOM 2731 C CA . PRO A 1 367 ? 14.787 -42.844 24.798 1.00 40.53 367 PRO A CA 1
ATOM 2732 C C . PRO A 1 367 ? 15.786 -42.211 23.803 1.00 40.53 367 PRO A C 1
ATOM 2734 O O . PRO A 1 367 ? 15.781 -41.004 23.567 1.00 40.53 367 PRO A O 1
ATOM 2737 N N . ALA A 1 368 ? 16.639 -43.056 23.211 1.00 35.28 368 ALA A N 1
ATOM 2738 C CA . ALA A 1 368 ? 17.710 -42.696 22.275 1.00 35.28 368 ALA A CA 1
ATOM 2739 C C . ALA A 1 368 ? 17.204 -42.185 20.898 1.00 35.28 368 ALA A C 1
ATOM 2741 O O . ALA A 1 368 ? 16.126 -42.591 20.459 1.00 35.28 368 ALA A O 1
ATOM 2742 N N . PRO A 1 369 ? 17.976 -41.326 20.193 1.00 33.88 369 PRO A N 1
ATOM 2743 C CA . PRO A 1 369 ? 17.546 -40.679 18.953 1.00 33.88 369 PRO A CA 1
ATOM 2744 C C . PRO A 1 369 ? 17.646 -41.590 17.720 1.00 33.88 369 PRO A C 1
ATOM 2746 O O . PRO A 1 369 ? 18.673 -42.216 17.463 1.00 33.88 369 PRO A O 1
ATOM 2749 N N . VAL A 1 370 ? 16.579 -41.580 16.919 1.00 34.12 370 VAL A N 1
ATOM 2750 C CA . VAL A 1 370 ? 16.502 -42.155 15.569 1.00 34.12 370 VAL A CA 1
ATOM 2751 C C . VAL A 1 370 ? 16.712 -41.028 14.552 1.00 34.12 370 VAL A C 1
ATOM 2753 O O . VAL A 1 370 ? 16.115 -39.958 14.676 1.00 34.12 370 VAL A O 1
ATOM 2756 N N . SER A 1 371 ? 17.577 -41.242 13.564 1.00 36.78 371 SER A N 1
ATOM 2757 C CA . SER A 1 371 ? 17.869 -40.270 12.504 1.00 36.78 371 SER A CA 1
ATOM 2758 C C . SER A 1 371 ? 16.708 -40.145 11.515 1.00 36.78 371 SER A C 1
ATOM 2760 O O . SER A 1 371 ? 16.219 -41.158 11.024 1.00 36.78 371 SER A O 1
ATOM 2762 N N . GLY A 1 372 ? 16.339 -38.906 11.163 1.00 38.53 372 GLY A N 1
ATOM 2763 C CA . GLY A 1 372 ? 15.530 -38.616 9.971 1.00 38.53 372 GLY A CA 1
ATOM 2764 C C . GLY A 1 372 ? 14.160 -37.967 10.187 1.00 38.53 372 GLY A C 1
ATOM 2765 O O . GLY A 1 372 ? 13.239 -38.287 9.456 1.00 38.53 372 GLY A O 1
ATOM 2766 N N . THR A 1 373 ? 13.985 -37.108 11.193 1.00 42.09 373 THR A N 1
ATOM 2767 C CA . THR A 1 373 ? 13.030 -35.972 11.247 1.00 42.09 373 THR A CA 1
ATOM 2768 C C . THR A 1 373 ? 13.178 -35.343 12.633 1.00 42.09 373 THR A C 1
ATOM 2770 O O . THR A 1 373 ? 13.304 -36.049 13.630 1.00 42.09 373 THR A O 1
ATOM 2773 N N . SER A 1 374 ? 13.259 -34.014 12.726 1.00 41.12 374 SER A N 1
ATOM 2774 C CA . SER A 1 374 ? 13.445 -33.317 14.007 1.00 41.12 374 SER A CA 1
ATOM 2775 C C . SER A 1 374 ? 12.189 -33.478 14.876 1.00 41.12 374 SER A C 1
ATOM 2777 O O . SER A 1 374 ? 11.235 -32.711 14.772 1.00 41.12 374 SER A O 1
ATOM 2779 N N . GLY A 1 375 ? 12.186 -34.508 15.727 1.00 40.31 375 GLY A N 1
ATOM 2780 C CA . GLY A 1 375 ? 11.224 -34.718 16.808 1.00 40.31 375 GLY A CA 1
ATOM 2781 C C . GLY A 1 375 ? 11.450 -33.713 17.936 1.00 40.31 375 GLY A C 1
ATOM 2782 O O . GLY A 1 375 ? 11.950 -34.057 19.002 1.00 40.31 375 GLY A O 1
ATOM 2783 N N . ALA A 1 376 ? 11.135 -32.451 17.666 1.00 44.28 376 ALA A N 1
ATOM 2784 C CA . ALA A 1 376 ? 11.111 -31.366 18.635 1.00 44.28 376 ALA A CA 1
ATOM 2785 C C . ALA A 1 376 ? 9.841 -31.450 19.497 1.00 44.28 376 ALA A C 1
ATOM 2787 O O . ALA A 1 376 ? 8.747 -31.660 18.974 1.00 44.28 376 ALA A O 1
ATOM 2788 N N . GLY A 1 377 ? 9.960 -31.245 20.812 1.00 47.78 377 GLY A N 1
ATOM 2789 C CA . GLY A 1 377 ? 8.804 -31.114 21.700 1.00 47.78 377 GLY A CA 1
ATOM 2790 C C . GLY A 1 377 ? 7.940 -29.923 21.278 1.00 47.78 377 GLY A C 1
ATOM 2791 O O . GLY A 1 377 ? 8.358 -28.772 21.398 1.00 47.78 377 GLY A O 1
ATOM 2792 N N . ILE A 1 378 ? 6.743 -30.192 20.758 1.00 50.47 378 ILE A N 1
ATOM 2793 C CA . ILE A 1 378 ? 5.804 -29.158 20.316 1.00 50.47 378 ILE A CA 1
ATOM 2794 C C . ILE A 1 378 ? 4.997 -28.696 21.531 1.00 50.47 378 ILE A C 1
ATOM 2796 O O . ILE A 1 378 ? 4.295 -29.492 22.154 1.00 50.47 378 ILE A O 1
ATOM 2800 N N . ARG A 1 379 ? 5.073 -27.404 21.873 1.00 54.25 379 ARG A N 1
ATOM 2801 C CA . ARG A 1 379 ? 4.159 -26.778 22.838 1.00 54.25 379 ARG A CA 1
ATOM 2802 C C . ARG A 1 379 ? 3.355 -25.701 22.121 1.00 54.25 379 ARG A C 1
ATOM 2804 O O . ARG A 1 379 ? 3.858 -24.619 21.824 1.00 54.25 379 ARG A O 1
ATOM 2811 N N . ILE A 1 380 ? 2.090 -26.003 21.842 1.00 55.81 380 ILE A N 1
ATOM 2812 C CA . ILE A 1 380 ? 1.144 -25.036 21.281 1.00 55.81 380 ILE A CA 1
ATOM 2813 C C . ILE A 1 380 ? 0.703 -24.123 22.430 1.00 55.81 380 ILE A C 1
ATOM 2815 O O . ILE A 1 380 ? -0.021 -24.555 2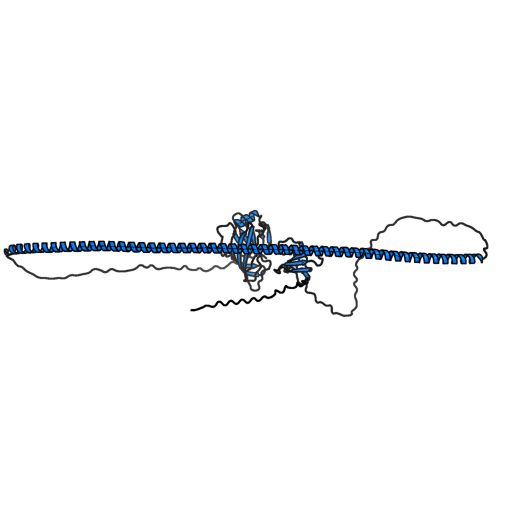3.324 1.00 55.81 380 ILE A O 1
ATOM 2819 N N . ALA A 1 381 ? 1.208 -22.887 22.451 1.00 54.50 381 ALA A N 1
ATOM 2820 C CA . ALA A 1 381 ? 1.020 -21.970 23.577 1.00 54.50 381 ALA A CA 1
ATOM 2821 C C . ALA A 1 381 ? 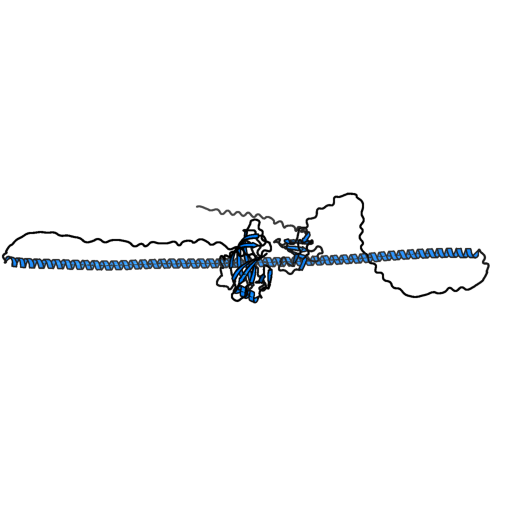-0.392 -21.363 23.627 1.00 54.50 381 ALA A C 1
ATOM 2823 O O . ALA A 1 381 ? -0.866 -21.034 24.711 1.00 54.50 381 ALA A O 1
ATOM 2824 N N . SER A 1 382 ? -1.066 -21.209 22.483 1.00 57.75 382 SER A N 1
ATOM 2825 C CA . SER A 1 382 ? -2.509 -20.940 22.366 1.00 57.75 382 SER A CA 1
ATOM 2826 C C . SER A 1 382 ? -2.874 -20.664 20.904 1.00 57.75 382 SER A C 1
ATOM 2828 O O . SER A 1 382 ? -2.168 -19.945 20.197 1.00 57.75 382 SER A O 1
ATOM 2830 N N . VAL A 1 383 ? -4.003 -21.215 20.454 1.00 64.06 383 VAL A N 1
ATOM 2831 C CA . VAL A 1 383 ? -4.667 -20.811 19.206 1.00 64.06 383 VAL A CA 1
ATOM 2832 C C . VAL A 1 383 ? -5.921 -20.052 19.620 1.00 64.06 383 VAL A C 1
ATOM 2834 O O . VAL A 1 383 ? -6.834 -20.642 20.195 1.00 64.06 383 VAL A O 1
ATOM 2837 N N . GLN A 1 384 ? -5.950 -18.741 19.390 1.00 60.06 384 GLN A N 1
ATOM 2838 C CA . GLN A 1 384 ? -7.096 -17.908 19.735 1.00 60.06 384 GLN A CA 1
ATOM 2839 C C . GLN A 1 384 ? -7.955 -17.737 18.483 1.00 60.06 384 GLN A C 1
ATOM 2841 O O . GLN A 1 384 ? -7.709 -16.868 17.653 1.00 60.06 384 GLN A O 1
ATOM 2846 N N . ARG A 1 385 ? -8.956 -18.609 18.325 1.00 58.41 385 ARG A N 1
ATOM 2847 C CA . ARG A 1 385 ? -9.990 -18.403 17.306 1.00 58.41 385 ARG A CA 1
ATOM 2848 C C . ARG A 1 385 ? -10.868 -17.236 17.730 1.00 58.41 385 ARG A C 1
ATOM 2850 O O . ARG A 1 385 ? -11.410 -17.267 18.833 1.00 58.41 385 ARG A O 1
ATOM 2857 N N . ASP A 1 386 ? -11.056 -16.270 16.839 1.00 59.31 386 ASP A N 1
ATOM 2858 C CA . ASP A 1 386 ? -12.212 -15.384 16.923 1.00 59.31 386 ASP A CA 1
ATOM 2859 C C . ASP A 1 386 ? -13.447 -16.210 16.517 1.00 59.31 386 ASP A C 1
ATOM 2861 O O . ASP A 1 386 ? -13.524 -16.671 15.378 1.00 59.31 386 ASP A O 1
ATOM 2865 N N . PRO A 1 387 ? -14.399 -16.482 17.430 1.00 49.31 387 PRO A N 1
ATOM 2866 C CA . PRO A 1 387 ? -15.455 -17.480 17.228 1.00 49.31 387 PRO A CA 1
ATOM 2867 C C . PRO A 1 387 ? -16.563 -17.067 16.232 1.00 49.31 387 PRO A C 1
ATOM 2869 O O . PRO A 1 387 ? -17.660 -17.615 16.291 1.00 49.31 387 PRO A O 1
ATOM 2872 N N . GLY A 1 388 ? -16.313 -16.117 15.326 1.00 55.12 388 GLY A N 1
ATOM 2873 C CA . GLY A 1 388 ? -17.343 -15.512 14.468 1.00 55.12 388 GLY A CA 1
ATOM 2874 C C . GLY A 1 388 ? -17.089 -15.540 12.961 1.00 55.12 388 GLY A C 1
ATOM 2875 O O . GLY A 1 388 ? -18.034 -15.373 12.198 1.00 55.12 388 GLY A O 1
ATOM 2876 N N . GLU A 1 389 ? -15.862 -15.782 12.507 1.00 61.06 389 GLU A N 1
ATOM 2877 C CA . GLU A 1 389 ? -15.524 -15.796 11.083 1.00 61.06 389 GLU A CA 1
ATOM 2878 C C . GLU A 1 389 ? -14.787 -17.093 10.784 1.00 61.06 389 GLU A C 1
ATOM 2880 O O . GLU A 1 389 ? -13.741 -17.347 11.372 1.00 61.06 389 GLU A O 1
ATOM 2885 N N . GLY A 1 390 ? -15.336 -17.935 9.905 1.00 70.75 390 GLY A N 1
ATOM 2886 C CA . GLY A 1 390 ? -14.662 -19.134 9.402 1.00 70.75 390 GLY A CA 1
ATOM 2887 C C . GLY A 1 390 ? -13.394 -18.754 8.640 1.00 70.75 390 GLY A C 1
ATOM 2888 O O . GLY A 1 390 ? -13.406 -18.663 7.419 1.00 70.75 390 GLY A O 1
ATOM 2889 N N . GLN A 1 391 ? -12.330 -18.449 9.373 1.00 81.81 391 GLN A N 1
ATOM 2890 C CA . GLN A 1 391 ? -10.995 -18.093 8.917 1.00 81.81 391 GLN A CA 1
ATOM 2891 C C . GLN A 1 391 ? -9.999 -18.730 9.903 1.00 81.81 391 GLN A C 1
ATOM 2893 O O . GLN A 1 391 ? -10.346 -18.943 11.072 1.00 81.81 391 GLN A O 1
ATOM 2898 N N . PRO A 1 392 ? -8.747 -19.014 9.499 1.00 85.94 392 PRO A N 1
ATOM 2899 C CA . PRO A 1 392 ? -7.802 -19.716 10.366 1.00 85.94 392 PRO A CA 1
ATOM 2900 C C . PRO A 1 392 ? -7.400 -18.869 11.587 1.00 85.94 392 PRO A C 1
ATOM 2902 O O . PRO A 1 392 ? -6.952 -19.409 12.601 1.00 85.94 392 PRO A O 1
ATOM 2905 N N . GLY A 1 393 ? -7.589 -17.547 11.497 1.00 91.69 393 GLY A N 1
ATOM 2906 C CA . GLY A 1 393 ? -7.492 -16.603 12.601 1.00 91.69 393 GLY A CA 1
ATOM 2907 C C . GLY A 1 393 ? -6.059 -16.230 12.972 1.00 91.69 393 GLY A C 1
ATOM 2908 O O . GLY A 1 393 ? -5.115 -16.338 12.180 1.00 91.69 393 GLY A O 1
ATOM 2909 N N . ARG A 1 394 ? -5.904 -15.750 14.208 1.00 94.06 394 ARG A N 1
ATOM 2910 C CA . ARG A 1 394 ? -4.612 -15.384 14.797 1.00 94.06 394 ARG A CA 1
ATOM 2911 C C . ARG A 1 394 ? -4.145 -16.461 15.766 1.00 94.06 394 ARG A C 1
ATOM 2913 O O . ARG A 1 394 ? -4.941 -17.069 16.478 1.00 94.06 394 ARG A O 1
ATOM 2920 N N . GLY A 1 395 ? -2.843 -16.695 15.823 1.00 93.88 395 GLY A N 1
ATOM 2921 C CA . GLY A 1 395 ? -2.295 -17.688 16.739 1.00 93.88 395 GLY A CA 1
ATOM 2922 C C . GLY A 1 395 ? -0.792 -17.591 16.902 1.00 93.88 395 GLY A C 1
ATOM 2923 O O . GLY A 1 395 ? -0.120 -16.820 16.214 1.00 93.88 395 GLY A O 1
ATOM 2924 N N . SER A 1 396 ? -0.272 -18.375 17.845 1.00 94.44 396 SER A N 1
ATOM 2925 C CA . SER A 1 396 ? 1.165 -18.531 18.026 1.00 94.44 396 SER A CA 1
ATOM 2926 C C . SER A 1 396 ? 1.538 -19.970 18.372 1.00 94.44 396 SER A C 1
ATOM 2928 O O . SER A 1 396 ? 0.801 -20.683 19.060 1.00 94.44 396 SER A O 1
ATOM 2930 N N . MET A 1 397 ? 2.701 -20.412 17.901 1.00 94.62 397 MET A N 1
ATOM 2931 C CA . MET A 1 397 ? 3.244 -21.737 18.191 1.00 94.62 397 MET A CA 1
ATOM 2932 C C . MET A 1 397 ? 4.737 -21.644 18.458 1.00 94.62 397 MET A C 1
ATOM 2934 O O . MET A 1 397 ? 5.446 -20.874 17.814 1.00 94.62 397 MET A O 1
ATOM 2938 N N . ARG A 1 398 ? 5.221 -22.453 19.403 1.00 94.81 398 ARG A N 1
ATOM 2939 C CA . ARG A 1 398 ? 6.637 -22.542 19.746 1.00 94.81 398 ARG A CA 1
ATOM 2940 C C . ARG A 1 398 ? 7.136 -23.977 19.597 1.00 94.81 398 ARG A C 1
ATOM 2942 O O . ARG A 1 398 ? 6.502 -24.913 20.085 1.00 94.81 398 ARG A O 1
ATOM 2949 N N . LYS A 1 399 ? 8.294 -24.133 18.956 1.00 94.75 399 LYS A N 1
ATOM 2950 C CA . LYS A 1 399 ? 9.057 -25.389 18.881 1.00 94.75 399 LYS A CA 1
ATOM 2951 C C . LYS A 1 399 ? 10.462 -25.178 19.430 1.00 94.75 399 LYS A C 1
ATOM 2953 O O . LYS A 1 399 ? 11.014 -24.083 19.336 1.00 94.75 399 LYS A O 1
ATOM 2958 N N . GLU A 1 400 ? 11.032 -26.221 20.017 1.00 94.88 400 GLU A N 1
ATOM 2959 C CA . GLU A 1 400 ? 12.350 -26.189 20.659 1.00 94.88 400 GLU A CA 1
ATOM 2960 C C . GLU A 1 400 ? 13.255 -27.290 20.109 1.00 94.88 400 GLU A C 1
ATOM 2962 O O . GLU A 1 400 ? 12.772 -28.349 19.726 1.00 94.88 400 GLU A O 1
ATOM 2967 N N . GLY A 1 401 ? 14.568 -27.054 20.071 1.00 92.44 401 GLY A N 1
ATOM 2968 C CA . GLY A 1 401 ? 15.534 -28.044 19.580 1.00 92.44 401 GLY A CA 1
ATOM 2969 C C . GLY A 1 401 ? 15.442 -28.319 18.073 1.00 92.44 401 GLY A C 1
ATOM 2970 O O . GLY A 1 401 ? 15.631 -29.453 17.636 1.00 92.44 401 GLY A O 1
ATOM 2971 N N . LEU A 1 402 ? 15.147 -27.288 17.279 1.00 92.94 402 LEU A N 1
ATOM 2972 C CA . LEU A 1 402 ? 15.109 -27.373 15.820 1.00 92.94 402 LEU A CA 1
ATOM 2973 C C . LEU A 1 402 ? 16.531 -27.320 15.240 1.00 92.94 402 LEU A C 1
ATOM 2975 O O . LEU A 1 402 ? 17.419 -26.662 15.784 1.00 92.94 402 LEU A O 1
ATOM 2979 N N . ARG A 1 403 ? 16.743 -27.966 14.092 1.00 92.25 403 ARG A N 1
ATOM 2980 C CA . ARG A 1 403 ? 17.936 -27.753 13.261 1.00 92.25 403 ARG A CA 1
ATOM 2981 C C . ARG A 1 403 ? 17.526 -27.122 11.942 1.00 92.25 403 ARG A C 1
ATOM 2983 O O . ARG A 1 403 ? 16.658 -27.658 11.263 1.00 92.25 403 ARG A O 1
ATOM 2990 N N . VAL A 1 404 ? 18.159 -26.004 11.599 1.00 92.06 404 VAL A N 1
ATOM 2991 C CA . VAL A 1 404 ? 17.913 -25.274 10.350 1.00 92.06 404 VAL A CA 1
ATOM 2992 C C . VAL A 1 404 ? 19.256 -25.093 9.655 1.00 92.06 404 VAL A C 1
ATOM 2994 O O . VAL A 1 404 ? 20.113 -24.355 10.129 1.00 92.06 404 VAL A O 1
ATOM 2997 N N . GLY A 1 405 ? 19.502 -25.831 8.579 1.00 89.44 405 GLY A N 1
ATOM 2998 C CA . GLY A 1 405 ? 20.836 -25.936 7.984 1.00 89.44 405 GLY A CA 1
ATOM 2999 C C . GLY A 1 405 ? 21.863 -26.472 8.989 1.00 89.44 405 GLY A C 1
ATOM 3000 O O . GLY A 1 405 ? 21.645 -27.496 9.636 1.00 89.44 405 GLY A O 1
ATOM 3001 N N . GLY A 1 406 ? 22.983 -25.761 9.141 1.00 91.31 406 GLY A N 1
ATOM 3002 C CA . GLY A 1 406 ? 24.014 -26.065 10.145 1.00 91.31 406 GLY A CA 1
ATOM 3003 C C . GLY A 1 406 ? 23.714 -25.531 11.551 1.00 91.31 406 GLY A C 1
ATOM 3004 O O . GLY A 1 406 ? 24.516 -25.720 12.461 1.00 91.31 406 GLY A O 1
ATOM 3005 N N . CYS A 1 407 ? 22.584 -24.850 11.737 1.00 93.62 407 CYS A N 1
ATOM 3006 C CA . CYS A 1 407 ? 22.276 -24.092 12.939 1.00 93.62 407 CYS A CA 1
ATOM 3007 C C . CYS A 1 407 ? 21.415 -24.875 13.935 1.00 93.62 407 CYS A C 1
ATOM 3009 O O . CYS A 1 407 ? 20.342 -25.375 13.587 1.00 93.62 407 CYS A O 1
ATOM 3011 N N . ALA A 1 408 ? 21.853 -24.921 15.197 1.00 94.12 408 ALA A N 1
ATOM 3012 C CA . ALA A 1 408 ? 21.061 -25.427 16.312 1.00 94.12 408 ALA A CA 1
ATOM 3013 C C . ALA A 1 408 ? 20.165 -24.310 16.875 1.00 94.12 408 ALA A C 1
ATOM 3015 O O . ALA A 1 408 ? 20.618 -23.388 17.556 1.00 94.12 408 ALA A O 1
ATOM 3016 N N . VAL A 1 409 ? 18.868 -24.390 16.584 1.00 94.75 409 VAL A N 1
ATOM 3017 C CA . VAL A 1 409 ? 17.857 -23.446 17.062 1.00 94.75 409 VAL A CA 1
ATOM 3018 C C . VAL A 1 409 ? 17.254 -23.993 18.353 1.00 94.75 409 VAL A C 1
ATOM 3020 O O . VAL A 1 409 ? 16.489 -24.958 18.363 1.00 94.75 409 VAL A O 1
ATOM 3023 N N . ARG A 1 410 ? 17.594 -23.356 19.473 1.00 95.19 410 ARG A N 1
ATOM 3024 C CA . ARG A 1 410 ? 17.118 -23.722 20.810 1.00 95.19 410 ARG A CA 1
ATOM 3025 C C . ARG A 1 410 ? 15.609 -23.548 20.941 1.00 95.19 410 ARG A C 1
ATOM 3027 O O . ARG A 1 410 ? 14.949 -24.443 21.457 1.00 95.19 410 ARG A O 1
ATOM 3034 N N . SER A 1 411 ? 15.065 -22.428 20.469 1.00 95.06 411 SER A N 1
ATOM 3035 C CA . SER A 1 411 ? 13.618 -22.202 20.407 1.00 95.06 411 SER A CA 1
ATOM 3036 C C . SER A 1 411 ? 13.247 -21.322 19.219 1.00 95.06 411 SER A C 1
ATOM 3038 O O . SER A 1 411 ? 13.996 -20.417 18.866 1.00 95.06 411 SER A O 1
ATOM 3040 N N . MET A 1 412 ? 12.098 -21.578 18.604 1.00 95.00 412 MET A N 1
ATOM 3041 C CA . MET A 1 412 ? 11.490 -20.708 17.602 1.00 95.00 412 MET A CA 1
ATOM 3042 C C . MET A 1 412 ? 10.014 -20.530 17.938 1.00 95.00 412 MET A C 1
ATOM 3044 O O . MET A 1 412 ? 9.303 -21.515 18.143 1.00 95.00 412 MET A O 1
ATOM 3048 N N . GLN A 1 413 ? 9.569 -19.279 18.001 1.00 95.88 413 GLN A N 1
ATOM 3049 C CA . GLN A 1 413 ? 8.179 -18.896 18.195 1.00 95.88 413 GLN A CA 1
ATOM 3050 C C . GLN A 1 413 ? 7.681 -18.200 16.934 1.00 95.88 413 GLN A C 1
ATOM 3052 O O . GLN A 1 413 ? 8.273 -17.223 16.484 1.00 95.88 413 GLN A O 1
ATOM 3057 N N . VAL A 1 414 ? 6.591 -18.711 16.380 1.00 95.38 414 VAL A N 1
ATOM 3058 C CA . VAL A 1 414 ? 5.933 -18.183 15.187 1.00 95.38 414 VAL A CA 1
ATOM 3059 C C . VAL A 1 414 ? 4.583 -17.626 15.608 1.00 95.38 414 VAL A C 1
ATOM 3061 O O . VAL A 1 414 ? 3.812 -18.316 16.272 1.00 95.38 414 VAL A O 1
ATOM 3064 N N . GLU A 1 415 ? 4.303 -16.388 15.226 1.00 95.19 415 GLU A N 1
ATOM 3065 C CA . GLU A 1 415 ? 3.019 -15.712 15.389 1.00 95.19 415 GLU A CA 1
ATOM 3066 C C . GLU A 1 415 ? 2.425 -15.471 14.001 1.00 95.19 415 GLU A C 1
ATOM 3068 O O . GLU A 1 415 ? 3.124 -15.007 13.099 1.00 95.19 415 GLU A O 1
ATOM 3073 N N . TRP A 1 416 ? 1.142 -15.766 13.812 1.00 95.38 416 TRP A N 1
ATOM 3074 C CA . TRP A 1 416 ? 0.467 -15.595 12.526 1.00 95.38 416 TRP A CA 1
ATOM 3075 C C . TRP A 1 416 ? -0.866 -14.868 12.667 1.00 95.38 416 TRP A C 1
ATOM 3077 O O . TRP A 1 416 ? -1.534 -14.922 13.701 1.00 95.38 416 TRP A O 1
ATOM 3087 N N . SER A 1 417 ? -1.260 -14.206 11.583 1.00 94.44 417 SER A N 1
ATOM 3088 C CA . SER A 1 417 ? -2.577 -13.619 11.374 1.00 94.44 417 SER A CA 1
ATOM 3089 C C . SER A 1 417 ? -3.021 -13.968 9.962 1.00 94.44 417 SER A C 1
ATOM 3091 O O . SER A 1 417 ? -2.548 -13.375 8.992 1.00 94.44 417 SER A O 1
ATOM 3093 N N . LEU A 1 418 ? -3.908 -14.955 9.863 1.00 94.94 418 LEU A N 1
ATOM 3094 C CA . LEU A 1 418 ? -4.473 -15.433 8.608 1.00 94.94 418 LEU A CA 1
ATOM 3095 C C . LEU A 1 418 ? -5.908 -14.924 8.515 1.00 94.94 418 LEU A C 1
ATOM 3097 O O . LEU A 1 418 ? -6.737 -15.263 9.361 1.00 94.94 418 LEU A O 1
ATOM 3101 N N . GLY A 1 419 ? -6.177 -14.076 7.526 1.00 93.69 419 GLY A N 1
ATOM 3102 C CA . GLY A 1 419 ? -7.466 -13.408 7.388 1.00 93.69 419 GLY A CA 1
ATOM 3103 C C . GLY A 1 419 ? -7.982 -13.375 5.956 1.00 93.69 419 GLY A C 1
ATOM 3104 O O . GLY A 1 419 ? -7.380 -13.937 5.041 1.00 93.69 419 GLY A O 1
ATOM 3105 N N . VAL A 1 420 ? -9.080 -12.661 5.745 1.00 91.94 420 VAL A N 1
ATOM 3106 C CA . VAL A 1 420 ? -9.629 -12.348 4.426 1.00 91.94 420 VAL A CA 1
ATOM 3107 C C . VAL A 1 420 ? -9.814 -10.839 4.321 1.00 91.94 420 VAL A C 1
ATOM 3109 O O . VAL A 1 420 ? -10.461 -10.229 5.169 1.00 91.94 420 VAL A O 1
ATOM 3112 N N . LEU A 1 421 ? -9.259 -10.227 3.277 1.00 89.31 421 LEU A N 1
ATOM 3113 C CA . LEU A 1 421 ? -9.456 -8.813 2.965 1.00 89.31 421 LEU A CA 1
ATOM 3114 C C . LEU A 1 421 ? -10.039 -8.712 1.558 1.00 89.31 421 LEU A C 1
ATOM 3116 O O . LEU A 1 421 ? -9.435 -9.184 0.603 1.00 89.31 421 LEU A O 1
ATOM 3120 N N . MET A 1 422 ? -11.229 -8.118 1.433 1.00 88.44 422 MET A N 1
ATOM 3121 C CA . MET A 1 422 ? -11.938 -7.978 0.149 1.00 88.44 422 MET A CA 1
ATOM 3122 C C . MET A 1 422 ? -12.161 -9.307 -0.599 1.00 88.44 422 MET A C 1
ATOM 3124 O O . MET A 1 422 ? -12.161 -9.350 -1.824 1.00 88.44 422 MET A O 1
ATOM 3128 N N . GLY A 1 423 ? -12.358 -10.405 0.137 1.00 87.44 423 GLY A N 1
ATOM 3129 C CA . GLY A 1 423 ? -12.550 -11.738 -0.445 1.00 87.44 423 GLY A CA 1
ATOM 3130 C C . GLY A 1 423 ? -11.255 -12.464 -0.828 1.00 87.44 423 GLY A C 1
ATOM 3131 O O . GLY A 1 423 ? -11.318 -13.623 -1.234 1.00 87.44 423 GLY A O 1
ATOM 3132 N N . GLU A 1 424 ? -10.090 -11.837 -0.650 1.00 90.69 424 GLU A N 1
ATOM 3133 C CA . GLU A 1 424 ? -8.785 -12.459 -0.874 1.00 90.69 424 GLU A CA 1
ATOM 3134 C C . GLU A 1 424 ? -8.147 -12.910 0.443 1.00 90.69 424 GLU A C 1
ATOM 3136 O O . GLU A 1 424 ? -8.256 -12.240 1.472 1.00 90.69 424 GLU A O 1
ATOM 3141 N N . ALA A 1 425 ? -7.468 -14.058 0.415 1.00 93.31 425 ALA A N 1
ATOM 3142 C CA . ALA A 1 425 ? -6.723 -14.562 1.562 1.00 93.31 425 ALA A CA 1
ATOM 3143 C C . ALA A 1 425 ? -5.557 -13.618 1.883 1.00 93.31 425 ALA A C 1
ATOM 3145 O O . ALA A 1 425 ? -4.769 -13.280 1.004 1.00 93.31 425 ALA A O 1
ATOM 3146 N N . THR A 1 426 ? -5.426 -13.229 3.148 1.00 94.44 426 THR A N 1
ATOM 3147 C CA . THR A 1 426 ? -4.325 -12.392 3.637 1.00 94.44 426 THR A CA 1
ATOM 3148 C C . THR A 1 426 ? -3.464 -13.169 4.609 1.00 94.44 426 THR A C 1
ATOM 3150 O O . THR A 1 426 ? -3.957 -13.826 5.529 1.00 94.44 426 THR A O 1
ATOM 3153 N N . VAL A 1 427 ? -2.156 -13.083 4.399 1.00 94.88 427 VAL A N 1
ATOM 3154 C CA . VAL A 1 427 ? -1.162 -13.818 5.173 1.00 94.88 427 VAL A CA 1
ATOM 3155 C C . VAL A 1 427 ? -0.227 -12.817 5.823 1.00 94.88 427 VAL A C 1
ATOM 3157 O O . VAL A 1 427 ? 0.502 -12.102 5.137 1.00 94.88 427 VAL A O 1
ATOM 3160 N N . ALA A 1 428 ? -0.217 -12.790 7.151 1.00 93.94 428 ALA A N 1
ATOM 3161 C CA . ALA A 1 428 ? 0.774 -12.065 7.928 1.00 93.94 428 ALA A CA 1
ATOM 3162 C C . ALA A 1 428 ? 1.375 -12.988 8.987 1.00 93.94 428 ALA A C 1
ATOM 3164 O O . ALA A 1 428 ? 0.686 -13.816 9.586 1.00 93.94 428 ALA A O 1
ATOM 3165 N N . GLY A 1 429 ? 2.671 -12.834 9.234 1.00 93.56 429 GLY A N 1
ATOM 3166 C CA . GLY A 1 429 ? 3.360 -13.603 10.255 1.00 93.56 429 GLY A CA 1
ATOM 3167 C C . GLY A 1 429 ? 4.628 -12.915 10.725 1.00 93.56 429 GLY A C 1
ATOM 3168 O O . GLY A 1 429 ? 5.274 -12.180 9.977 1.00 93.56 429 GLY A O 1
ATOM 3169 N N . THR A 1 430 ? 4.976 -13.156 11.979 1.00 94.31 430 THR A N 1
ATOM 3170 C CA . THR A 1 430 ? 6.270 -12.790 12.549 1.00 94.31 430 THR A CA 1
ATOM 3171 C C . THR A 1 430 ? 6.846 -14.003 13.255 1.00 94.31 430 THR A C 1
ATOM 3173 O O . THR A 1 430 ? 6.119 -14.917 13.644 1.00 94.31 430 THR A O 1
ATOM 3176 N N . TYR A 1 431 ? 8.160 -14.046 13.405 1.00 94.44 431 TYR A N 1
ATOM 3177 C CA . TYR A 1 431 ? 8.786 -15.104 14.182 1.00 94.44 431 TYR A CA 1
ATOM 3178 C C . TYR A 1 431 ? 10.002 -14.576 14.924 1.00 94.44 431 TYR A C 1
ATOM 3180 O O . TYR A 1 431 ? 10.682 -13.649 14.482 1.00 94.44 431 TYR A O 1
ATOM 3188 N N . THR A 1 432 ? 10.258 -15.168 16.079 1.00 94.88 432 THR A N 1
ATOM 3189 C CA . THR A 1 432 ? 11.471 -14.969 16.864 1.00 94.88 432 THR A CA 1
ATOM 3190 C C . THR A 1 432 ? 12.133 -16.321 17.040 1.00 94.88 432 THR A C 1
ATOM 3192 O O . THR A 1 432 ? 11.471 -17.359 17.130 1.00 94.88 432 THR A O 1
ATOM 3195 N N . TRP A 1 433 ? 13.456 -16.336 17.079 1.00 95.75 433 TRP A N 1
ATOM 3196 C CA . TRP A 1 433 ? 14.194 -17.565 17.320 1.00 95.75 433 TRP A CA 1
ATOM 3197 C C . TRP A 1 433 ? 15.397 -17.300 18.212 1.00 95.75 433 TRP A C 1
ATOM 3199 O O . TRP A 1 433 ? 15.932 -16.196 18.255 1.00 95.75 433 TRP A O 1
ATOM 3209 N N . GLN A 1 434 ? 15.805 -18.316 18.956 1.00 94.75 434 GLN A N 1
ATOM 3210 C CA . GLN A 1 434 ? 16.987 -18.315 19.802 1.00 94.75 434 GLN A CA 1
ATOM 3211 C C . GLN A 1 434 ? 17.839 -19.516 19.416 1.00 94.75 434 GLN A C 1
ATOM 3213 O O . GLN A 1 434 ? 17.326 -20.628 19.298 1.00 94.75 434 GLN A O 1
ATOM 3218 N N . GLY A 1 435 ? 19.136 -19.304 19.258 1.00 93.81 435 GLY A N 1
ATOM 3219 C CA . GLY A 1 435 ? 20.128 -20.343 19.005 1.00 93.81 435 GLY A CA 1
ATOM 3220 C C . GLY A 1 435 ? 21.487 -19.894 19.521 1.00 93.81 435 GLY A C 1
ATOM 3221 O O . GLY A 1 435 ? 21.563 -18.984 20.350 1.00 93.81 435 GLY A O 1
ATOM 3222 N N . ASP A 1 436 ? 22.545 -20.538 19.051 1.00 89.81 436 ASP A N 1
ATOM 3223 C CA . ASP A 1 436 ? 23.911 -20.154 19.408 1.00 89.81 436 ASP A CA 1
ATOM 3224 C C . ASP A 1 436 ? 24.261 -18.766 18.843 1.00 89.81 436 ASP A C 1
ATOM 3226 O O . ASP A 1 436 ? 23.749 -18.368 17.798 1.00 89.81 436 ASP A O 1
ATOM 3230 N N . ALA A 1 437 ? 25.121 -18.010 19.531 1.00 80.88 437 ALA A N 1
ATOM 3231 C CA . ALA A 1 437 ? 25.405 -16.612 19.182 1.00 80.88 437 ALA A CA 1
ATOM 3232 C C . ALA A 1 437 ? 25.986 -16.440 17.762 1.00 80.88 437 ALA A C 1
ATOM 3234 O O . ALA A 1 437 ? 25.701 -15.445 17.097 1.00 80.88 437 ALA A O 1
ATOM 3235 N N . ASP A 1 438 ? 26.741 -17.432 17.285 1.00 86.75 438 ASP A N 1
ATOM 3236 C CA . ASP A 1 438 ? 27.364 -17.429 15.954 1.00 86.75 438 ASP A CA 1
ATOM 3237 C C . ASP A 1 438 ? 26.477 -18.048 14.866 1.00 86.75 438 ASP A C 1
ATOM 3239 O O . ASP A 1 438 ? 26.831 -18.061 13.684 1.00 86.75 438 ASP A O 1
ATOM 3243 N N . CYS A 1 439 ? 25.310 -18.568 15.243 1.00 90.75 439 CYS A N 1
ATOM 3244 C CA . CYS A 1 439 ? 24.396 -19.174 14.298 1.00 90.75 439 CYS A CA 1
ATOM 3245 C C . CYS A 1 439 ? 23.718 -18.093 13.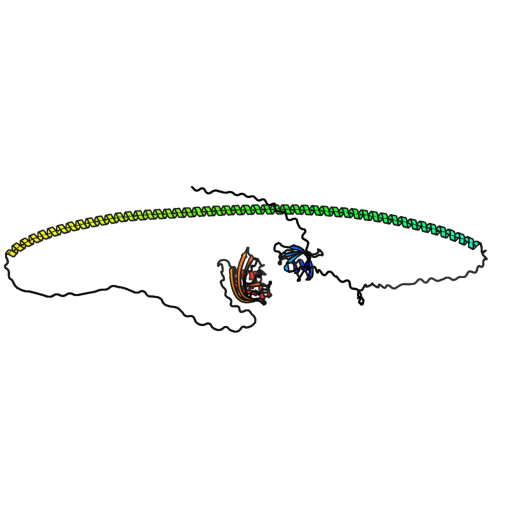442 1.00 90.75 439 CYS A C 1
ATOM 3247 O O . CYS A 1 439 ? 23.086 -17.162 13.944 1.00 90.75 439 CYS A O 1
ATOM 3249 N N . LYS A 1 440 ? 23.818 -18.245 12.120 1.00 93.50 440 LYS A N 1
ATOM 3250 C CA . LYS A 1 440 ? 23.081 -17.451 11.134 1.00 93.50 440 LYS A CA 1
ATOM 3251 C C . LYS A 1 440 ? 22.183 -18.386 10.340 1.00 93.50 440 LYS A C 1
ATOM 3253 O O . LYS A 1 440 ? 22.679 -19.269 9.641 1.00 93.50 440 LYS A O 1
ATOM 3258 N N . LEU A 1 441 ? 20.871 -18.195 10.456 1.00 92.94 441 LEU A N 1
ATOM 3259 C CA . LEU A 1 441 ? 19.919 -18.906 9.608 1.00 92.94 441 LEU A CA 1
ATOM 3260 C C . LEU A 1 441 ? 20.162 -18.531 8.133 1.00 92.94 441 LEU A C 1
ATOM 3262 O O . LEU A 1 441 ? 20.459 -17.365 7.856 1.00 92.94 441 LEU A O 1
ATOM 3266 N N . PRO A 1 442 ? 20.048 -19.478 7.183 1.00 91.31 442 PRO A N 1
ATOM 3267 C CA . PRO A 1 442 ? 20.135 -19.168 5.758 1.00 91.31 442 PRO A CA 1
ATOM 3268 C C . PRO A 1 442 ? 19.127 -18.085 5.361 1.00 91.31 442 PRO A C 1
ATOM 3270 O O . PRO A 1 442 ? 17.995 -18.093 5.839 1.00 91.31 442 PRO A O 1
ATOM 3273 N N . ILE A 1 443 ? 19.497 -17.178 4.452 1.00 89.38 443 ILE A N 1
ATOM 3274 C CA . ILE A 1 443 ? 18.574 -16.130 3.972 1.00 89.38 443 ILE A CA 1
ATOM 3275 C C . ILE A 1 443 ? 17.353 -16.710 3.235 1.00 89.38 443 ILE A C 1
ATOM 3277 O O . ILE A 1 443 ? 16.318 -16.061 3.154 1.00 89.38 443 ILE A O 1
ATOM 3281 N N . SER A 1 444 ? 17.461 -17.949 2.747 1.00 89.38 444 SER A N 1
ATOM 3282 C CA . SER A 1 444 ? 16.384 -18.730 2.134 1.00 89.38 444 SER A CA 1
ATOM 3283 C C . SER A 1 444 ? 15.431 -19.378 3.145 1.00 89.38 444 SER A C 1
ATOM 3285 O O . SER A 1 444 ? 14.552 -20.132 2.741 1.00 89.38 444 SER A O 1
ATOM 3287 N N . THR A 1 445 ? 15.591 -19.118 4.448 1.00 91.69 445 THR A N 1
ATOM 3288 C CA . THR A 1 445 ? 14.738 -19.722 5.477 1.00 91.69 445 THR A CA 1
ATOM 3289 C C . THR A 1 445 ? 13.277 -19.308 5.284 1.00 91.69 445 THR A C 1
ATOM 3291 O O . THR A 1 445 ? 12.949 -18.124 5.322 1.00 91.69 445 THR A O 1
ATOM 3294 N N . VAL A 1 446 ? 12.391 -20.294 5.153 1.00 92.25 446 VAL A N 1
ATOM 3295 C CA . VAL A 1 446 ? 10.937 -20.127 5.037 1.00 92.25 446 VAL A CA 1
ATOM 3296 C C . VAL A 1 446 ? 10.261 -20.866 6.186 1.00 92.25 446 VAL A C 1
ATOM 3298 O O . VAL A 1 446 ? 10.604 -22.008 6.502 1.00 92.25 446 VAL A O 1
ATOM 3301 N N . VAL A 1 447 ? 9.267 -20.233 6.807 1.00 94.50 447 VAL A N 1
ATOM 3302 C CA . VAL A 1 447 ? 8.430 -20.876 7.826 1.00 94.50 447 VAL A CA 1
ATOM 3303 C C . VAL A 1 447 ? 7.160 -21.377 7.151 1.00 94.50 447 VAL A C 1
ATOM 3305 O O . VAL A 1 447 ? 6.373 -20.592 6.637 1.00 94.50 447 VAL A O 1
ATOM 3308 N N . LEU A 1 448 ? 6.948 -22.687 7.142 1.00 95.50 448 LEU A N 1
ATOM 3309 C CA . LEU A 1 448 ? 5.776 -23.320 6.548 1.00 95.50 448 LEU A CA 1
ATOM 3310 C C . LEU A 1 448 ? 4.755 -23.620 7.649 1.00 95.50 448 LEU A C 1
ATOM 3312 O O . LEU A 1 448 ? 5.043 -24.393 8.558 1.00 95.50 448 LEU A O 1
ATOM 3316 N N . LEU A 1 449 ? 3.561 -23.036 7.567 1.00 96.12 449 LEU A N 1
ATOM 3317 C CA . LEU A 1 449 ? 2.432 -23.332 8.450 1.00 96.12 449 LEU A CA 1
ATOM 3318 C C . LEU A 1 449 ? 1.558 -24.423 7.836 1.00 96.12 449 LEU A C 1
ATOM 3320 O O . LEU A 1 449 ? 1.129 -24.288 6.694 1.00 96.12 449 LEU A O 1
ATOM 3324 N N . ARG A 1 450 ? 1.239 -25.475 8.587 1.00 96.31 450 ARG A N 1
ATOM 3325 C CA . ARG A 1 450 ? 0.289 -26.501 8.153 1.00 96.31 450 ARG A CA 1
ATOM 3326 C C . ARG A 1 450 ? -1.129 -26.070 8.481 1.00 96.31 450 ARG A C 1
ATOM 3328 O O . ARG A 1 450 ? -1.427 -25.827 9.647 1.00 96.31 450 ARG A O 1
ATOM 3335 N N . LEU A 1 451 ? -1.997 -26.019 7.477 1.00 96.75 451 LEU A N 1
ATOM 3336 C CA . LEU A 1 451 ? -3.430 -25.819 7.647 1.00 96.75 451 LEU A CA 1
ATOM 3337 C C . LEU A 1 451 ? -4.151 -27.137 7.371 1.00 96.75 451 LEU A C 1
ATOM 3339 O O . LEU A 1 451 ? -4.035 -27.694 6.279 1.00 96.75 451 LEU A O 1
ATOM 3343 N N . ASP A 1 452 ? -4.915 -27.608 8.353 1.00 95.56 452 ASP A N 1
ATOM 3344 C CA . ASP A 1 452 ? -5.779 -28.779 8.215 1.00 95.56 452 ASP A CA 1
ATOM 3345 C C . ASP A 1 452 ? -7.244 -28.370 8.421 1.00 95.56 452 ASP A C 1
ATOM 3347 O O . ASP A 1 452 ? -7.558 -27.578 9.316 1.00 95.56 452 ASP A O 1
ATOM 3351 N N . ALA A 1 453 ? -8.146 -28.939 7.619 1.00 95.56 453 ALA A N 1
ATOM 3352 C CA . ALA A 1 453 ? -9.593 -28.788 7.753 1.00 95.56 453 ALA A CA 1
ATOM 3353 C C . ALA A 1 453 ? -10.268 -30.176 7.794 1.00 95.56 453 ALA A C 1
ATOM 3355 O O . ALA A 1 453 ? -9.799 -31.098 7.119 1.00 95.56 453 ALA A O 1
ATOM 3356 N N . PRO A 1 454 ? -11.350 -30.372 8.573 1.00 95.25 454 PRO A N 1
ATOM 3357 C CA . PRO A 1 454 ? -12.016 -31.671 8.669 1.00 95.25 454 PRO A CA 1
ATOM 3358 C C . PRO A 1 454 ? -12.521 -32.169 7.307 1.00 95.25 454 PRO A C 1
ATOM 3360 O O . PRO A 1 454 ? -13.319 -31.502 6.658 1.00 95.25 454 PRO A O 1
ATOM 3363 N N . GLY A 1 455 ? -12.076 -33.357 6.888 1.00 95.50 455 GLY A N 1
ATOM 3364 C CA . GLY A 1 455 ? -12.529 -34.001 5.646 1.00 95.50 455 GLY A CA 1
ATOM 3365 C C . GLY A 1 455 ? -11.895 -33.472 4.353 1.00 95.50 455 GLY A C 1
ATOM 3366 O O . GLY A 1 455 ? -12.237 -33.966 3.282 1.00 95.50 455 GLY A O 1
ATOM 3367 N N . LEU A 1 456 ? -10.963 -32.518 4.434 1.00 96.56 456 LEU A N 1
ATOM 3368 C CA . LEU A 1 456 ? -10.246 -31.963 3.284 1.00 96.56 456 LEU A CA 1
ATOM 3369 C C . LEU A 1 456 ? -8.745 -32.282 3.372 1.00 96.56 456 LEU A C 1
ATOM 3371 O O . LEU A 1 456 ? -8.210 -32.421 4.475 1.00 96.56 456 LEU A O 1
ATOM 3375 N N . PRO A 1 457 ? -8.034 -32.396 2.234 1.00 95.62 457 PRO A N 1
ATOM 3376 C CA . PRO A 1 457 ? -6.583 -32.511 2.256 1.00 95.62 457 PRO A CA 1
ATOM 3377 C C . PRO A 1 457 ? -5.975 -31.216 2.811 1.00 95.62 457 PRO A C 1
ATOM 3379 O O . PRO A 1 457 ? -6.215 -30.133 2.281 1.00 95.62 457 PRO A O 1
ATOM 3382 N N . GLY A 1 458 ? -5.190 -31.329 3.884 1.00 94.56 458 GLY A N 1
ATOM 3383 C CA . GLY A 1 458 ? -4.425 -30.205 4.419 1.00 94.56 458 GLY A CA 1
ATOM 3384 C C . GLY A 1 458 ? -3.330 -29.740 3.456 1.00 94.56 458 GLY A C 1
ATOM 3385 O O . GLY A 1 458 ? -2.958 -30.438 2.508 1.00 94.56 458 GLY A O 1
ATOM 3386 N N . GLY A 1 459 ? -2.780 -28.559 3.714 1.00 96.25 459 GLY A N 1
ATOM 3387 C CA . GLY A 1 459 ? -1.692 -27.996 2.920 1.00 96.25 459 GLY A CA 1
ATOM 3388 C C . GLY A 1 459 ? -0.781 -27.103 3.746 1.00 96.25 459 GLY A C 1
ATOM 3389 O O . GLY A 1 459 ? -1.107 -26.726 4.871 1.00 96.25 459 GLY A O 1
ATOM 3390 N N . TRP A 1 460 ? 0.377 -26.771 3.186 1.00 96.88 460 TRP A N 1
ATOM 3391 C CA . TRP A 1 460 ? 1.332 -25.873 3.817 1.00 96.88 460 TRP A CA 1
ATOM 3392 C C . TRP A 1 460 ? 1.272 -24.491 3.178 1.00 96.88 460 TRP A C 1
ATOM 3394 O O . TRP A 1 460 ? 1.295 -24.350 1.954 1.00 96.88 460 TRP A O 1
ATOM 3404 N N . LEU A 1 461 ? 1.231 -23.483 4.035 1.00 95.88 461 LEU A N 1
ATOM 3405 C CA . LEU A 1 461 ? 1.296 -22.071 3.714 1.00 95.88 461 LEU A CA 1
ATOM 3406 C C . LEU A 1 461 ? 2.699 -21.553 4.029 1.00 95.88 461 LEU A C 1
ATOM 3408 O O . LEU A 1 461 ? 3.162 -21.672 5.163 1.00 95.88 461 LEU A O 1
ATOM 3412 N N . ALA A 1 462 ? 3.360 -20.937 3.057 1.00 94.12 462 ALA A N 1
ATOM 3413 C CA . ALA A 1 462 ? 4.659 -20.316 3.278 1.00 94.12 462 ALA A CA 1
ATOM 3414 C C . ALA A 1 462 ? 4.521 -18.914 3.887 1.00 94.12 462 ALA A C 1
ATOM 3416 O O . ALA A 1 462 ? 3.883 -18.029 3.319 1.00 94.12 462 ALA A O 1
ATOM 3417 N N . LEU A 1 463 ? 5.174 -18.701 5.025 1.00 92.94 463 LEU A N 1
ATOM 3418 C CA . LEU A 1 463 ? 5.553 -17.390 5.525 1.00 92.94 463 LEU A CA 1
ATOM 3419 C C . LEU A 1 463 ? 6.997 -17.139 5.082 1.00 92.94 463 LEU A C 1
ATOM 3421 O O . LEU A 1 463 ? 7.895 -17.889 5.474 1.00 92.94 463 LEU A O 1
ATOM 3425 N N . SER A 1 464 ? 7.225 -16.063 4.328 1.00 81.81 464 SER A N 1
ATOM 3426 C CA . SER A 1 464 ? 8.563 -15.631 3.888 1.00 81.81 464 SER A CA 1
ATOM 3427 C C . SER A 1 464 ? 9.000 -14.325 4.575 1.00 81.81 464 SER A C 1
ATOM 3429 O O . SER A 1 464 ? 9.194 -13.312 3.906 1.00 81.81 464 SER A O 1
ATOM 3431 N N . PRO A 1 465 ? 9.101 -14.299 5.915 1.00 78.69 465 PRO A N 1
ATOM 3432 C CA . PRO A 1 465 ? 9.593 -13.140 6.650 1.00 78.69 465 PRO A CA 1
ATOM 3433 C C . PRO A 1 465 ? 11.078 -12.873 6.378 1.00 78.69 465 PRO A C 1
ATOM 3435 O O . PRO A 1 465 ? 11.845 -13.778 6.058 1.00 78.69 465 PRO A O 1
ATOM 3438 N N . VAL A 1 466 ? 11.507 -11.630 6.605 1.00 86.50 466 VAL A N 1
ATOM 3439 C CA . VAL A 1 466 ? 12.937 -11.293 6.654 1.00 86.50 466 VAL A CA 1
ATOM 3440 C C . VAL A 1 466 ? 13.588 -12.055 7.807 1.00 86.50 466 VAL A C 1
ATOM 3442 O O . VAL A 1 466 ? 13.103 -11.984 8.939 1.00 86.50 466 VAL A O 1
ATOM 3445 N N . VAL A 1 467 ? 14.684 -12.763 7.520 1.00 88.50 467 VAL A N 1
ATOM 3446 C CA . VAL A 1 467 ? 15.394 -13.600 8.495 1.00 88.50 467 VAL A CA 1
ATOM 3447 C C . VAL A 1 467 ? 16.116 -12.729 9.532 1.00 88.50 467 VAL A C 1
ATOM 3449 O O . VAL A 1 467 ? 17.100 -12.073 9.183 1.00 88.50 467 VAL A O 1
ATOM 3452 N N . PRO A 1 468 ? 15.664 -12.693 10.802 1.00 86.94 468 PRO A N 1
ATOM 3453 C CA . PRO A 1 468 ? 16.259 -11.847 11.830 1.00 86.94 468 PRO A CA 1
ATOM 3454 C C . PRO A 1 468 ? 17.495 -12.521 12.441 1.00 86.94 468 PRO A C 1
ATOM 3456 O O . PRO A 1 468 ? 17.680 -13.740 12.324 1.00 86.94 468 PRO A O 1
ATOM 3459 N N . ARG A 1 469 ? 18.322 -11.757 13.167 1.00 89.56 469 ARG A N 1
ATOM 3460 C CA . ARG A 1 469 ? 19.378 -12.351 14.005 1.00 89.56 469 ARG A CA 1
ATOM 3461 C C . ARG A 1 469 ? 18.763 -13.113 15.185 1.00 89.56 469 ARG A C 1
ATOM 3463 O O . ARG A 1 469 ? 17.601 -12.908 15.536 1.00 89.56 469 ARG A O 1
ATOM 3470 N N . ALA A 1 470 ? 19.543 -13.990 15.816 1.00 90.56 470 ALA A N 1
ATOM 3471 C CA . ALA A 1 470 ? 19.105 -14.696 17.019 1.00 90.56 470 ALA A CA 1
ATOM 3472 C C . ALA A 1 470 ? 18.639 -13.694 18.094 1.00 90.56 470 ALA A C 1
ATOM 3474 O O . ALA A 1 470 ? 19.362 -12.762 18.438 1.00 90.56 470 ALA A O 1
ATOM 3475 N N . GLY A 1 471 ? 17.432 -13.888 18.624 1.00 86.62 471 GLY A N 1
ATOM 3476 C CA . GLY A 1 471 ? 16.800 -13.015 19.617 1.00 86.62 471 GLY A CA 1
ATOM 3477 C C . GLY A 1 471 ? 16.032 -11.819 19.041 1.00 86.62 471 GLY A C 1
ATOM 3478 O O . GLY A 1 471 ? 15.260 -11.201 19.774 1.00 86.62 471 GLY A O 1
ATOM 3479 N N . GLU A 1 472 ? 16.179 -11.512 17.752 1.00 88.56 472 GLU A N 1
ATOM 3480 C CA . GLU A 1 472 ? 15.420 -10.457 17.076 1.00 88.56 472 GLU A CA 1
ATOM 3481 C C . GLU A 1 472 ? 14.095 -10.992 16.498 1.00 88.56 472 GLU A C 1
ATOM 3483 O O . GLU A 1 472 ? 13.889 -12.199 16.332 1.00 88.56 472 GLU A O 1
ATOM 3488 N N . ARG A 1 473 ? 13.165 -10.074 16.204 1.00 85.62 473 ARG A N 1
ATOM 3489 C CA . ARG A 1 473 ? 11.867 -10.388 15.591 1.00 85.62 473 ARG A CA 1
ATOM 3490 C C . ARG A 1 473 ? 11.937 -10.170 14.084 1.00 85.62 473 ARG A C 1
ATOM 3492 O O . ARG A 1 473 ? 12.215 -9.065 13.632 1.00 85.62 473 ARG A O 1
ATOM 3499 N N . GLY A 1 474 ? 11.659 -11.227 13.328 1.00 81.69 474 GLY A N 1
ATOM 3500 C CA . GLY A 1 474 ? 11.497 -11.187 11.880 1.00 81.69 474 GLY A CA 1
ATOM 3501 C C . GLY A 1 474 ? 10.074 -10.784 11.530 1.00 81.69 474 GLY A C 1
ATOM 3502 O O . GLY A 1 474 ? 9.122 -11.223 12.181 1.00 81.69 474 GLY A O 1
ATOM 3503 N N . PHE A 1 475 ? 9.926 -9.959 10.500 1.00 79.88 475 PHE A N 1
ATOM 3504 C CA . PHE A 1 475 ? 8.629 -9.490 10.025 1.00 79.88 475 PHE A CA 1
ATOM 3505 C C . PHE A 1 475 ? 8.406 -9.970 8.594 1.00 79.88 475 PHE A C 1
ATOM 3507 O O . PHE A 1 475 ? 9.308 -9.881 7.759 1.00 79.88 475 PHE A O 1
ATOM 3514 N N . ASN A 1 476 ? 7.206 -10.478 8.319 1.00 79.56 476 ASN A N 1
ATOM 3515 C CA . ASN A 1 476 ? 6.720 -10.657 6.959 1.00 79.56 476 ASN A CA 1
ATOM 3516 C C . ASN A 1 476 ? 5.846 -9.460 6.575 1.00 79.56 476 ASN A C 1
ATOM 3518 O O . ASN A 1 476 ? 5.027 -9.008 7.380 1.00 79.56 476 ASN A O 1
ATOM 3522 N N . VAL A 1 477 ? 6.002 -8.968 5.348 1.00 74.12 477 VAL A N 1
ATOM 3523 C CA . VAL A 1 477 ? 5.062 -8.000 4.777 1.00 74.12 477 VAL A CA 1
ATOM 3524 C C . VAL A 1 477 ? 3.778 -8.757 4.458 1.00 74.12 477 VAL A C 1
ATOM 3526 O O . VAL A 1 477 ? 3.821 -9.830 3.859 1.00 74.12 477 VAL A O 1
ATOM 3529 N N . THR A 1 478 ? 2.633 -8.228 4.889 1.00 78.50 478 THR A N 1
ATOM 3530 C CA . THR A 1 478 ? 1.330 -8.832 4.597 1.00 78.50 478 THR A CA 1
ATOM 3531 C C . THR A 1 478 ? 1.163 -8.993 3.089 1.00 78.50 478 THR A C 1
ATOM 3533 O O . THR A 1 478 ? 1.233 -8.009 2.355 1.00 78.50 478 THR A O 1
ATOM 3536 N N . GLY A 1 479 ? 0.938 -10.225 2.636 1.00 83.25 479 GLY A N 1
ATOM 3537 C CA . GLY A 1 479 ? 0.718 -10.544 1.227 1.00 83.25 479 GLY A CA 1
ATOM 3538 C C . GLY A 1 479 ? -0.647 -11.186 0.994 1.00 83.25 479 GLY A C 1
ATOM 3539 O O . GLY A 1 479 ? -1.165 -11.878 1.875 1.00 83.25 479 GLY A O 1
ATOM 3540 N N . SER A 1 480 ? -1.191 -10.982 -0.209 1.00 87.50 480 SER A N 1
ATOM 3541 C CA . SER A 1 480 ? -2.369 -11.688 -0.728 1.00 87.50 480 SER A CA 1
ATOM 3542 C C . SER A 1 480 ? -1.929 -12.694 -1.798 1.00 87.50 480 SER A C 1
ATOM 3544 O O . SER A 1 480 ? -1.946 -12.374 -2.988 1.00 87.50 480 SER A O 1
ATOM 3546 N N . PRO A 1 481 ? -1.436 -13.888 -1.423 1.00 87.19 481 PRO A N 1
ATOM 3547 C CA . PRO A 1 481 ? -1.086 -14.895 -2.416 1.00 87.19 481 PRO A CA 1
ATOM 3548 C C . PRO A 1 481 ? -2.336 -15.344 -3.185 1.00 87.19 481 PRO A C 1
ATOM 3550 O O . PRO A 1 481 ? -3.424 -15.472 -2.621 1.00 87.19 481 PRO A O 1
ATOM 3553 N N . ALA A 1 482 ? -2.170 -15.634 -4.477 1.00 86.75 482 ALA A N 1
ATOM 3554 C CA . ALA A 1 482 ? -3.245 -16.192 -5.292 1.00 86.75 482 ALA A CA 1
ATOM 3555 C C . ALA A 1 482 ? -3.772 -17.501 -4.675 1.00 86.75 482 ALA A C 1
ATOM 3557 O O . ALA A 1 482 ? -2.984 -18.339 -4.233 1.00 86.75 482 ALA A O 1
ATOM 3558 N N . SER A 1 483 ? -5.093 -17.720 -4.688 1.00 86.62 483 SER A N 1
ATOM 3559 C CA . SER A 1 483 ? -5.719 -18.883 -4.031 1.00 86.62 483 SER A CA 1
ATOM 3560 C C . SER A 1 483 ? -5.184 -20.236 -4.523 1.00 86.62 483 SER A C 1
ATOM 3562 O O . SER A 1 483 ? -5.104 -21.177 -3.744 1.00 86.62 483 SER A O 1
ATOM 3564 N N . SER A 1 484 ? -4.764 -20.335 -5.789 1.00 87.06 484 SER A N 1
ATOM 3565 C CA . SER A 1 484 ? -4.145 -21.541 -6.369 1.00 87.06 484 SER A CA 1
ATOM 3566 C C . SER A 1 484 ? -2.709 -21.803 -5.898 1.00 87.06 484 SER A C 1
ATOM 3568 O O . SER A 1 484 ? -2.188 -22.898 -6.082 1.00 87.06 484 SER A O 1
ATOM 3570 N N . ALA A 1 485 ? -2.056 -20.808 -5.301 1.00 90.94 485 ALA A N 1
ATOM 3571 C CA . ALA A 1 485 ? -0.703 -20.888 -4.761 1.00 90.94 485 ALA A CA 1
ATOM 3572 C C . ALA A 1 485 ? -0.675 -20.790 -3.225 1.00 90.94 485 ALA A C 1
ATOM 3574 O O . ALA A 1 485 ? 0.410 -20.778 -2.646 1.00 90.94 485 ALA A O 1
ATOM 3575 N N . LEU A 1 486 ? -1.847 -20.705 -2.584 1.00 93.69 486 LEU A N 1
ATOM 3576 C CA . LEU A 1 486 ? -2.006 -20.443 -1.154 1.00 93.69 486 LEU A CA 1
ATOM 3577 C C . LEU A 1 486 ? -1.559 -21.625 -0.289 1.00 93.69 486 LEU A C 1
ATOM 3579 O O . LEU A 1 486 ? -0.866 -21.433 0.705 1.00 93.69 486 LEU A O 1
ATOM 3583 N N . LEU A 1 487 ? -1.954 -22.842 -0.667 1.00 96.38 487 LEU A N 1
ATOM 3584 C CA . LEU A 1 487 ? -1.670 -24.064 0.081 1.00 96.38 487 LEU A CA 1
ATOM 3585 C C . LEU A 1 487 ? -1.022 -25.087 -0.836 1.00 96.38 487 LEU A C 1
ATOM 3587 O O . LEU A 1 487 ? -1.634 -25.521 -1.812 1.00 96.38 487 LEU A O 1
ATOM 3591 N N . CYS A 1 488 ? 0.206 -25.487 -0.515 1.00 97.00 488 CYS A N 1
ATOM 3592 C CA . CYS A 1 488 ? 0.940 -26.459 -1.313 1.00 97.00 488 CYS A CA 1
ATOM 3593 C C . CYS A 1 488 ? 1.411 -27.651 -0.500 1.00 97.00 488 CYS A C 1
ATOM 3595 O O . CYS A 1 488 ? 1.565 -27.590 0.721 1.00 97.00 488 CYS A O 1
ATOM 3597 N N . ARG A 1 489 ? 1.630 -28.769 -1.188 1.00 94.38 489 ARG A N 1
ATOM 3598 C CA . ARG A 1 489 ? 2.323 -29.911 -0.605 1.00 94.38 489 ARG A CA 1
ATOM 3599 C C . ARG A 1 489 ? 3.799 -29.569 -0.486 1.00 94.38 489 ARG A C 1
ATOM 3601 O O . ARG A 1 489 ? 4.360 -28.931 -1.371 1.00 94.38 489 ARG A O 1
ATOM 3608 N N . TYR A 1 490 ? 4.417 -29.999 0.602 1.00 91.50 490 TYR A N 1
ATOM 3609 C CA . TYR A 1 490 ? 5.858 -29.914 0.776 1.00 91.50 490 TYR A CA 1
ATOM 3610 C C . TYR A 1 490 ? 6.378 -31.289 1.160 1.00 91.50 490 TYR A C 1
ATOM 3612 O O . TYR A 1 490 ? 5.806 -31.937 2.038 1.00 91.50 490 TYR A O 1
ATOM 3620 N N . ASP A 1 491 ? 7.431 -31.709 0.471 1.00 85.25 491 ASP A N 1
ATOM 3621 C CA . ASP A 1 491 ? 8.169 -32.940 0.728 1.00 85.25 491 ASP A CA 1
ATOM 3622 C C . ASP A 1 491 ? 9.632 -32.554 0.951 1.00 85.25 491 ASP A C 1
ATOM 3624 O O . ASP A 1 491 ? 10.247 -31.961 0.064 1.00 85.25 491 ASP A O 1
ATOM 3628 N N . ASP A 1 492 ? 10.145 -32.761 2.164 1.00 76.81 492 ASP A N 1
ATOM 3629 C CA . ASP A 1 492 ? 11.504 -32.375 2.568 1.00 76.81 492 ASP A CA 1
ATOM 3630 C C . ASP A 1 492 ? 11.927 -30.971 2.091 1.00 76.81 492 ASP A C 1
ATOM 3632 O O . ASP A 1 492 ? 12.916 -30.792 1.380 1.00 76.81 492 ASP A O 1
ATOM 3636 N N . ALA A 1 493 ? 11.137 -29.954 2.460 1.00 75.50 493 ALA A N 1
ATOM 3637 C CA . ALA A 1 493 ? 11.324 -28.547 2.078 1.00 75.50 493 ALA A CA 1
ATOM 3638 C C . ALA A 1 493 ? 11.162 -28.222 0.576 1.00 75.50 493 ALA A C 1
ATOM 3640 O O . ALA A 1 493 ? 11.150 -27.044 0.211 1.00 75.50 493 ALA A O 1
ATOM 3641 N N . ARG A 1 494 ? 10.943 -29.207 -0.302 1.00 84.94 494 ARG A N 1
ATOM 3642 C CA . ARG A 1 494 ? 10.612 -28.962 -1.711 1.00 84.94 494 ARG A CA 1
ATOM 3643 C C . ARG A 1 494 ? 9.120 -28.728 -1.869 1.00 84.94 494 ARG A C 1
ATOM 3645 O O . ARG A 1 494 ? 8.297 -29.545 -1.459 1.00 84.94 494 ARG A O 1
ATOM 3652 N N . ARG A 1 495 ? 8.778 -27.608 -2.503 1.00 91.38 495 ARG A N 1
ATOM 3653 C CA . ARG A 1 495 ? 7.401 -27.296 -2.887 1.00 91.38 495 ARG A CA 1
ATOM 3654 C C . ARG A 1 495 ? 6.949 -28.279 -3.970 1.00 91.38 495 ARG A C 1
ATOM 3656 O O . ARG A 1 495 ? 7.536 -28.317 -5.047 1.00 91.38 495 ARG A O 1
ATOM 3663 N N . GLY A 1 496 ? 5.923 -29.061 -3.664 1.00 93.94 496 GLY A N 1
ATOM 3664 C CA . GLY A 1 496 ? 5.202 -29.909 -4.608 1.00 93.94 496 GLY A CA 1
ATOM 3665 C C . GLY A 1 496 ? 3.945 -29.222 -5.141 1.00 93.94 496 GLY A C 1
ATOM 3666 O O . GLY A 1 496 ? 3.824 -27.994 -5.107 1.00 93.94 496 GLY A O 1
ATOM 3667 N N . ASP A 1 497 ? 2.991 -30.029 -5.604 1.00 96.12 497 ASP A N 1
ATOM 3668 C CA . ASP A 1 497 ? 1.735 -29.532 -6.166 1.00 96.12 497 ASP A CA 1
ATOM 3669 C C . ASP A 1 497 ? 0.916 -28.742 -5.140 1.00 96.12 497 ASP A C 1
ATOM 3671 O O . ASP A 1 497 ? 0.807 -29.112 -3.962 1.00 96.12 497 ASP A O 1
ATOM 3675 N N . CYS A 1 498 ? 0.320 -27.648 -5.608 1.00 97.06 498 CYS A N 1
ATOM 3676 C CA . CYS A 1 498 ? -0.593 -26.846 -4.810 1.00 97.06 498 CYS A CA 1
ATOM 3677 C C . CYS A 1 498 ? -2.021 -27.384 -4.882 1.00 97.06 498 CYS A C 1
ATOM 3679 O O . CYS A 1 498 ? -2.429 -27.981 -5.879 1.00 97.06 498 CYS A O 1
ATOM 3681 N N . LEU A 1 499 ? -2.782 -27.183 -3.806 1.00 96.56 499 LEU A N 1
ATOM 3682 C CA . LEU A 1 499 ? -4.208 -27.476 -3.802 1.00 96.56 499 LEU A CA 1
ATOM 3683 C C . LEU A 1 499 ? -4.899 -26.600 -4.857 1.00 96.56 499 LEU A C 1
ATOM 3685 O O . LEU A 1 499 ? -4.529 -25.443 -5.066 1.00 96.56 499 LEU A O 1
ATOM 3689 N N . SER A 1 500 ? -5.926 -27.141 -5.515 1.00 96.50 500 SER A N 1
ATOM 3690 C CA . SER A 1 500 ? -6.776 -26.346 -6.408 1.00 96.50 500 SER A CA 1
ATOM 3691 C C . SER A 1 500 ? -7.380 -25.161 -5.651 1.00 96.50 500 SER A C 1
ATOM 3693 O O . SER A 1 500 ? -7.683 -25.297 -4.465 1.00 96.50 500 SER A O 1
ATOM 3695 N N . ALA A 1 501 ? -7.627 -24.045 -6.340 1.00 95.31 501 ALA A N 1
ATOM 3696 C CA . ALA A 1 501 ? -8.116 -22.813 -5.717 1.00 95.31 501 ALA A CA 1
ATOM 3697 C C . ALA A 1 501 ? -9.380 -23.006 -4.855 1.00 95.31 501 ALA A C 1
ATOM 3699 O O . ALA A 1 501 ? -9.478 -22.387 -3.798 1.00 95.31 501 ALA A O 1
ATOM 3700 N N . ASP A 1 502 ? -10.310 -23.874 -5.267 1.00 95.50 502 ASP A N 1
ATOM 3701 C CA . ASP A 1 502 ? -11.550 -24.129 -4.521 1.00 95.50 502 ASP A CA 1
ATOM 3702 C C . ASP A 1 502 ? -11.285 -24.891 -3.218 1.00 95.50 502 ASP A C 1
ATOM 3704 O O . ASP A 1 502 ? -11.615 -24.399 -2.144 1.00 95.50 502 ASP A O 1
ATOM 3708 N N . VAL A 1 503 ? -10.557 -26.010 -3.284 1.00 96.19 503 VAL A N 1
ATOM 3709 C CA . VAL A 1 503 ? -10.134 -26.757 -2.085 1.00 96.19 503 VAL A CA 1
ATOM 3710 C C . VAL A 1 503 ? -9.298 -25.881 -1.148 1.00 96.19 503 VAL A C 1
ATOM 3712 O O . VAL A 1 503 ? -9.478 -25.929 0.065 1.00 96.19 503 VAL A O 1
ATOM 3715 N N . ALA A 1 504 ? -8.403 -25.044 -1.683 1.00 96.38 504 ALA A N 1
ATOM 3716 C CA . ALA A 1 504 ? -7.612 -24.129 -0.868 1.00 96.38 504 ALA A CA 1
ATOM 3717 C C . ALA A 1 504 ? -8.491 -23.093 -0.146 1.00 96.38 504 ALA A C 1
ATOM 3719 O O . ALA A 1 504 ? -8.222 -22.777 1.011 1.00 96.38 504 ALA A O 1
ATOM 3720 N N . ARG A 1 505 ? -9.553 -22.594 -0.794 1.00 95.12 505 ARG A N 1
ATOM 3721 C CA . ARG A 1 505 ? -10.530 -21.671 -0.194 1.00 95.12 505 ARG A CA 1
ATOM 3722 C C . ARG A 1 505 ? -11.362 -22.353 0.896 1.00 95.12 505 ARG A C 1
ATOM 3724 O O . ARG A 1 505 ? -11.582 -21.755 1.950 1.00 95.12 505 ARG A O 1
ATOM 3731 N N . ASP A 1 506 ? -11.761 -23.602 0.687 1.00 94.94 506 ASP A N 1
ATOM 3732 C CA . ASP A 1 506 ? -12.500 -24.386 1.684 1.00 94.94 506 ASP A CA 1
ATOM 3733 C C . ASP A 1 506 ? -11.623 -24.708 2.906 1.00 94.94 506 ASP A C 1
ATOM 3735 O O . ASP A 1 506 ? -12.051 -24.549 4.050 1.00 94.94 506 ASP A O 1
ATOM 3739 N N . VAL A 1 507 ? -10.353 -25.070 2.688 1.00 95.38 507 VAL A N 1
ATOM 3740 C CA . VAL A 1 507 ? -9.383 -25.255 3.780 1.00 95.38 507 VAL A CA 1
ATOM 3741 C C . VAL A 1 507 ? -9.082 -23.928 4.476 1.00 95.38 507 VAL A C 1
ATOM 3743 O O . VAL A 1 507 ? -8.943 -23.904 5.692 1.00 95.38 507 VAL A O 1
ATOM 3746 N N . TRP A 1 508 ? -9.012 -22.809 3.755 1.00 95.31 508 TRP A N 1
ATOM 3747 C CA . TRP A 1 508 ? -8.809 -21.497 4.371 1.00 95.31 508 TRP A CA 1
ATOM 3748 C C . TRP A 1 508 ? -9.976 -21.102 5.278 1.00 95.31 508 TRP A C 1
ATOM 3750 O O . TRP A 1 508 ? -9.766 -20.578 6.365 1.00 95.31 508 TRP A O 1
ATOM 3760 N N . THR A 1 509 ? -11.209 -21.374 4.856 1.00 93.44 509 THR A N 1
ATOM 3761 C CA . THR A 1 509 ? -12.402 -20.967 5.608 1.00 93.44 509 THR A CA 1
ATOM 3762 C C . THR A 1 509 ? -12.746 -21.917 6.763 1.00 93.44 509 THR A C 1
ATOM 3764 O O . THR A 1 509 ? -13.195 -21.487 7.823 1.00 93.44 509 THR A O 1
ATOM 3767 N N . GLY A 1 510 ? -12.511 -23.220 6.604 1.00 92.69 510 GLY A N 1
ATOM 3768 C CA . GLY A 1 510 ? -12.806 -24.225 7.635 1.00 92.69 510 GLY A CA 1
ATOM 3769 C C . GLY A 1 510 ? -11.601 -24.699 8.451 1.00 92.69 510 GLY A C 1
ATOM 3770 O O . GLY A 1 510 ? -11.764 -25.452 9.415 1.00 92.69 510 GLY A O 1
ATOM 3771 N N . GLY A 1 511 ? -10.389 -24.327 8.045 1.00 94.31 511 GLY A N 1
ATOM 3772 C CA . GLY A 1 511 ? -9.157 -24.901 8.566 1.00 94.31 511 GLY A CA 1
ATOM 3773 C C . GLY A 1 511 ? -8.605 -24.219 9.807 1.00 94.31 511 GLY A C 1
ATOM 3774 O O . GLY A 1 511 ? -9.050 -23.167 10.263 1.00 94.31 511 GLY A O 1
ATOM 3775 N N . GLN A 1 512 ? -7.591 -24.857 10.374 1.00 94.75 512 GLN A N 1
ATOM 3776 C CA . GLN A 1 512 ? -6.796 -24.323 11.471 1.00 94.75 512 GLN A CA 1
ATOM 3777 C C . GLN A 1 512 ? -5.324 -24.633 11.256 1.00 94.75 512 GLN A C 1
ATOM 3779 O O . GLN A 1 512 ? -4.977 -25.667 10.682 1.00 94.75 512 GLN A O 1
ATOM 3784 N N . VAL A 1 513 ? -4.466 -23.751 11.767 1.00 95.69 513 VAL A N 1
ATOM 3785 C CA . VAL A 1 513 ? -3.029 -24.015 11.810 1.00 95.69 513 VAL A CA 1
ATOM 3786 C C . VAL A 1 513 ? -2.769 -25.117 12.836 1.00 95.69 513 VAL A C 1
ATOM 3788 O O . VAL A 1 513 ? -3.037 -24.935 14.024 1.00 95.69 513 VAL A O 1
ATOM 3791 N N . SER A 1 514 ? -2.283 -26.265 12.372 1.00 94.69 514 SER A N 1
ATOM 3792 C CA . SER A 1 514 ? -2.049 -27.457 13.194 1.00 94.69 514 SER A CA 1
ATOM 3793 C C . SER A 1 514 ? -0.578 -27.664 13.543 1.00 94.69 514 SER A C 1
ATOM 3795 O O . SER A 1 514 ? -0.276 -28.225 14.594 1.00 94.69 514 SER A O 1
ATOM 3797 N N . ASP A 1 515 ? 0.335 -27.192 12.692 1.00 94.88 515 ASP A N 1
ATOM 3798 C CA . ASP A 1 515 ? 1.775 -27.323 12.887 1.00 94.88 515 ASP A CA 1
ATOM 3799 C C . ASP A 1 515 ? 2.559 -26.228 12.140 1.00 94.88 515 ASP A C 1
ATOM 3801 O O . ASP A 1 515 ? 2.006 -25.524 11.293 1.00 94.88 515 ASP A O 1
ATOM 3805 N N . PHE A 1 516 ? 3.860 -26.104 12.411 1.00 95.25 516 PHE A N 1
ATOM 3806 C CA . PHE A 1 516 ? 4.786 -25.390 11.529 1.00 95.25 516 PHE A CA 1
ATOM 3807 C C . PHE A 1 516 ? 6.120 -26.119 11.361 1.00 95.25 516 PHE A C 1
ATOM 3809 O O . PHE A 1 516 ? 6.619 -26.753 12.290 1.00 95.25 516 PHE A O 1
ATOM 3816 N N . VAL A 1 517 ? 6.745 -25.988 10.196 1.00 94.00 517 VAL A N 1
ATOM 3817 C CA . VAL A 1 517 ? 8.115 -26.458 9.944 1.00 94.00 517 VAL A CA 1
ATOM 3818 C C . VAL A 1 517 ? 8.959 -25.334 9.359 1.00 94.00 517 VAL A C 1
ATOM 3820 O O . VAL A 1 517 ? 8.436 -24.367 8.814 1.00 94.00 517 VAL A O 1
ATOM 3823 N N . VAL A 1 518 ? 10.276 -25.446 9.503 1.00 93.25 518 VAL A N 1
ATOM 3824 C CA . VAL A 1 518 ? 11.231 -24.470 8.973 1.00 93.25 518 VAL A CA 1
ATOM 3825 C C . VAL A 1 518 ? 12.011 -25.140 7.850 1.00 93.25 518 VAL A C 1
ATOM 3827 O O . VAL A 1 518 ? 12.642 -26.171 8.074 1.00 93.25 518 VAL A O 1
ATOM 3830 N N . ALA A 1 519 ? 11.933 -24.564 6.657 1.00 91.62 519 ALA A N 1
ATOM 3831 C CA . ALA A 1 519 ? 12.608 -24.996 5.436 1.00 91.62 519 ALA A CA 1
ATOM 3832 C C . ALA A 1 519 ? 13.676 -23.963 5.035 1.00 91.62 519 ALA A C 1
ATOM 3834 O O . ALA A 1 519 ? 13.599 -22.822 5.491 1.00 91.62 519 ALA A O 1
ATOM 3835 N N . TRP A 1 520 ? 14.667 -24.337 4.217 1.00 89.06 520 TRP A N 1
ATOM 3836 C CA . TRP A 1 520 ? 15.706 -23.422 3.722 1.00 89.06 520 TRP A CA 1
ATOM 3837 C C . TRP A 1 520 ? 16.324 -23.881 2.404 1.00 89.06 520 TRP A C 1
ATOM 3839 O O . TRP A 1 520 ? 16.272 -25.098 2.113 1.00 89.06 520 TRP A O 1
#

Foldseek 3Di:
DDDDDDDDDDDDDDDPPDDPDPPQPPFAKWFFQAWWFFFAAQDPPGDGPDIHHGRAIWTFRDAPPVNQWTFIAHPVRPDTGITGNVRIDHPPPPPPDDDDDDDDDDDDDDDDDDDDDDDDDDDDDDDDDDDDDDDDDDDDDPDDPPVVVVVVVVVVVVVVVVVVVVVVVVVVVVVVVVVVVVVVVVVVVVVVVVVVVVVVVVVVVVVVVVVVVVVVVVVVVVVVVVVVVVVVVVVVVVVVVVVVVVVVVVVVVVVVVVVVVVVVVVVVVVVVVVVVVVVVVVVVVVVVVVVVVVVVVVVVVVVVVVVVVVVVVVVVVVVVVCVPDDDDDDDDDDDDDDDDDDDDDDDDDDDDDDDDDDDDDDDDDDDDDDDDDPPWDWDQPDQDDPVPFLFQAKGKTKTAQDDAPPWGWGMKMKIWGWDADPNFIKTWIKMATAGDQPDDHPQPKWKWWWKDAPPADIFTATQNWGRDHHGDMTTGDIDRDQLLQGGFDDDQLDTDGGDHSVSSVVSRRGIYGDDMDMHD

Radius of gyration: 62.88 Å; Cα contacts (8 Å, |Δi|>4): 516; chains: 1; bounding box: 138×80×232 Å

Solvent-accessible surface area (backbone atoms only — not comparable to full-atom values): 31510 Å² total; per-residue (Å²): 137,84,87,81,85,86,81,84,84,86,78,88,80,85,74,82,79,78,75,79,73,83,68,78,73,77,64,47,65,28,25,25,65,47,66,39,62,26,12,78,44,86,44,91,89,45,65,71,74,46,77,45,53,54,69,42,63,31,31,40,75,45,70,42,98,83,58,55,27,27,34,32,29,37,86,83,69,82,50,69,30,18,31,54,42,87,39,47,37,78,58,76,77,78,86,73,75,90,82,77,91,75,90,79,84,89,80,93,81,89,80,86,84,87,84,84,77,86,86,79,89,80,81,88,79,83,90,81,88,77,82,86,84,91,78,89,80,92,75,96,71,94,72,67,80,66,61,58,54,54,55,53,50,53,50,54,51,52,51,51,55,49,50,51,53,50,53,52,52,50,51,51,50,52,52,52,50,50,51,50,53,52,50,53,52,52,51,54,51,51,51,52,51,52,50,52,51,53,50,52,50,51,52,51,52,50,54,50,53,50,54,53,51,50,54,50,51,52,51,52,50,52,51,52,52,54,49,53,52,51,54,52,53,51,51,52,51,52,50,53,50,51,52,50,50,54,51,50,52,52,50,51,54,52,50,53,49,52,53,51,52,49,53,50,51,51,53,51,52,52,51,52,52,49,54,51,51,53,50,52,51,53,51,50,51,53,52,50,51,52,51,51,51,52,52,50,50,52,53,50,50,52,51,49,53,50,51,51,54,51,48,50,54,50,48,52,54,48,49,62,60,51,76,76,62,86,85,85,88,82,91,84,92,88,92,88,87,82,86,84,91,89,78,92,88,83,83,88,87,88,86,87,81,89,87,84,91,85,88,87,82,88,86,82,86,84,83,84,90,74,91,91,68,85,85,41,67,77,47,78,79,46,77,54,68,62,97,82,55,71,40,47,28,39,37,40,40,37,42,31,61,44,71,48,87,96,28,60,30,53,33,38,39,42,36,41,41,37,46,71,57,97,87,38,51,30,46,33,38,36,37,37,37,38,48,52,93,86,47,71,75,60,86,64,42,30,43,32,37,29,36,42,21,91,96,50,89,57,30,34,30,79,42,75,35,52,77,51,60,67,72,36,74,16,54,31,77,73,41,68,58,56,50,51,69,42,22,22,41,68,57,96,72,40,80,53,68,49,39,56,41,66,61,31,49,51,36,43,32,65,15,35,74,77,49,74,51,75,34,104

Secondary structure (DSSP, 8-state):
---------------------------EEEEESS-EEEESSS-TTSPEEEEEPTT-EEEEEEE-TTSSEEEEE-TTSS-EEEEEGGGEEE------------------------------------------------------HHHHHHHHHHHHHHHHHHHHHHHHHHHHHHHHHHHHHHHHHHHHHHHHHHHHHHHHHHHHHHHHHHHHHHHHHHHHHHHHHHHHHHHHHHHHHHHHHHHHHHHHHHHHHHHHHHHHHHHHHHHHHHHHHHHHHHHHHHHHHHHHHHHHHHHHHHHHHHHHHHHHHHHHHHHHHHHHHHTT----------------------------------PPPPPPPPPPPPSSS----EEEEEEE--TTSSS-EEEEEEEEEEEETTEEEEEEEEEEEEEEETTEEEEEEEEEEEE-TT----TT-EEEEEEE-TTS--EEEEE----PPTTSEEEPPPB---GGGSSEEEETTEEEEEPPHHHHHHHHHH-EEEEEEEE-

pLDDT: mean 78.83, std 23.48, range [32.19, 98.44]

Mean predicted aligned error: 20.78 Å

Sequence (520 aa):
MPLRSVVLCVALLVTPALVPSAQAAQAELRTVAQGADLYGKPDASGPVVERLVAGQPVRVLQTSADGLWLHVARPDGRAWGYVAAHALAAVEAATDAPSGAGEGSGGLFARSMGLATPSGSRAADAAGVATVPSEGGIFGGQVLRGDIEAAHAQRREEERLAAIRQAEAERARQQAEAQRRQQEEQERAAEAAQERQRQRQREYEAARASAEADRARQRQWAEIESSLQRITEDTRRETDKTLRLMQQHARQQAQQRREREQAQADARAQSQARARADAQDAARVRAQEAARAKARAQVQAQAQAQAQAQAQAQAQAQARLRAAAPTPSFQTLPGLARAPSDGAAAPSSVRIAQSPLAAAGPPAPPPAPVSGTSGAGIRIASVQRDPGEGQPGRGSMRKEGLRVGGCAVRSMQVEWSLGVLMGEATVAGTYTWQGDADCKLPISTVVLLRLDAPGLPGGWLALSPVVPRAGERGFNVTGSPASSALLCRYDDARRGDCLSADVARDVWTGGQVSDFVVAW